Protein AF-A0A4S4B8R6-F1 (afdb_monomer_lite)

Sequence (489 aa):
MIVLTPPTDLIGSQVLDQLLTQGRQVRVLEPEPWFLDSASAERAEADSGPSDHGFVFAQAFAGAESVFWPLPLEPDPSAVQLTRLAGGAMTAQSVRRVVMLGYTRSTHVGLGDELFRNTDVGCRTLQLPFLWDSLLQQIETITHHGTFSLIHAATHPLLAVAAADVAQAAVKLLLDPDWRGQSLVELVNPNVLSPQQMAHTMSEVLGRPVYFQQIDGEACPSASVKPEAAEEPQRIARDQSTCPADPALSRLSVSTSFRQWCQNVLHPAVVASRAGEVRRGFAHLHAVDPVLAALIDKRPDYDADAWRSELPSMDLFGCLLAQIIGQQISLKAARAILERLSAQFGGRVPSAWDVTTLDPQALRDVGLTWRKANTVLDLAARFADGRLSEHGLRTLSDDQIMAELTQISGIGPWTVHGALLISLHRGDVVPVGDILLKNTIKTCYHLDHVPTEQEVTDIAAAWRPYGSLGVNLLFASAELDSAAGSGKS

Secondary structure (DSSP, 8-state):
-EEE----SHHHHHHHHHHHHTT--EEEES--TTSS-HHHHTTSEEE---S-HHHHHHHHHTT-SEEEEEPPSS--HHHHHHHHHHHHHHHHTT--EEEEEEETT-TTTTHHHHHHTTSS-EEEEEEE-EEGGGGGGGHHHHHHHSEEEESS-TTS-B-EE-HHHHHHHHHHHHH-SS--SEEEEEEE-S--B-HHHHHHHHHHHHTS--EEEEPPGGG-TT--S-GGGTHHHHHHHHHHHH----TTSEEEE----HHHHIIIIIHHHHHHHHHHHHHHHHHHHHHH-HHHHHHHHT-TT--TTHHHHTSPP--HHHHHHHHHHHTTS-HHHHHHHHHHHHHTTTTSPPPHHHHHTS-HHHHHHTT--HHHHHHHHHHHHHHHTTSS-HHHHHHS-HHHHHHHHTTSTT--HHHHHHHHHHTS--SS---TT-HHHHHHHHHHTT-SSPPPHHHHHHHHGGGTT-HHHHHHHHHHHHHHHHHHHHT--

Foldseek 3Di:
DEEEEQCPDPLSVLLLVVCVVVVHAYEYQDDPPVSDDPVSVVRYHYDDDPPDLLVSLLVRLAVHQEYEEEQDPEADPVSLVSVLSSLVSCQVNVHQEYEYEDEPDDPCPCVQVVSPVPGNHFYEYEYFFAEPCVQLVCLVVCLQLLEDEAQADQAFWFFYDYSNQVSVVSNVRRPDPPDTHYAYEYEGEPQTDGNNVLQVLLCVLQLAGHDYDNDQLCPPPVPPDDPVCSVVSVVSNCCRRDPDDDPRHHYDYDYQHSNNCSNPPSNVSSVVSVVVVLVVLLVLCLVQPVLSVVLCVVCVPDDLCVVLVPDRHDALLLLLLLLLLPPPHDPVNSVQLQQLVCVVVVRDRDALVRLLVDDLVVSVVSPDDSQSSQLSNVSSVCCVVVVDDSVVLSVDDLVVQQVVSPVRRSDHLQSSLSSCVRHSVQQAGDSLPDPQLQVLCCVSVVNPDRDHSVVSCVSLVSSPPRSSSSSSSSNVVSVVVVVVVVVPD

Structure (mmCIF, N/CA/C/O backbone):
data_AF-A0A4S4B8R6-F1
#
_entry.id   AF-A0A4S4B8R6-F1
#
loop_
_atom_site.group_PDB
_atom_site.id
_atom_site.type_symbol
_atom_site.label_atom_id
_atom_site.label_alt_id
_atom_site.label_comp_id
_atom_site.label_asym_id
_atom_site.label_entity_id
_atom_site.label_seq_id
_atom_site.pdbx_PDB_ins_code
_atom_site.Cartn_x
_atom_site.Cartn_y
_atom_site.Cartn_z
_atom_site.occupancy
_atom_site.B_iso_or_equiv
_atom_site.auth_seq_id
_atom_site.auth_comp_id
_atom_site.auth_asym_id
_atom_site.auth_atom_id
_atom_site.pdbx_PDB_model_num
ATOM 1 N N . MET A 1 1 ? -27.700 -10.845 27.504 1.00 91.38 1 MET A N 1
ATOM 2 C CA . MET A 1 1 ? -27.761 -10.162 26.195 1.00 91.38 1 MET A CA 1
ATOM 3 C C . MET A 1 1 ? -26.695 -9.076 26.156 1.00 91.38 1 MET A C 1
ATOM 5 O O . MET A 1 1 ? -26.521 -8.414 27.178 1.00 91.38 1 MET A O 1
ATOM 9 N N . ILE A 1 2 ? -25.981 -8.918 25.040 1.00 93.31 2 ILE A N 1
ATOM 10 C CA . ILE A 1 2 ? -25.012 -7.827 24.819 1.00 93.31 2 ILE A CA 1
ATOM 11 C C . ILE A 1 2 ? -25.576 -6.912 23.736 1.00 93.31 2 ILE A C 1
ATOM 13 O O . ILE A 1 2 ? -26.009 -7.415 22.705 1.00 93.31 2 ILE A O 1
ATOM 17 N N . VAL A 1 3 ? -25.572 -5.600 23.959 1.00 91.25 3 VAL A N 1
ATOM 18 C CA . VAL A 1 3 ? -26.038 -4.621 22.964 1.00 91.25 3 VAL A CA 1
ATOM 19 C C . VAL A 1 3 ? -24.845 -3.876 22.375 1.00 91.25 3 VAL A C 1
ATOM 21 O O . VAL A 1 3 ? -23.958 -3.459 23.116 1.00 91.25 3 VAL A O 1
ATOM 24 N N . LEU A 1 4 ? -24.806 -3.700 21.059 1.00 89.56 4 LEU A N 1
ATOM 25 C CA . LEU A 1 4 ? -23.818 -2.868 20.371 1.00 89.56 4 LEU A CA 1
ATOM 26 C C . LEU A 1 4 ? -24.539 -1.760 19.606 1.00 89.56 4 LEU A C 1
ATOM 28 O O . LEU A 1 4 ? -25.659 -1.949 19.132 1.00 89.56 4 LEU A O 1
ATOM 32 N N . THR A 1 5 ? -23.881 -0.618 19.441 1.00 81.69 5 THR A N 1
ATOM 33 C CA . THR A 1 5 ? -24.234 0.348 18.388 1.00 81.69 5 THR A CA 1
ATOM 34 C C . THR A 1 5 ? -24.033 -0.277 16.997 1.00 81.69 5 THR A C 1
ATOM 36 O O . THR A 1 5 ? -23.328 -1.290 16.898 1.00 81.69 5 THR A O 1
ATOM 39 N N . PRO A 1 6 ? -24.582 0.308 15.912 1.00 74.06 6 PRO A N 1
ATOM 40 C CA . PRO A 1 6 ? -24.289 -0.182 14.571 1.00 74.06 6 PRO A CA 1
ATOM 41 C C . PRO A 1 6 ? -22.765 -0.217 14.347 1.00 74.06 6 PRO A C 1
ATOM 43 O O . PRO A 1 6 ? -22.088 0.773 14.648 1.00 74.06 6 PRO A O 1
ATOM 46 N N . PRO A 1 7 ? -22.197 -1.336 13.863 1.00 71.69 7 PRO A N 1
ATOM 47 C CA . PRO A 1 7 ? -20.757 -1.490 13.676 1.00 71.69 7 PRO A CA 1
ATOM 48 C C . PRO A 1 7 ? -20.293 -0.767 12.403 1.00 71.69 7 PRO A C 1
ATOM 50 O O . PRO A 1 7 ? -19.867 -1.386 11.436 1.00 71.69 7 PRO A O 1
ATOM 53 N N . THR A 1 8 ? -20.392 0.562 12.373 1.00 71.88 8 THR A N 1
ATOM 54 C CA . THR A 1 8 ? -20.003 1.365 11.200 1.00 71.88 8 THR A CA 1
ATOM 55 C C . THR A 1 8 ? -18.493 1.516 11.046 1.00 71.88 8 THR A C 1
ATOM 57 O O . THR A 1 8 ? -18.025 1.973 10.006 1.00 71.88 8 THR A O 1
ATOM 60 N N . ASP A 1 9 ? -17.726 1.179 12.084 1.00 76.50 9 ASP A N 1
ATOM 61 C CA . ASP A 1 9 ? -16.271 1.241 12.092 1.00 76.50 9 ASP A CA 1
ATOM 62 C C . ASP A 1 9 ? -15.627 -0.154 12.198 1.00 76.50 9 ASP A C 1
ATOM 64 O O . ASP A 1 9 ? -16.272 -1.181 12.449 1.00 76.50 9 ASP A O 1
ATOM 68 N N . LEU A 1 10 ? -14.311 -0.186 11.967 1.00 84.25 10 LEU A N 1
ATOM 69 C CA . LEU A 1 10 ? -13.527 -1.419 11.952 1.00 84.25 10 LEU A CA 1
ATOM 70 C C . LEU A 1 10 ? -13.527 -2.124 13.317 1.00 84.25 10 LEU A C 1
ATOM 72 O O . LEU A 1 10 ? -13.556 -3.352 13.372 1.00 84.25 10 LEU A O 1
ATOM 76 N N . ILE A 1 11 ? -13.498 -1.364 14.416 1.00 89.88 11 ILE A N 1
ATOM 77 C CA . ILE A 1 11 ? -13.443 -1.926 15.771 1.00 89.88 11 ILE A CA 1
ATOM 78 C C . ILE A 1 11 ? -14.789 -2.561 16.123 1.00 89.88 11 ILE A C 1
ATOM 80 O O . ILE A 1 11 ? -14.821 -3.721 16.527 1.00 89.88 11 ILE A O 1
ATOM 84 N N . GLY A 1 12 ? -15.898 -1.844 15.934 1.00 88.88 12 GLY A N 1
ATOM 85 C CA . GLY A 1 12 ? -17.249 -2.334 16.193 1.00 88.88 12 GLY A CA 1
ATOM 86 C C . GLY A 1 12 ? -17.579 -3.581 15.380 1.00 88.88 12 GLY A C 1
ATOM 87 O O . GLY A 1 12 ? -18.108 -4.542 15.940 1.00 88.88 12 GLY A O 1
ATOM 88 N N . SER A 1 13 ? -17.178 -3.617 14.104 1.00 88.62 13 SER A N 1
ATOM 89 C CA . SER A 1 13 ? -17.333 -4.803 13.246 1.00 88.62 13 SER A CA 1
ATOM 90 C C . SER A 1 13 ? -16.612 -6.023 13.822 1.00 88.62 13 SER A C 1
ATOM 92 O O . SER A 1 13 ? -17.179 -7.112 13.895 1.00 88.62 13 SER A O 1
ATOM 94 N N . GLN A 1 14 ? -15.383 -5.842 14.311 1.00 91.62 14 GLN A N 1
ATOM 95 C CA . GLN A 1 14 ? -14.608 -6.928 14.914 1.00 91.62 14 GLN A CA 1
ATOM 96 C C . GLN A 1 14 ? -15.124 -7.340 16.299 1.00 91.62 14 GLN A C 1
ATOM 98 O O . GLN A 1 14 ? -15.057 -8.519 16.644 1.00 91.62 14 GLN A O 1
ATOM 103 N N . VAL A 1 15 ? -15.663 -6.410 17.097 1.00 93.38 15 VAL A N 1
ATOM 104 C CA . VAL A 1 15 ? -16.334 -6.742 18.367 1.00 93.38 15 VAL A CA 1
ATOM 105 C C . VAL A 1 15 ? -17.564 -7.608 18.096 1.00 93.38 15 VAL A C 1
ATOM 107 O O . VAL A 1 15 ? -17.742 -8.628 18.763 1.00 93.38 15 VAL A O 1
ATOM 110 N N . LEU A 1 16 ? -18.387 -7.238 17.109 1.00 92.06 16 LEU A N 1
ATOM 111 C CA . LEU A 1 16 ? -19.562 -8.016 16.720 1.00 92.06 16 LEU A CA 1
ATOM 112 C C . LEU A 1 16 ? -19.172 -9.434 16.282 1.00 92.06 16 LEU A C 1
ATOM 114 O O . LEU A 1 16 ? -19.681 -10.403 16.847 1.00 92.06 16 LEU A O 1
ATOM 118 N N . ASP A 1 17 ? -18.238 -9.557 15.337 1.00 90.88 17 ASP A N 1
ATOM 119 C CA . ASP A 1 17 ? -17.789 -10.850 14.807 1.00 90.88 17 ASP A CA 1
ATOM 120 C C . ASP A 1 17 ? -17.236 -11.775 15.907 1.00 90.88 17 ASP A C 1
ATOM 122 O O . ASP A 1 17 ? -17.624 -12.943 16.013 1.00 90.88 17 ASP A O 1
ATOM 126 N N . GLN A 1 18 ? -16.404 -11.242 16.808 1.00 93.50 18 GLN A N 1
ATOM 127 C CA . GLN A 1 18 ? -15.859 -12.012 17.930 1.00 93.50 18 GLN A CA 1
ATOM 128 C C . GLN A 1 18 ? -16.950 -12.496 18.897 1.00 93.50 18 GLN A C 1
ATOM 130 O O . GLN A 1 18 ? -16.894 -13.637 19.364 1.00 93.50 18 GLN A O 1
ATOM 135 N N . LEU A 1 19 ? -17.950 -11.662 19.205 1.00 93.88 19 LEU A N 1
ATOM 136 C CA . LEU A 1 19 ? -19.054 -12.046 20.090 1.00 93.88 19 LEU A CA 1
ATOM 137 C C . LEU A 1 19 ? -19.951 -13.116 19.456 1.00 93.88 19 LEU A C 1
ATOM 139 O O . LEU A 1 19 ? -20.300 -14.091 20.130 1.00 93.88 19 LEU A O 1
ATOM 143 N N . LEU A 1 20 ? -20.284 -12.969 18.170 1.00 92.00 20 LEU A N 1
ATOM 144 C CA . LEU A 1 20 ? -21.084 -13.948 17.427 1.00 92.00 20 LEU A CA 1
ATOM 145 C C . LEU A 1 20 ? -20.344 -15.283 17.283 1.00 92.00 20 LEU A C 1
ATOM 147 O O . LEU A 1 20 ? -20.940 -16.341 17.487 1.00 92.00 20 LEU A O 1
ATOM 151 N N . THR A 1 21 ? -19.039 -15.251 17.009 1.00 91.56 21 THR A N 1
ATOM 152 C CA . THR A 1 21 ? -18.192 -16.452 16.916 1.00 91.56 21 THR A CA 1
ATOM 153 C C . THR A 1 21 ? -18.104 -17.202 18.249 1.00 91.56 21 THR A C 1
ATOM 155 O O . THR A 1 21 ? -18.058 -18.431 18.269 1.00 91.56 21 THR A O 1
ATOM 158 N N . GLN A 1 22 ? -18.161 -16.494 19.381 1.00 93.38 22 GLN A N 1
ATOM 159 C CA . GLN A 1 22 ? -18.244 -17.097 20.718 1.00 93.38 22 GLN A CA 1
ATOM 160 C C . GLN A 1 22 ? -19.666 -17.550 21.110 1.00 93.38 22 GLN A C 1
ATOM 162 O O . GLN A 1 22 ? -19.890 -17.948 22.256 1.00 93.38 22 GLN A O 1
ATOM 167 N N . GLY A 1 23 ? -20.640 -17.483 20.193 1.00 91.25 23 GLY A N 1
ATOM 168 C CA . GLY A 1 23 ? -22.024 -17.907 20.427 1.00 91.25 23 GLY A CA 1
ATOM 169 C C . GLY A 1 23 ? -22.780 -17.027 21.424 1.00 91.25 23 GLY A C 1
ATOM 170 O O . GLY A 1 23 ? -23.711 -17.495 22.084 1.00 91.25 23 GLY A O 1
ATOM 171 N N . ARG A 1 24 ? -22.366 -15.767 21.600 1.00 92.50 24 ARG A N 1
ATOM 172 C CA . ARG A 1 24 ? -23.038 -14.828 22.506 1.00 92.50 24 ARG A CA 1
ATOM 173 C C . ARG A 1 24 ? -24.301 -14.288 21.845 1.00 92.50 24 ARG A C 1
ATOM 175 O O . ARG A 1 24 ? -24.315 -14.009 20.653 1.00 92.50 24 ARG A O 1
ATOM 182 N N . GLN A 1 25 ? -25.348 -14.090 22.643 1.00 91.06 25 GLN A N 1
ATOM 183 C CA . GLN A 1 25 ? -26.528 -13.359 22.189 1.00 91.06 25 GLN A CA 1
ATOM 184 C C . GLN A 1 25 ? -26.208 -11.871 22.103 1.00 91.06 25 GLN A C 1
ATOM 186 O O . GLN A 1 25 ? -25.862 -11.248 23.119 1.00 91.06 25 GLN A O 1
ATOM 191 N N . VAL A 1 26 ? -26.325 -11.343 20.889 1.00 91.12 26 VAL A N 1
ATOM 192 C CA . VAL A 1 26 ? -25.979 -9.975 20.539 1.00 91.12 26 VAL A CA 1
ATOM 193 C C . VAL A 1 26 ? -27.179 -9.281 19.907 1.00 91.12 26 VAL A C 1
ATOM 195 O O . VAL A 1 26 ? -27.821 -9.827 19.012 1.00 91.12 26 VAL A O 1
ATOM 198 N N . ARG A 1 27 ? -27.440 -8.057 20.355 1.00 89.56 27 ARG A N 1
ATOM 199 C CA . ARG A 1 27 ? -28.403 -7.133 19.768 1.00 89.56 27 ARG A CA 1
ATOM 200 C C . ARG A 1 27 ? -27.668 -5.921 19.213 1.00 89.56 27 ARG A C 1
ATOM 202 O O . ARG A 1 27 ? -26.832 -5.344 19.905 1.00 89.56 27 ARG A O 1
ATOM 209 N N . VAL A 1 28 ? -27.976 -5.531 17.986 1.00 84.94 28 VAL A N 1
ATOM 210 C CA . VAL A 1 28 ? -27.399 -4.348 17.341 1.00 84.94 28 VAL A CA 1
ATOM 211 C C . VAL A 1 28 ? -28.470 -3.266 17.274 1.00 84.94 28 VAL A C 1
ATOM 213 O O . VAL A 1 28 ? -29.592 -3.512 16.833 1.00 84.94 28 VAL A O 1
ATOM 216 N N . LEU A 1 29 ? -28.131 -2.075 17.758 1.00 79.88 29 LEU A N 1
ATOM 217 C CA . LEU A 1 29 ? -28.994 -0.901 17.723 1.00 79.88 29 LEU A CA 1
ATOM 218 C C . LEU A 1 29 ? -29.082 -0.386 16.281 1.00 79.88 29 LEU A C 1
ATOM 220 O O . LEU A 1 29 ? -28.036 -0.142 15.697 1.00 79.88 29 LEU A O 1
ATOM 224 N N . GLU A 1 30 ? -30.291 -0.263 15.722 1.00 67.12 30 GLU A N 1
ATOM 225 C CA . GLU A 1 30 ? -30.588 0.256 14.368 1.00 67.12 30 GLU A CA 1
ATOM 226 C C . GLU A 1 30 ? -29.541 -0.044 13.268 1.00 67.12 30 GLU A C 1
ATOM 228 O O . GLU A 1 30 ? -28.954 0.875 12.689 1.00 67.12 30 GLU A O 1
ATOM 233 N N . PRO A 1 31 ? -29.293 -1.315 12.907 1.00 53.81 31 PRO A N 1
ATOM 234 C CA . PRO A 1 31 ? -28.604 -1.603 11.665 1.00 53.81 31 PRO A CA 1
ATOM 235 C C . PRO A 1 31 ? -29.604 -1.430 10.517 1.00 53.81 31 PRO A C 1
ATOM 237 O O . PRO A 1 31 ? -30.553 -2.204 10.386 1.00 53.81 31 PRO A O 1
ATOM 240 N N . GLU A 1 32 ? -29.389 -0.454 9.635 1.00 50.47 32 GLU A N 1
ATOM 241 C CA . GLU A 1 32 ? -29.904 -0.615 8.274 1.00 50.47 32 GLU A CA 1
ATOM 242 C C . GLU A 1 32 ? -29.447 -1.992 7.741 1.00 50.47 32 GLU A C 1
ATOM 244 O O . GLU A 1 32 ? -28.289 -2.367 7.962 1.00 50.47 32 GLU A O 1
ATOM 249 N N . PRO A 1 33 ? -30.301 -2.758 7.033 1.00 46.81 33 PRO A N 1
ATOM 250 C CA . PRO A 1 33 ? -30.016 -4.149 6.661 1.00 46.81 33 PRO A CA 1
ATOM 251 C C . PRO A 1 33 ? -28.709 -4.369 5.884 1.00 46.81 33 PRO A C 1
ATOM 253 O O . PRO A 1 33 ? -28.217 -5.488 5.819 1.00 46.81 33 PRO A O 1
ATOM 256 N N . TRP A 1 34 ? -28.154 -3.318 5.279 1.00 53.41 34 TRP A N 1
ATOM 257 C CA . TRP A 1 34 ? -26.914 -3.358 4.506 1.00 53.41 34 TRP A CA 1
ATOM 258 C C . TRP A 1 34 ? -25.639 -3.138 5.339 1.00 53.41 34 TRP A C 1
ATOM 260 O O . TRP A 1 34 ? -24.548 -3.327 4.806 1.00 53.41 34 TRP A O 1
ATOM 270 N N . PHE A 1 35 ? -25.741 -2.758 6.620 1.00 48.59 35 PHE A N 1
ATOM 271 C CA . PHE A 1 35 ? -24.575 -2.632 7.511 1.00 48.59 35 PHE A CA 1
ATOM 272 C C . PHE A 1 35 ? -24.053 -3.977 8.026 1.00 48.59 35 PHE A C 1
ATOM 274 O O . PHE A 1 35 ? -22.915 -4.054 8.481 1.00 48.59 35 PHE A O 1
ATOM 281 N N . LEU A 1 36 ? -24.872 -5.028 7.980 1.00 59.03 36 LEU A N 1
ATOM 282 C CA . LEU A 1 36 ? -24.494 -6.372 8.404 1.00 59.03 36 LEU A CA 1
ATOM 283 C C . LEU A 1 36 ? -24.314 -7.264 7.177 1.00 59.03 36 LEU A C 1
ATOM 285 O O . LEU A 1 36 ? -25.116 -7.222 6.244 1.00 59.03 36 LEU A O 1
ATOM 289 N N . ASP A 1 37 ? -23.289 -8.114 7.189 1.00 63.94 37 ASP A N 1
ATOM 290 C CA . ASP A 1 37 ? -23.244 -9.224 6.243 1.00 63.94 37 ASP A CA 1
ATOM 291 C C . ASP A 1 37 ? -24.401 -10.208 6.516 1.00 63.94 37 ASP A C 1
ATOM 293 O O . ASP A 1 37 ? -24.973 -10.253 7.612 1.00 63.94 37 ASP A O 1
ATOM 297 N N . SER A 1 38 ? -24.748 -11.024 5.517 1.00 59.81 38 SER A N 1
ATOM 298 C CA . SER A 1 38 ? -25.892 -11.941 5.597 1.00 59.81 38 SER A CA 1
ATOM 299 C C . SER A 1 38 ? -25.796 -12.950 6.747 1.00 59.81 38 SER A C 1
ATOM 301 O O . SER A 1 38 ? -26.819 -13.337 7.300 1.00 59.81 38 SER A O 1
ATOM 303 N N . ALA A 1 39 ? -24.588 -13.373 7.133 1.00 63.56 39 ALA A N 1
ATOM 304 C CA . ALA A 1 39 ? -24.392 -14.338 8.213 1.00 63.56 39 ALA A CA 1
ATOM 305 C C . ALA A 1 39 ? -24.506 -13.687 9.601 1.00 63.56 39 ALA A C 1
ATOM 307 O O . ALA A 1 39 ? -24.987 -14.322 10.541 1.00 63.56 39 ALA A O 1
ATOM 308 N N . SER A 1 40 ? -24.079 -12.431 9.727 1.00 65.00 40 SER A N 1
ATOM 309 C CA . SER A 1 40 ? -24.198 -11.619 10.938 1.00 65.00 40 SER A CA 1
ATOM 310 C C . SER A 1 40 ? -25.647 -11.193 11.186 1.00 65.00 40 SER A C 1
ATOM 312 O O . SER A 1 40 ? -26.124 -11.277 12.319 1.00 65.00 40 SER A O 1
ATOM 314 N N . ALA A 1 41 ? -26.379 -10.827 10.129 1.00 64.25 41 ALA A N 1
ATOM 315 C CA . ALA A 1 41 ? -27.794 -10.458 10.201 1.00 64.25 41 ALA A CA 1
ATOM 316 C C . ALA A 1 41 ? -28.701 -11.609 10.681 1.00 64.25 41 ALA A C 1
ATOM 318 O O . ALA A 1 41 ? -29.679 -11.366 11.378 1.00 64.25 41 ALA A O 1
ATOM 319 N N . GLU A 1 42 ? -28.369 -12.866 10.365 1.00 62.34 42 GLU A N 1
ATOM 320 C CA . GLU A 1 42 ? -29.125 -14.040 10.836 1.00 62.34 42 GLU A CA 1
ATOM 321 C C . GLU A 1 42 ? -28.912 -14.353 12.328 1.00 62.34 42 GLU A C 1
ATOM 323 O O . GLU A 1 42 ? -29.730 -15.043 12.939 1.00 62.34 42 GLU A O 1
ATOM 328 N N . ARG A 1 43 ? -27.804 -13.887 12.918 1.00 66.19 43 ARG A N 1
ATOM 329 C CA . ARG A 1 43 ? -27.387 -14.243 14.288 1.00 66.19 43 ARG A CA 1
ATOM 330 C C . ARG A 1 43 ? -27.566 -13.113 15.300 1.00 66.19 43 ARG A C 1
ATOM 332 O O . ARG A 1 43 ? -27.561 -13.391 16.499 1.00 66.19 43 ARG A O 1
ATOM 339 N N . ALA A 1 44 ? -27.688 -11.870 14.839 1.00 65.81 44 ALA A N 1
ATOM 340 C CA . ALA A 1 44 ? -27.908 -10.702 15.680 1.00 65.81 44 ALA A CA 1
ATOM 341 C C . ALA A 1 44 ? -29.392 -10.305 15.710 1.00 65.81 44 ALA A C 1
ATOM 343 O O . ALA A 1 44 ? -30.072 -10.314 14.687 1.00 65.81 44 ALA A O 1
ATOM 344 N N . GLU A 1 45 ? -29.892 -9.909 16.882 1.00 71.38 45 GLU A N 1
ATOM 345 C CA . GLU A 1 45 ? -31.190 -9.233 16.978 1.00 71.38 45 GLU A CA 1
ATOM 346 C C . GLU A 1 45 ? -31.041 -7.787 16.480 1.00 71.38 45 GLU A C 1
ATOM 348 O O . GLU A 1 45 ? -30.151 -7.067 16.938 1.00 71.38 45 GLU A O 1
ATOM 353 N N . ALA A 1 46 ? -31.912 -7.353 15.569 1.00 59.62 46 ALA A N 1
ATOM 354 C CA . ALA A 1 46 ? -31.999 -5.964 15.125 1.00 59.62 46 ALA A CA 1
ATOM 355 C C . ALA A 1 46 ? -33.266 -5.321 15.700 1.00 59.62 46 ALA A C 1
ATOM 357 O O . ALA A 1 46 ? -34.366 -5.830 15.482 1.00 59.62 46 ALA A O 1
ATOM 358 N N . ASP A 1 47 ? -33.111 -4.202 16.408 1.00 59.09 47 ASP A N 1
ATOM 359 C CA . ASP A 1 47 ? -34.239 -3.386 16.861 1.00 59.09 47 ASP A CA 1
ATOM 360 C C . ASP A 1 47 ? -34.390 -2.161 15.951 1.00 59.09 47 ASP A C 1
ATOM 362 O O . ASP A 1 47 ? -33.485 -1.332 15.844 1.00 59.09 47 ASP A O 1
ATOM 366 N N . SER A 1 48 ? -35.557 -2.053 15.314 1.00 55.00 48 SER A N 1
ATOM 367 C CA . SER A 1 48 ? -36.018 -0.872 14.579 1.00 55.00 48 SER A CA 1
ATOM 368 C C . SER A 1 48 ? -37.276 -0.332 15.264 1.00 55.00 48 SER A C 1
ATOM 370 O O . SER A 1 48 ? -38.262 -1.066 15.390 1.00 55.00 48 SER A O 1
ATOM 372 N N . GLY A 1 49 ? -37.259 0.924 15.711 1.00 49.78 49 GLY A N 1
ATOM 373 C CA . GLY A 1 49 ? -38.365 1.546 16.446 1.00 49.78 49 GLY A CA 1
ATOM 374 C C . GLY A 1 49 ? -38.783 2.908 15.872 1.00 49.78 49 GLY A C 1
ATOM 375 O O . GLY A 1 49 ? -38.152 3.412 14.948 1.00 49.78 49 GLY A O 1
ATOM 376 N N . PRO A 1 50 ? -39.880 3.510 16.370 1.00 44.84 50 PRO A N 1
ATOM 377 C CA . PRO A 1 50 ? -40.296 4.859 15.980 1.00 44.84 50 PRO A CA 1
ATOM 378 C C . PRO A 1 50 ? -39.192 5.895 16.249 1.00 44.84 50 PRO A C 1
ATOM 380 O O . PRO A 1 50 ? -38.372 5.708 17.138 1.00 44.84 50 PRO A O 1
ATOM 383 N N . SER A 1 51 ? -39.228 7.021 15.529 1.00 54.97 51 SER A N 1
ATOM 384 C CA . SER A 1 51 ? -38.200 8.081 15.461 1.00 54.97 51 SER A CA 1
ATOM 385 C C . SER A 1 51 ? -37.903 8.856 16.765 1.00 54.97 51 SER A C 1
ATOM 387 O O . SER A 1 51 ? -37.333 9.944 16.717 1.00 54.97 51 SER A O 1
ATOM 389 N N . ASP A 1 52 ? -38.314 8.340 17.925 1.00 65.12 52 ASP A N 1
ATOM 390 C CA . ASP A 1 52 ? -37.964 8.860 19.247 1.00 65.12 52 ASP A CA 1
ATOM 391 C C . ASP A 1 52 ? -36.827 8.024 19.851 1.00 65.12 52 ASP A C 1
ATOM 393 O O . ASP A 1 52 ? -37.025 6.883 20.284 1.00 65.12 52 ASP A O 1
ATOM 397 N N . HIS A 1 53 ? -35.636 8.624 19.928 1.00 69.88 53 HIS A N 1
ATOM 398 C CA . HIS A 1 53 ? -34.437 8.006 20.496 1.00 69.88 53 HIS A CA 1
ATOM 399 C C . HIS A 1 53 ? -34.658 7.428 21.905 1.00 69.88 53 HIS A C 1
ATOM 401 O O . HIS A 1 53 ? -34.064 6.405 22.242 1.00 69.88 53 HIS A O 1
ATOM 407 N N . GLY A 1 54 ? -35.521 8.032 22.732 1.00 71.00 54 GLY A N 1
ATOM 408 C CA . GLY A 1 54 ? -35.789 7.538 24.086 1.00 71.00 54 GLY A CA 1
ATOM 409 C C . GLY A 1 54 ? -36.485 6.175 24.097 1.00 71.00 54 GLY A C 1
ATOM 410 O O . GLY A 1 54 ? -36.124 5.299 24.886 1.00 71.00 54 GLY A O 1
ATOM 411 N N . PHE A 1 55 ? -37.449 5.973 23.195 1.00 72.31 55 PHE A N 1
ATOM 412 C CA . PHE A 1 55 ? -38.154 4.700 23.050 1.00 72.31 55 PHE A CA 1
ATOM 413 C C . PHE A 1 55 ? -37.236 3.618 22.470 1.00 72.31 55 PHE A C 1
ATOM 415 O O . PHE A 1 55 ? -37.176 2.515 23.016 1.00 72.31 55 PHE A O 1
ATOM 422 N N . VAL A 1 56 ? -36.473 3.955 21.423 1.00 77.62 56 VAL A N 1
ATOM 423 C CA . VAL A 1 56 ? -35.519 3.035 20.779 1.00 77.62 56 VAL A CA 1
ATOM 424 C C . VAL A 1 56 ? -34.473 2.543 21.780 1.00 77.62 56 VAL A C 1
ATOM 426 O O . VAL A 1 56 ? -34.255 1.340 21.897 1.00 77.62 56 VAL A O 1
ATOM 429 N N . PHE A 1 57 ? -33.878 3.438 22.577 1.00 85.25 57 PHE A N 1
ATOM 430 C CA . PHE A 1 57 ? -32.900 3.039 23.593 1.00 85.25 57 PHE A CA 1
ATOM 431 C C . PHE A 1 57 ? -33.510 2.190 24.709 1.00 85.25 57 PHE A C 1
ATOM 433 O O . PHE A 1 57 ? -32.895 1.215 25.141 1.00 85.25 57 PHE A O 1
ATOM 440 N N . ALA A 1 58 ? -34.715 2.520 25.178 1.00 83.75 58 ALA A N 1
ATOM 441 C CA . ALA A 1 58 ? -35.381 1.728 26.209 1.00 83.75 58 ALA A CA 1
ATOM 442 C C . ALA A 1 58 ? -35.663 0.294 25.736 1.00 83.75 58 ALA A C 1
ATOM 444 O O . ALA A 1 58 ? -35.436 -0.649 26.494 1.00 83.75 58 ALA A O 1
ATOM 445 N N . GLN A 1 59 ? -36.116 0.132 24.490 1.00 83.19 59 GLN A N 1
ATOM 446 C CA . GLN A 1 59 ? -36.340 -1.176 23.877 1.00 83.19 59 GLN A CA 1
ATOM 447 C C . GLN A 1 59 ? -35.020 -1.932 23.688 1.00 83.19 59 GLN A C 1
ATOM 449 O O . GLN A 1 59 ? -34.883 -3.057 24.171 1.00 83.19 59 GLN A O 1
ATOM 454 N N . ALA A 1 60 ? -34.024 -1.283 23.085 1.00 84.94 60 ALA A N 1
ATOM 455 C CA . ALA A 1 60 ? -32.745 -1.908 22.784 1.00 84.94 60 ALA A CA 1
ATOM 456 C C . ALA A 1 60 ? -32.010 -2.380 24.045 1.00 84.94 60 ALA A C 1
ATOM 458 O O . ALA A 1 60 ? -31.451 -3.477 24.059 1.00 84.94 60 ALA A O 1
ATOM 459 N N . PHE A 1 61 ? -32.044 -1.607 25.134 1.00 91.56 61 PHE A N 1
ATOM 460 C CA . PHE A 1 61 ? -31.368 -1.963 26.386 1.00 91.56 61 PHE A CA 1
ATOM 461 C C . PHE A 1 61 ? -32.190 -2.873 27.309 1.00 91.56 61 PHE A C 1
ATOM 463 O O . PHE A 1 61 ? -31.666 -3.336 28.325 1.00 91.56 61 PHE A O 1
ATOM 470 N N . ALA A 1 62 ? -33.443 -3.191 26.973 1.00 89.94 62 ALA A N 1
ATOM 471 C CA . ALA A 1 62 ? -34.260 -4.092 27.779 1.00 89.94 62 ALA A CA 1
ATOM 472 C C . ALA A 1 62 ? -33.618 -5.491 27.869 1.00 89.94 62 ALA A C 1
ATOM 474 O O . ALA A 1 62 ? -33.422 -6.177 26.862 1.00 89.94 62 ALA A O 1
ATOM 475 N N . GLY A 1 63 ? -33.286 -5.916 29.095 1.00 90.88 63 GLY A N 1
ATOM 476 C CA . GLY A 1 63 ? -32.621 -7.198 29.369 1.00 90.88 63 GLY A CA 1
ATOM 477 C C . GLY A 1 63 ? -31.130 -7.243 29.002 1.00 90.88 63 GLY A C 1
ATOM 478 O O . GLY A 1 63 ? -30.517 -8.316 29.055 1.00 90.88 63 GLY A O 1
ATOM 479 N N . ALA A 1 64 ? -30.536 -6.105 28.630 1.00 92.69 64 ALA A N 1
ATOM 480 C CA . ALA A 1 64 ? -29.119 -6.001 28.317 1.00 92.69 64 ALA A CA 1
ATOM 481 C C . ALA A 1 64 ? -28.263 -6.110 29.585 1.00 92.69 64 ALA A C 1
ATOM 483 O O . ALA A 1 64 ? -28.469 -5.405 30.570 1.00 92.69 64 ALA A O 1
ATOM 484 N N . GLU A 1 65 ? -27.267 -6.994 29.554 1.00 94.19 65 GLU A N 1
ATOM 485 C CA . GLU A 1 65 ? -26.302 -7.115 30.646 1.00 94.19 65 GLU A CA 1
ATOM 486 C C . GLU A 1 65 ? -25.121 -6.169 30.434 1.00 94.19 65 GLU A C 1
ATOM 488 O O . GLU A 1 65 ? -24.672 -5.508 31.375 1.00 94.19 65 GLU A O 1
ATOM 493 N N . SER A 1 66 ? -24.634 -6.101 29.196 1.00 95.69 66 SER A N 1
ATOM 494 C CA . SER A 1 66 ? -23.544 -5.223 28.805 1.00 95.69 66 SER A CA 1
ATOM 495 C C . SER A 1 66 ? -23.817 -4.511 27.486 1.00 95.69 66 SER A C 1
ATOM 497 O O . SER A 1 66 ? -24.545 -5.018 26.630 1.00 95.69 66 SER A O 1
ATOM 499 N N . VAL A 1 67 ? -23.240 -3.319 27.343 1.00 94.50 67 VAL A N 1
ATOM 500 C CA . VAL A 1 67 ? -23.376 -2.467 26.160 1.00 94.50 67 VAL A CA 1
ATOM 501 C C . VAL A 1 67 ? -21.998 -2.035 25.665 1.00 94.50 67 VAL A C 1
ATOM 503 O O . VAL A 1 67 ? -21.162 -1.599 26.457 1.00 94.50 67 VAL A O 1
ATOM 506 N N . PHE A 1 68 ? -21.769 -2.132 24.358 1.00 93.69 68 PHE A N 1
ATOM 507 C CA . PHE A 1 68 ? -20.641 -1.506 23.674 1.00 93.69 68 PHE A CA 1
ATOM 508 C C . PHE A 1 68 ? -21.099 -0.192 23.037 1.00 93.69 68 PHE A C 1
ATOM 510 O O . PHE A 1 68 ? -21.997 -0.198 22.195 1.00 93.69 68 PHE A O 1
ATOM 517 N N . TRP A 1 69 ? -20.499 0.924 23.455 1.00 90.62 69 TRP A N 1
ATOM 518 C CA . TRP A 1 69 ? -20.873 2.270 23.015 1.00 90.62 69 TRP A CA 1
ATOM 519 C C . TRP A 1 69 ? -19.634 3.071 22.574 1.00 90.62 69 TRP A C 1
ATOM 521 O O . TRP A 1 69 ? -19.036 3.788 23.385 1.00 90.62 69 TRP A O 1
ATOM 531 N N . PRO A 1 70 ? -19.187 2.925 21.314 1.00 84.06 70 PRO A N 1
ATOM 532 C CA . PRO A 1 70 ? -18.097 3.716 20.765 1.00 84.06 70 PRO A CA 1
ATOM 533 C C . PRO A 1 70 ? -18.538 5.174 20.591 1.00 84.06 70 PRO A C 1
ATOM 535 O O . PRO A 1 70 ? -19.642 5.459 20.130 1.00 84.06 70 PRO A O 1
ATOM 538 N N . LEU A 1 71 ? -17.664 6.106 20.965 1.00 74.50 71 LEU A N 1
ATOM 539 C CA . LEU A 1 71 ? -17.824 7.519 20.635 1.00 74.50 71 LEU A CA 1
ATOM 540 C C . LEU A 1 71 ? -17.064 7.835 19.344 1.00 74.50 71 LEU A C 1
ATOM 542 O O . LEU A 1 71 ? -16.023 7.215 19.096 1.00 74.50 71 LEU A O 1
ATOM 546 N N . PRO A 1 72 ? -17.541 8.801 18.539 1.00 66.19 72 PRO A N 1
ATOM 547 C CA . PRO A 1 72 ? -16.796 9.248 17.373 1.00 66.19 72 PRO A CA 1
ATOM 548 C C . PRO A 1 72 ? -15.414 9.783 17.772 1.00 66.19 72 PRO A C 1
ATOM 550 O O . PRO A 1 72 ? -15.209 10.306 18.869 1.00 66.19 72 PRO A O 1
ATOM 553 N N . LEU A 1 73 ? -14.466 9.624 16.846 1.00 59.84 73 LEU A N 1
ATOM 554 C CA . LEU A 1 73 ? -13.093 10.125 16.953 1.00 59.84 73 LEU A CA 1
ATOM 555 C C . LEU A 1 73 ? -13.048 11.641 17.151 1.00 59.84 73 LEU A C 1
ATOM 557 O O . LEU A 1 73 ? -12.288 12.138 17.981 1.00 59.84 73 LEU A O 1
ATOM 561 N N . GLU A 1 74 ? -13.867 12.358 16.385 1.00 60.84 74 GLU A N 1
ATOM 562 C CA . GLU A 1 74 ? -13.958 13.811 16.434 1.00 60.84 74 GLU A CA 1
ATOM 563 C C . GLU A 1 74 ? -15.057 14.261 17.405 1.00 60.84 74 GLU A C 1
ATOM 565 O O . GLU A 1 74 ? -16.094 13.599 17.520 1.00 60.84 74 GLU A O 1
ATOM 570 N N . PRO A 1 75 ? -14.855 15.387 18.113 1.00 62.97 75 PRO A N 1
ATOM 571 C CA . PRO A 1 75 ? -15.846 15.910 19.037 1.00 62.97 75 PRO A CA 1
ATOM 572 C C . PRO A 1 75 ? -17.097 16.384 18.286 1.00 62.97 75 PRO A C 1
ATOM 574 O O . PRO A 1 75 ? -17.121 17.472 17.714 1.00 62.97 75 PRO A O 1
ATOM 577 N N . ASP A 1 76 ? -18.163 15.586 18.344 1.00 69.00 76 ASP A N 1
ATOM 578 C CA . ASP A 1 76 ? -19.488 15.933 17.827 1.00 69.00 76 ASP A CA 1
ATOM 579 C C . ASP A 1 76 ? -20.460 16.199 18.994 1.00 69.00 76 ASP A C 1
ATOM 581 O O . ASP A 1 76 ? -20.833 15.270 19.721 1.00 69.00 76 ASP A O 1
ATOM 585 N N . PRO A 1 77 ? -20.914 17.454 19.191 1.00 75.25 77 PRO A N 1
ATOM 586 C CA . PRO A 1 77 ? -21.904 17.790 20.213 1.00 75.25 77 PRO A CA 1
ATOM 587 C C . PRO A 1 77 ? -23.184 16.947 20.127 1.00 75.25 77 PRO A C 1
ATOM 589 O O . PRO A 1 77 ? -23.791 16.643 21.158 1.00 75.25 77 PRO A O 1
ATOM 592 N N . SER A 1 78 ? -23.578 16.536 18.919 1.00 74.31 78 SER A N 1
ATOM 593 C CA . SER A 1 78 ? -24.772 15.719 18.683 1.00 74.31 78 SER A CA 1
ATOM 594 C C . SER A 1 78 ? -24.566 14.301 19.214 1.00 74.31 78 SER A C 1
ATOM 596 O O . SER A 1 78 ? -25.403 13.794 19.963 1.00 74.31 78 SER A O 1
ATOM 598 N N . ALA A 1 79 ? -23.415 13.688 18.922 1.00 75.75 79 ALA A N 1
ATOM 599 C CA . ALA A 1 79 ? -23.021 12.397 19.479 1.00 75.75 79 ALA A CA 1
ATOM 600 C C . ALA A 1 79 ? -22.920 12.415 21.013 1.00 75.75 79 ALA A C 1
ATOM 602 O O . ALA A 1 79 ? -23.331 11.453 21.669 1.00 75.75 79 ALA A O 1
ATOM 603 N N . VAL A 1 80 ? -22.450 13.514 21.617 1.00 78.75 80 VAL A N 1
ATOM 604 C CA . VAL A 1 80 ? -22.477 13.680 23.084 1.00 78.75 80 VAL A CA 1
ATOM 605 C C . VAL A 1 80 ? -23.900 13.669 23.602 1.00 78.75 80 VAL A C 1
ATOM 607 O O . VAL A 1 80 ? -24.199 12.948 24.551 1.00 78.75 80 VAL A O 1
ATOM 610 N N . GLN A 1 81 ? -24.781 14.468 23.002 1.00 81.31 81 GLN A N 1
ATOM 611 C CA . GLN A 1 81 ? -26.171 14.555 23.431 1.00 81.31 81 GLN A CA 1
ATOM 612 C C . GLN A 1 81 ? -26.877 13.198 23.312 1.00 81.31 81 GLN A C 1
ATOM 614 O O . GLN A 1 81 ? -27.535 12.776 24.265 1.00 81.31 81 GLN A O 1
ATOM 619 N N . LEU A 1 82 ? -26.678 12.479 22.204 1.00 81.69 82 LEU A N 1
ATOM 620 C CA . LEU A 1 82 ? -27.179 11.114 22.022 1.00 81.69 82 LEU A CA 1
ATOM 621 C C . LEU A 1 82 ? -26.620 10.155 23.075 1.00 81.69 82 LEU A C 1
ATOM 623 O O . LEU A 1 82 ? -27.377 9.390 23.666 1.00 81.69 82 LEU A O 1
ATOM 627 N N . THR A 1 83 ? -25.326 10.242 23.382 1.00 85.81 83 THR A N 1
ATOM 628 C CA . THR A 1 83 ? -24.696 9.419 24.425 1.00 85.81 83 THR A CA 1
ATOM 629 C C . THR A 1 83 ? -25.279 9.709 25.808 1.00 85.81 83 THR A C 1
ATOM 631 O O . THR A 1 83 ? -25.479 8.784 26.593 1.00 85.81 83 THR A O 1
ATOM 634 N N . ARG A 1 84 ? -25.622 10.968 26.119 1.00 87.69 84 ARG A N 1
ATOM 635 C CA . ARG A 1 84 ? -26.298 11.321 27.381 1.00 87.69 84 ARG A CA 1
ATOM 636 C C . ARG A 1 84 ? -27.705 10.726 27.463 1.00 87.69 84 ARG A C 1
ATOM 638 O O . ARG A 1 84 ? -28.072 10.199 28.513 1.00 87.69 84 ARG A O 1
ATOM 645 N N . LEU A 1 85 ? -28.470 10.765 26.369 1.00 87.19 85 LEU A N 1
ATOM 646 C CA . LEU A 1 85 ? -29.792 10.128 26.290 1.00 87.19 85 LEU A CA 1
ATOM 647 C C . LEU A 1 85 ? -29.693 8.606 26.455 1.00 87.19 85 LEU A C 1
ATOM 649 O O . LEU A 1 85 ? -30.420 8.024 27.262 1.00 87.19 85 LEU A O 1
ATOM 653 N N . ALA A 1 86 ? -28.753 7.976 25.748 1.00 88.38 86 ALA A N 1
ATOM 654 C CA . ALA A 1 86 ? -28.500 6.546 25.844 1.00 88.38 86 ALA A CA 1
ATOM 655 C C . ALA A 1 86 ? -28.066 6.146 27.261 1.00 88.38 86 ALA A C 1
ATOM 657 O O . ALA A 1 86 ? -28.604 5.191 27.812 1.00 88.38 86 ALA A O 1
ATOM 658 N N . GLY A 1 87 ? -27.174 6.914 27.897 1.00 90.12 87 GLY A N 1
ATOM 659 C CA . GLY A 1 87 ? -26.745 6.688 29.280 1.00 90.12 87 GLY A CA 1
ATOM 660 C C . GLY A 1 87 ? -27.911 6.696 30.273 1.00 90.12 87 GLY A C 1
ATOM 661 O O . GLY A 1 87 ? -28.018 5.791 31.099 1.00 90.12 87 GLY A O 1
ATOM 662 N N . GLY A 1 88 ? -28.844 7.647 30.138 1.00 90.50 88 GLY A N 1
ATOM 663 C CA . GLY A 1 88 ? -30.068 7.674 30.946 1.00 90.50 88 GLY A CA 1
ATOM 664 C C . GLY A 1 88 ? -30.938 6.425 30.760 1.00 90.50 88 GLY A C 1
ATOM 665 O O . GLY A 1 88 ? -31.420 5.853 31.740 1.00 90.50 88 GLY A O 1
ATOM 666 N N . ALA A 1 89 ? -31.092 5.954 29.519 1.00 90.94 89 ALA A N 1
ATOM 667 C CA . ALA A 1 89 ? -31.822 4.723 29.220 1.00 90.94 89 ALA A CA 1
ATOM 668 C C . ALA A 1 89 ? -31.112 3.468 29.763 1.00 90.94 89 ALA A C 1
ATOM 670 O O . ALA A 1 89 ? -31.773 2.590 30.315 1.00 90.94 89 ALA A O 1
ATOM 671 N N . MET A 1 90 ? -29.778 3.399 29.684 1.00 94.12 90 MET A N 1
ATOM 672 C CA . MET A 1 90 ? -28.980 2.310 30.265 1.00 94.12 90 MET A CA 1
ATOM 673 C C . MET A 1 90 ? -29.172 2.226 31.784 1.00 94.12 90 MET A C 1
ATOM 675 O O . MET A 1 90 ? -29.368 1.135 32.321 1.00 94.12 90 MET A O 1
ATOM 679 N N . THR A 1 91 ? -29.177 3.371 32.477 1.00 93.31 91 THR A N 1
ATOM 680 C CA . THR A 1 91 ? -29.471 3.431 33.916 1.00 93.31 91 THR A CA 1
ATOM 681 C C . THR A 1 91 ? -30.901 2.980 34.214 1.00 93.31 91 THR A C 1
ATOM 683 O O . THR A 1 91 ? -31.103 2.151 35.099 1.00 93.31 91 THR A O 1
ATOM 686 N N . ALA A 1 92 ? -31.893 3.459 33.457 1.00 92.88 92 ALA A N 1
ATOM 687 C CA . ALA A 1 92 ? -33.296 3.086 33.650 1.00 92.88 92 ALA A CA 1
ATOM 688 C C . ALA A 1 92 ? -33.557 1.584 33.421 1.00 92.88 92 ALA A C 1
ATOM 690 O O . ALA A 1 92 ? -34.349 0.982 34.143 1.00 92.88 92 ALA A O 1
ATOM 691 N N . GLN A 1 93 ? -32.863 0.968 32.458 1.00 94.06 93 GLN A N 1
ATOM 692 C CA . GLN A 1 93 ? -32.963 -0.464 32.149 1.00 94.06 93 GLN A CA 1
ATOM 693 C C . GLN A 1 93 ? -32.032 -1.345 32.998 1.00 94.06 93 GLN A C 1
ATOM 695 O O . GLN A 1 93 ? -31.971 -2.555 32.789 1.00 94.06 93 GLN A O 1
ATOM 700 N N . SER A 1 94 ? -31.331 -0.770 33.985 1.00 93.00 94 SER A N 1
ATOM 701 C CA . SER A 1 94 ? -30.421 -1.497 34.885 1.00 93.00 94 SER A CA 1
ATOM 702 C C . SER A 1 94 ? -29.316 -2.277 34.154 1.00 93.00 94 SER A C 1
ATOM 704 O O . SER A 1 94 ? -28.942 -3.382 34.562 1.00 93.00 94 SER A O 1
ATOM 706 N N . VAL A 1 95 ? -28.773 -1.698 33.076 1.00 94.44 95 VAL A N 1
ATOM 707 C CA . VAL A 1 95 ? -27.587 -2.229 32.389 1.00 94.44 95 VAL A CA 1
ATOM 708 C C . VAL A 1 95 ? -26.438 -2.326 33.388 1.00 94.44 95 VAL A C 1
ATOM 710 O O . VAL A 1 95 ? -26.147 -1.374 34.108 1.00 94.44 95 VAL A O 1
ATOM 713 N N . ARG A 1 96 ? -25.747 -3.469 33.443 1.00 93.19 96 ARG A N 1
ATOM 714 C CA . ARG A 1 96 ? -24.690 -3.672 34.448 1.00 93.19 96 ARG A CA 1
ATOM 715 C C . ARG A 1 96 ? -23.357 -3.070 34.037 1.00 93.19 96 ARG A C 1
ATOM 717 O O . ARG A 1 96 ? -22.604 -2.621 34.900 1.00 93.19 96 ARG A O 1
ATOM 724 N N . ARG A 1 97 ? -23.022 -3.145 32.747 1.00 93.75 97 ARG A N 1
ATOM 725 C CA . ARG A 1 97 ? -21.678 -2.846 32.238 1.00 93.75 97 ARG A CA 1
ATOM 726 C C . ARG A 1 97 ? -21.730 -2.114 30.906 1.00 93.75 97 ARG A C 1
ATOM 728 O O . ARG A 1 97 ? -22.389 -2.562 29.977 1.00 93.75 97 ARG A O 1
ATOM 735 N N . VAL A 1 98 ? -20.966 -1.043 30.786 1.00 94.56 98 VAL A N 1
ATOM 736 C CA . VAL A 1 98 ? -20.788 -0.300 29.540 1.00 94.56 98 VAL A CA 1
ATOM 737 C C . VAL A 1 98 ? -19.302 -0.237 29.223 1.00 94.56 98 VAL A C 1
ATOM 739 O O . VAL A 1 98 ? -18.489 0.129 30.076 1.00 94.56 98 VAL A O 1
ATOM 742 N N . VAL A 1 99 ? -18.943 -0.620 28.002 1.00 93.88 99 VAL A N 1
ATOM 743 C CA . VAL A 1 99 ? -17.597 -0.437 27.459 1.00 93.88 99 VAL A CA 1
ATOM 744 C C . VAL A 1 99 ? -17.668 0.640 26.394 1.00 93.88 99 VAL A C 1
ATOM 746 O O . VAL A 1 99 ? -18.392 0.502 25.409 1.00 93.88 99 VAL A O 1
ATOM 749 N N . MET A 1 100 ? -16.917 1.713 26.609 1.00 90.44 100 MET A N 1
ATOM 750 C CA . MET A 1 100 ? -16.827 2.845 25.697 1.00 90.44 100 MET A CA 1
ATOM 751 C C . MET A 1 100 ? -15.438 2.907 25.075 1.00 90.44 100 MET A C 1
ATOM 753 O O . MET A 1 100 ? -14.451 2.509 25.698 1.00 90.44 100 MET A O 1
ATOM 757 N N . LEU A 1 101 ? -15.352 3.449 23.864 1.00 86.12 101 LEU A N 1
ATOM 758 C CA . LEU A 1 101 ? -14.080 3.857 23.275 1.00 86.12 101 LEU A CA 1
ATOM 759 C C . LEU A 1 101 ? -13.889 5.350 23.518 1.00 86.12 101 LEU A C 1
ATOM 761 O O . LEU A 1 101 ? -14.773 6.149 23.214 1.00 86.12 101 LEU A O 1
ATOM 765 N N . GLY A 1 102 ? -12.744 5.717 24.081 1.00 73.50 102 GLY A N 1
ATOM 766 C CA . GLY A 1 102 ? -12.342 7.100 24.272 1.00 73.50 102 GLY A CA 1
ATOM 767 C C . GLY A 1 102 ? -11.004 7.330 23.599 1.00 73.50 102 GLY A C 1
ATOM 768 O O . GLY A 1 102 ? -9.997 6.738 23.970 1.00 73.50 102 GLY A O 1
ATOM 769 N N . TYR A 1 103 ? -10.955 8.219 22.622 1.00 65.38 103 TYR A N 1
ATOM 770 C CA . TYR A 1 103 ? -9.673 8.634 22.069 1.00 65.38 103 TYR A CA 1
ATOM 771 C C . TYR A 1 103 ? -8.977 9.538 23.070 1.00 65.38 103 TYR A C 1
ATOM 773 O O . TYR A 1 103 ? -9.625 10.387 23.695 1.00 65.38 103 TYR A O 1
ATOM 781 N N . THR A 1 104 ? -7.673 9.327 23.248 1.00 52.34 104 THR A N 1
ATOM 782 C CA . THR A 1 104 ? -6.833 10.203 24.061 1.00 52.34 104 THR A CA 1
ATOM 783 C C . THR A 1 104 ? -7.022 11.635 23.555 1.00 52.34 104 THR A C 1
ATOM 785 O O . THR A 1 104 ? -6.500 12.014 22.517 1.00 52.34 104 THR A O 1
ATOM 788 N N . ARG A 1 105 ? -7.805 12.418 24.312 1.00 50.59 105 ARG A N 1
ATOM 789 C CA . ARG A 1 105 ? -8.134 13.844 24.113 1.00 50.59 105 ARG A CA 1
ATOM 790 C C . ARG A 1 105 ? -9.345 14.221 23.257 1.00 50.59 105 ARG A C 1
ATOM 792 O O . ARG A 1 105 ? -9.471 15.392 22.917 1.00 50.59 105 ARG A O 1
ATOM 799 N N . SER A 1 106 ? -10.319 13.331 23.048 1.00 53.81 106 SER A N 1
ATOM 800 C CA . SER A 1 106 ? -11.680 13.846 22.797 1.00 53.81 106 SER A CA 1
ATOM 801 C C . SER A 1 106 ? -12.152 14.655 24.018 1.00 53.81 106 SER A C 1
ATOM 803 O O . SER A 1 106 ? -11.807 14.328 25.159 1.00 53.81 106 SER A O 1
ATOM 805 N N . THR A 1 107 ? -13.006 15.665 23.827 1.00 47.91 107 THR A N 1
ATOM 806 C CA . THR A 1 107 ? -13.715 16.336 24.942 1.00 47.91 107 THR A CA 1
ATOM 807 C C . THR A 1 107 ? -14.604 15.370 25.742 1.00 47.91 107 THR A C 1
ATOM 809 O O . THR A 1 107 ? -15.232 15.762 26.723 1.00 47.91 107 THR A O 1
ATOM 812 N N . HIS A 1 108 ? -14.660 14.100 25.333 1.00 56.38 108 HIS A N 1
ATOM 813 C CA . HIS A 1 108 ? -15.423 13.023 25.942 1.00 56.38 108 HIS A CA 1
ATOM 814 C C . HIS A 1 108 ? -14.555 12.063 26.764 1.00 56.38 108 HIS A C 1
ATOM 816 O O . HIS A 1 108 ? -15.085 11.082 27.290 1.00 56.38 108 HIS A O 1
ATOM 822 N N . VAL A 1 109 ? -13.244 12.308 26.917 1.00 62.94 109 VAL A N 1
ATOM 823 C CA . VAL A 1 109 ? -12.427 11.553 27.880 1.00 62.94 109 VAL A CA 1
ATOM 824 C C . VAL A 1 109 ? -13.009 11.776 29.276 1.00 62.94 109 VAL A C 1
ATOM 826 O O . VAL A 1 109 ? -12.934 12.870 29.825 1.00 62.94 109 VAL A O 1
ATOM 829 N N . GLY A 1 110 ? -13.625 10.732 29.831 1.00 72.50 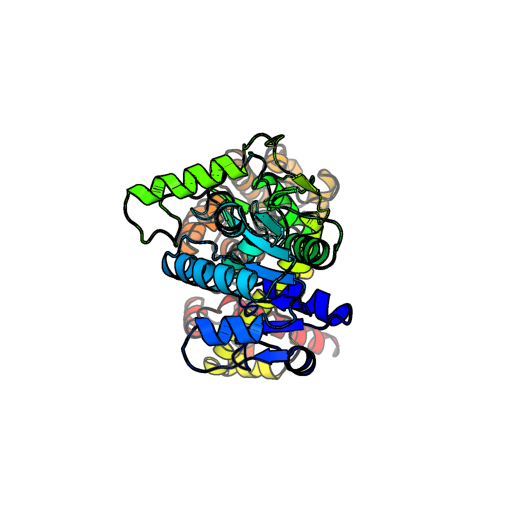110 GLY A N 1
ATOM 830 C CA . GLY A 1 110 ? -14.335 10.797 31.109 1.00 72.50 110 GLY A CA 1
ATOM 831 C C . GLY A 1 110 ? -15.841 11.064 31.005 1.00 72.50 110 GLY A C 1
ATOM 832 O O . GLY A 1 110 ? -16.489 11.149 32.042 1.00 72.50 110 GLY A O 1
ATOM 833 N N . LEU A 1 111 ? -16.433 11.129 29.802 1.00 80.19 111 LEU A N 1
ATOM 834 C CA . LEU A 1 111 ? -17.892 11.230 29.636 1.00 80.19 111 LEU A CA 1
ATOM 835 C C . LEU A 1 111 ? -18.607 10.034 30.279 1.00 80.19 111 LEU A C 1
ATOM 837 O O . LEU A 1 111 ? -19.612 10.221 30.954 1.00 80.19 111 LEU A O 1
ATOM 841 N N . GLY A 1 112 ? -18.070 8.819 30.136 1.00 81.75 112 GLY A N 1
ATOM 842 C CA . GLY A 1 112 ? -18.600 7.638 30.826 1.00 81.75 112 GLY A CA 1
ATOM 843 C C . GLY A 1 112 ? -18.536 7.769 32.353 1.00 81.75 112 GLY A C 1
ATOM 844 O O . GLY A 1 112 ? -19.514 7.497 33.049 1.00 81.75 112 GLY A O 1
ATOM 845 N N . ASP A 1 113 ? -17.413 8.267 32.874 1.00 83.19 113 ASP A N 1
ATOM 846 C CA . ASP A 1 113 ? -17.223 8.506 34.309 1.00 83.19 113 ASP A CA 1
ATOM 847 C C . ASP A 1 113 ? -18.138 9.628 34.832 1.00 83.19 113 ASP A C 1
ATOM 849 O O . ASP A 1 113 ? -18.545 9.607 35.991 1.00 83.19 113 ASP A O 1
ATOM 853 N N . GLU A 1 114 ? -18.467 10.622 34.003 1.00 85.50 114 GLU A N 1
ATOM 854 C CA . GLU A 1 114 ? -19.446 11.671 34.301 1.00 85.50 114 GLU A CA 1
ATOM 855 C C . GLU A 1 114 ? -20.873 11.110 34.322 1.00 85.50 114 GLU A C 1
ATOM 857 O O . GLU A 1 114 ? -21.605 11.333 35.287 1.00 85.50 114 GLU A O 1
ATOM 862 N N . LEU A 1 115 ? -21.249 10.356 33.286 1.00 86.19 115 LEU A N 1
ATOM 863 C CA . LEU A 1 115 ? -22.591 9.808 33.092 1.00 86.19 115 LEU A CA 1
ATOM 864 C C . LEU A 1 115 ? -22.997 8.832 34.188 1.00 86.19 115 LEU A C 1
ATOM 866 O O . LEU A 1 115 ? -24.128 8.877 34.668 1.00 86.19 115 LEU A O 1
ATOM 870 N N . PHE A 1 116 ? -22.074 7.963 34.594 1.00 88.88 116 PHE A N 1
ATOM 871 C CA . PHE A 1 116 ? -22.400 6.830 35.455 1.00 88.88 116 PHE A CA 1
ATOM 872 C C . PHE A 1 116 ? -21.934 6.987 36.906 1.00 88.88 116 PHE A C 1
ATOM 874 O O . PHE A 1 116 ? -22.174 6.086 37.708 1.00 88.88 116 PHE A O 1
ATOM 881 N N . ARG A 1 117 ? -21.341 8.134 37.279 1.00 86.81 117 ARG A N 1
ATOM 882 C CA . ARG A 1 117 ? -20.746 8.397 38.610 1.00 86.81 117 ARG A CA 1
ATOM 883 C C . ARG A 1 117 ? -21.639 8.038 39.798 1.00 86.81 117 ARG A C 1
ATOM 885 O O . ARG A 1 117 ? -21.148 7.567 40.815 1.00 86.81 117 ARG A O 1
ATOM 892 N N . ASN A 1 118 ? -22.937 8.308 39.674 1.00 87.00 118 ASN A N 1
ATOM 893 C CA . ASN A 1 118 ? -23.930 8.129 40.737 1.00 87.00 118 ASN A CA 1
ATOM 894 C C . ASN A 1 118 ? -24.955 7.044 40.377 1.00 87.00 118 ASN A C 1
ATOM 896 O O . ASN A 1 118 ? -26.124 7.140 40.747 1.00 87.00 118 ASN A O 1
ATOM 900 N N . THR A 1 119 ? -24.533 6.049 39.601 1.00 90.44 119 THR A N 1
ATOM 901 C CA . THR A 1 119 ? -25.380 4.950 39.131 1.00 90.44 119 THR A CA 1
ATOM 902 C C . THR A 1 119 ? -24.718 3.609 39.435 1.00 90.44 119 THR A C 1
ATOM 904 O O . THR A 1 119 ? -23.500 3.538 39.594 1.00 90.44 119 THR A O 1
ATOM 907 N N . ASP A 1 120 ? -25.504 2.533 39.435 1.00 89.19 120 ASP A N 1
ATOM 908 C CA . ASP A 1 120 ? -24.984 1.164 39.565 1.00 89.19 120 ASP A CA 1
ATOM 909 C C . ASP A 1 120 ? -24.387 0.614 38.253 1.00 89.19 120 ASP A C 1
ATOM 911 O O . ASP A 1 120 ? -23.902 -0.520 38.207 1.00 89.19 120 ASP A O 1
ATOM 915 N N . VAL A 1 121 ? -24.402 1.410 37.177 1.00 93.56 121 VAL A N 1
ATOM 916 C CA . VAL A 1 121 ? -23.848 1.036 35.874 1.00 93.56 121 VAL A CA 1
ATOM 917 C C . VAL A 1 121 ? -22.323 1.130 35.931 1.00 93.56 121 VAL A C 1
ATOM 919 O O . VAL A 1 121 ? -21.742 2.209 36.086 1.00 93.56 121 VAL A O 1
ATOM 922 N N . GLY A 1 122 ? -21.640 -0.003 35.784 1.00 93.69 122 GLY A N 1
ATOM 923 C CA . GLY A 1 122 ? -20.190 -0.016 35.624 1.00 93.69 122 GLY A CA 1
ATOM 924 C C . GLY A 1 122 ? -19.792 0.532 34.255 1.00 93.69 122 GLY A C 1
ATOM 925 O O . GLY A 1 122 ? -20.363 0.122 33.248 1.00 93.69 122 GLY A O 1
ATOM 926 N N . CYS A 1 123 ? -18.766 1.385 34.197 1.00 93.12 123 CYS A N 1
ATOM 927 C CA . CYS A 1 123 ? -18.224 1.896 32.937 1.00 93.12 123 CYS A CA 1
ATOM 928 C C . CYS A 1 123 ? -16.716 1.643 32.818 1.00 93.12 123 CYS A C 1
ATOM 930 O O . CYS A 1 123 ? -15.947 1.861 33.761 1.00 93.12 123 CYS A O 1
ATOM 932 N N . ARG A 1 124 ? -16.272 1.193 31.646 1.00 92.06 124 ARG A N 1
ATOM 933 C CA . ARG A 1 124 ? -14.857 1.164 31.268 1.00 92.06 124 ARG A CA 1
ATOM 934 C C . ARG A 1 124 ? -14.687 1.901 29.957 1.00 92.06 124 ARG A C 1
ATOM 936 O O . ARG A 1 124 ? -15.263 1.502 28.950 1.00 92.06 124 ARG A O 1
ATOM 943 N N . THR A 1 125 ? -13.890 2.960 29.976 1.00 89.06 125 THR A N 1
ATOM 944 C CA . THR A 1 125 ? -13.554 3.698 28.756 1.00 89.06 125 THR A CA 1
ATOM 945 C C . THR A 1 125 ? -12.157 3.289 28.323 1.00 89.06 125 THR A C 1
ATOM 947 O O . THR A 1 125 ? -11.188 3.594 29.017 1.00 89.06 125 THR A O 1
ATOM 950 N N . LEU A 1 126 ? -12.052 2.583 27.200 1.00 88.56 126 LEU A N 1
ATOM 951 C CA . LEU A 1 126 ? -10.773 2.222 26.599 1.00 88.56 126 LEU A CA 1
ATOM 952 C C . LEU A 1 126 ? -10.140 3.471 25.991 1.00 88.56 126 LEU A C 1
ATOM 954 O O . LEU A 1 126 ? -10.670 4.021 25.028 1.00 88.56 126 LEU A O 1
ATOM 958 N N . GLN A 1 127 ? -9.021 3.909 26.561 1.00 83.69 127 GLN A N 1
ATOM 959 C CA . GLN A 1 127 ? -8.207 4.983 26.019 1.00 83.69 127 GLN A CA 1
ATOM 960 C C . GLN A 1 127 ? -7.349 4.461 24.874 1.00 83.69 127 GLN A C 1
ATOM 962 O O . GLN A 1 127 ? -6.477 3.611 25.068 1.00 83.69 127 GLN A O 1
ATOM 967 N N . LEU A 1 128 ? -7.626 4.973 23.678 1.00 81.12 128 LEU A N 1
ATOM 968 C CA . LEU A 1 128 ? -6.973 4.529 22.456 1.00 81.12 128 LEU A CA 1
ATOM 969 C C . LEU A 1 128 ? -5.721 5.377 22.177 1.00 81.12 128 LEU A C 1
ATOM 971 O O . LEU A 1 128 ? -5.823 6.614 22.160 1.00 81.12 128 LEU A O 1
ATOM 975 N N . PRO A 1 129 ? -4.551 4.742 21.966 1.00 83.38 129 PRO A N 1
ATOM 976 C CA . PRO A 1 129 ? -3.383 5.401 21.397 1.00 83.38 129 PRO A CA 1
ATOM 977 C C . PRO A 1 129 ? -3.548 5.503 19.865 1.00 83.38 129 PRO A C 1
ATOM 979 O O . PRO A 1 129 ? -4.662 5.394 19.347 1.00 83.38 129 PRO A O 1
ATOM 982 N N . PHE A 1 130 ? -2.465 5.720 19.114 1.00 86.19 130 PHE A N 1
ATOM 983 C CA . PHE A 1 130 ? -2.538 5.717 17.651 1.00 86.19 130 PHE A CA 1
ATOM 984 C C . PHE A 1 130 ? -3.015 4.350 17.124 1.00 86.19 130 PHE A C 1
ATOM 986 O O . PHE A 1 130 ? -2.546 3.303 17.566 1.00 86.19 130 PHE A O 1
ATOM 993 N N . LEU A 1 131 ? -3.939 4.343 16.163 1.00 89.19 131 LEU A N 1
ATOM 994 C CA . LEU A 1 131 ? -4.396 3.111 15.518 1.00 89.19 131 LEU A CA 1
ATOM 995 C C . LEU A 1 131 ? -3.605 2.890 14.233 1.00 89.19 131 LEU A C 1
ATOM 997 O O . LEU A 1 131 ? -3.694 3.710 13.318 1.00 89.19 131 LEU A O 1
ATOM 1001 N N . TRP A 1 132 ? -2.878 1.775 14.123 1.00 93.75 132 TRP A N 1
ATOM 1002 C CA . TRP A 1 132 ? -2.168 1.440 12.880 1.00 93.75 132 TRP A CA 1
ATOM 1003 C C . TRP A 1 132 ? -3.112 1.352 11.679 1.00 93.75 132 TRP A C 1
ATOM 1005 O O . TRP A 1 132 ? -2.749 1.773 10.586 1.00 93.75 132 TRP A O 1
ATOM 1015 N N . ASP A 1 133 ? -4.351 0.911 11.892 1.00 93.38 133 ASP A N 1
ATOM 1016 C CA . ASP A 1 133 ? -5.399 0.820 10.872 1.00 93.38 133 ASP A CA 1
ATOM 1017 C C . ASP A 1 133 ? -5.749 2.168 10.222 1.00 93.38 133 ASP A C 1
ATOM 1019 O O . ASP A 1 133 ? -6.228 2.188 9.090 1.00 93.38 133 ASP A O 1
ATOM 1023 N N . SER A 1 134 ? -5.427 3.302 10.857 1.00 89.69 134 SER A N 1
ATOM 1024 C CA . SER A 1 134 ? -5.546 4.622 10.216 1.00 89.69 134 SER A CA 1
ATOM 1025 C C . SER A 1 134 ? -4.643 4.772 8.982 1.00 89.69 134 SER A C 1
ATOM 1027 O O . SER A 1 134 ? -4.984 5.508 8.057 1.00 89.69 134 SER A O 1
ATOM 1029 N N . LEU A 1 135 ? -3.538 4.019 8.899 1.00 93.88 135 LEU A N 1
ATOM 1030 C CA . LEU A 1 135 ? -2.653 3.995 7.728 1.00 93.88 135 LEU A CA 1
ATOM 1031 C C . LEU A 1 135 ? -3.343 3.433 6.479 1.00 93.88 135 LEU A C 1
ATOM 1033 O O . LEU A 1 135 ? -2.909 3.721 5.366 1.00 93.88 135 LEU A O 1
ATOM 1037 N N . LEU A 1 136 ? -4.435 2.675 6.632 1.00 93.38 136 LEU A N 1
ATOM 1038 C CA . LEU A 1 136 ? -5.214 2.166 5.499 1.00 93.38 136 LEU A CA 1
ATOM 1039 C C . LEU A 1 136 ? -5.906 3.286 4.714 1.00 93.38 136 LEU A C 1
ATOM 1041 O O . LEU A 1 136 ? -6.185 3.114 3.532 1.00 93.38 136 LEU A O 1
ATOM 1045 N N . GLN A 1 137 ? -6.113 4.462 5.311 1.00 90.06 137 GLN A N 1
ATOM 1046 C CA . GLN A 1 137 ? -6.594 5.639 4.577 1.00 90.06 137 GLN A CA 1
ATOM 1047 C C . GLN A 1 137 ? -5.570 6.138 3.546 1.00 90.06 137 GLN A C 1
ATOM 1049 O O . GLN A 1 137 ? -5.927 6.818 2.592 1.00 90.06 137 GLN A O 1
ATOM 1054 N N . GLN A 1 138 ? -4.298 5.773 3.718 1.00 94.44 138 GLN A N 1
ATOM 1055 C CA . GLN A 1 138 ? -3.199 6.109 2.815 1.00 94.44 138 GLN A CA 1
ATOM 1056 C C . GLN A 1 138 ? -2.822 4.921 1.921 1.00 94.44 138 GLN A C 1
ATOM 1058 O O . GLN A 1 138 ? -1.720 4.890 1.373 1.00 94.44 138 GLN A O 1
ATOM 1063 N N . ILE A 1 139 ? -3.705 3.921 1.779 1.00 94.94 139 ILE A N 1
ATOM 1064 C CA . ILE A 1 139 ? -3.369 2.674 1.086 1.00 94.94 139 ILE A CA 1
ATOM 1065 C C . ILE A 1 139 ? -2.958 2.906 -0.366 1.00 94.94 139 ILE A C 1
ATOM 1067 O O . ILE A 1 139 ? -2.020 2.262 -0.826 1.00 94.94 139 ILE A O 1
ATOM 1071 N N . GLU A 1 140 ? -3.589 3.843 -1.074 1.00 89.81 140 GLU A N 1
ATOM 1072 C CA . GLU A 1 140 ? -3.213 4.202 -2.446 1.00 89.81 140 GLU A CA 1
ATOM 1073 C C . GLU A 1 140 ? -1.810 4.819 -2.479 1.00 89.81 140 GLU A C 1
ATOM 1075 O O . GLU A 1 140 ? -0.944 4.339 -3.205 1.00 89.81 140 GLU A O 1
ATOM 1080 N N . THR A 1 141 ? -1.520 5.792 -1.612 1.00 89.00 141 THR A N 1
ATOM 1081 C CA . THR A 1 141 ? -0.188 6.410 -1.507 1.00 89.00 141 THR A CA 1
ATOM 1082 C C . THR A 1 141 ? 0.897 5.384 -1.178 1.00 89.00 141 THR A C 1
ATOM 1084 O O . THR A 1 141 ? 1.938 5.334 -1.839 1.00 89.00 141 THR A O 1
ATOM 1087 N N . ILE A 1 142 ? 0.634 4.492 -0.222 1.00 91.88 142 ILE A N 1
ATOM 1088 C CA . ILE A 1 142 ? 1.540 3.391 0.122 1.00 91.88 142 ILE A CA 1
ATOM 1089 C C . ILE A 1 142 ? 1.711 2.466 -1.086 1.00 91.88 142 ILE A C 1
ATOM 1091 O O . ILE A 1 142 ? 2.828 2.047 -1.393 1.00 91.88 142 ILE A O 1
ATOM 1095 N N . THR A 1 143 ? 0.629 2.161 -1.804 1.00 88.50 143 THR A N 1
ATOM 1096 C CA . THR A 1 143 ? 0.632 1.273 -2.974 1.00 88.50 143 THR A CA 1
ATOM 1097 C C . THR A 1 143 ? 1.449 1.860 -4.125 1.00 88.50 143 THR A C 1
ATOM 1099 O O . THR A 1 143 ? 2.365 1.187 -4.596 1.00 88.50 143 THR A O 1
ATOM 1102 N N . HIS A 1 144 ? 1.205 3.102 -4.536 1.00 80.75 144 HIS A N 1
ATOM 1103 C CA . HIS A 1 144 ? 1.810 3.675 -5.745 1.00 80.75 144 HIS A CA 1
ATOM 1104 C C . HIS A 1 144 ? 3.144 4.376 -5.478 1.00 80.75 144 HIS A C 1
ATOM 1106 O O . HIS A 1 144 ? 4.078 4.248 -6.265 1.00 80.75 144 HIS A O 1
ATOM 1112 N N . HIS A 1 145 ? 3.274 5.082 -4.354 1.00 81.31 145 HIS A N 1
ATOM 1113 C CA . HIS A 1 145 ? 4.449 5.913 -4.075 1.00 81.31 145 HIS A CA 1
ATOM 1114 C C . HIS A 1 145 ? 5.430 5.269 -3.098 1.00 81.31 145 HIS A C 1
ATOM 1116 O O . HIS A 1 145 ? 6.593 5.677 -3.049 1.00 81.31 145 HIS A O 1
ATOM 1122 N N . GLY A 1 146 ? 4.997 4.239 -2.360 1.00 86.69 146 GLY A N 1
ATOM 1123 C CA . GLY A 1 146 ? 5.806 3.648 -1.297 1.00 86.69 146 GLY A CA 1
ATOM 1124 C C . GLY A 1 146 ? 6.051 4.656 -0.178 1.00 86.69 146 GLY A C 1
ATOM 1125 O O . GLY A 1 146 ? 7.134 4.688 0.393 1.00 86.69 146 GLY A O 1
ATOM 1126 N N . THR A 1 147 ? 5.085 5.527 0.104 1.00 89.44 147 THR A N 1
ATOM 1127 C CA . THR A 1 147 ? 5.187 6.536 1.159 1.00 89.44 147 THR A CA 1
ATOM 1128 C C . THR A 1 147 ? 3.965 6.486 2.062 1.00 89.44 147 THR A C 1
ATOM 1130 O O . THR A 1 147 ? 2.861 6.169 1.622 1.00 89.44 147 THR A O 1
ATOM 1133 N N . PHE A 1 148 ? 4.164 6.800 3.337 1.00 93.69 148 PHE A N 1
ATOM 1134 C CA . PHE A 1 148 ? 3.082 7.166 4.245 1.00 93.69 148 PHE A CA 1
ATOM 1135 C C . PHE A 1 148 ? 3.500 8.390 5.049 1.00 93.69 148 PHE A C 1
ATOM 1137 O O . PHE A 1 148 ? 4.687 8.598 5.328 1.00 93.69 148 PHE A O 1
ATOM 1144 N N . SER A 1 149 ? 2.509 9.181 5.432 1.00 90.88 149 SER A N 1
ATOM 1145 C CA . SER A 1 149 ? 2.712 10.473 6.061 1.00 90.88 149 SER A CA 1
ATOM 1146 C C . SER A 1 149 ? 2.052 10.536 7.426 1.00 90.88 149 SER A C 1
ATOM 1148 O O . SER A 1 149 ? 0.909 10.111 7.592 1.00 90.88 149 SER A O 1
ATOM 1150 N N . LEU A 1 150 ? 2.767 11.091 8.402 1.00 90.12 150 LEU A N 1
ATOM 1151 C CA . LEU A 1 150 ? 2.248 11.414 9.733 1.00 90.12 150 LEU A CA 1
ATOM 1152 C C . LEU A 1 150 ? 2.832 12.751 10.191 1.00 90.12 150 LEU A C 1
ATOM 1154 O O . LEU A 1 150 ? 3.896 13.171 9.744 1.00 90.12 150 LEU A O 1
ATOM 1158 N N . ILE A 1 151 ? 2.150 13.400 11.126 1.00 86.06 151 ILE A N 1
ATOM 1159 C CA . ILE A 1 151 ? 2.621 14.633 11.776 1.00 86.06 151 ILE A CA 1
ATOM 1160 C C . ILE A 1 151 ? 3.705 14.372 12.840 1.00 86.06 151 ILE A C 1
ATOM 1162 O O . ILE A 1 151 ? 4.363 15.297 13.319 1.00 86.06 151 ILE A O 1
ATOM 1166 N N . HIS A 1 152 ? 3.887 13.110 13.236 1.00 86.81 152 HIS A N 1
ATOM 1167 C CA . HIS A 1 152 ? 4.817 12.689 14.282 1.00 86.81 152 HIS A CA 1
ATOM 1168 C C . HIS A 1 152 ? 6.275 12.792 13.839 1.00 86.81 152 HIS A C 1
ATOM 1170 O O . HIS A 1 152 ? 6.611 12.601 12.673 1.00 86.81 152 HIS A O 1
ATOM 1176 N N . ALA A 1 153 ? 7.165 13.049 14.794 1.00 85.88 153 ALA A N 1
ATOM 1177 C CA . ALA A 1 153 ? 8.592 13.119 14.513 1.00 85.88 153 ALA A CA 1
ATOM 1178 C C . ALA A 1 153 ? 9.148 11.741 14.119 1.00 85.88 153 ALA A C 1
ATOM 1180 O O . ALA A 1 153 ? 8.925 10.753 14.818 1.00 85.88 153 ALA A O 1
ATOM 1181 N N . ALA A 1 154 ? 9.942 11.691 13.044 1.00 86.62 154 ALA A N 1
ATOM 1182 C CA . ALA A 1 154 ? 10.425 10.445 12.432 1.00 86.62 154 ALA A CA 1
ATOM 1183 C C . ALA A 1 154 ? 11.102 9.464 13.408 1.00 86.62 154 ALA A C 1
ATOM 1185 O O . ALA A 1 154 ? 10.970 8.248 13.272 1.00 86.62 154 ALA A O 1
ATOM 1186 N N . THR A 1 155 ? 11.837 9.990 14.388 1.00 88.50 155 THR A N 1
ATOM 1187 C CA . THR A 1 155 ? 12.655 9.212 15.329 1.00 88.50 155 THR A CA 1
ATOM 1188 C C . THR A 1 155 ? 12.011 9.015 16.699 1.00 88.50 155 THR A C 1
ATOM 1190 O O . THR A 1 155 ? 12.555 8.267 17.509 1.00 88.50 155 THR A O 1
ATOM 1193 N N . HIS A 1 156 ? 10.872 9.654 16.977 1.00 87.56 156 HIS A N 1
ATOM 1194 C CA . HIS A 1 156 ? 10.225 9.547 18.284 1.00 87.56 156 HIS A CA 1
ATOM 1195 C C . HIS A 1 156 ? 9.314 8.313 18.326 1.00 87.56 156 HIS A C 1
ATOM 1197 O O . HIS A 1 156 ? 8.552 8.107 17.381 1.00 87.56 156 HIS A O 1
ATOM 1203 N N . PRO A 1 157 ? 9.388 7.477 19.380 1.00 88.31 157 PRO A N 1
ATOM 1204 C CA . PRO A 1 157 ? 8.504 6.325 19.528 1.00 88.31 157 PRO A CA 1
ATOM 1205 C C . PRO A 1 157 ? 7.033 6.747 19.579 1.00 88.31 157 PRO A C 1
ATOM 1207 O O . PRO A 1 157 ? 6.689 7.697 20.279 1.00 88.31 15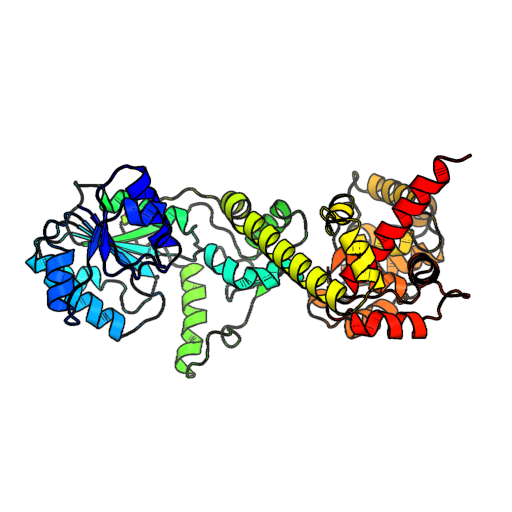7 PRO A O 1
ATOM 1210 N N . LEU A 1 158 ? 6.176 6.022 18.863 1.00 86.38 158 LEU A N 1
ATOM 1211 C CA . LEU A 1 158 ? 4.739 6.257 18.795 1.00 86.38 158 LEU A CA 1
ATOM 1212 C C . LEU A 1 158 ? 3.992 5.172 19.575 1.00 86.38 158 LEU A C 1
ATOM 1214 O O . LEU A 1 158 ? 4.107 3.986 19.255 1.00 86.38 158 LEU A O 1
ATOM 1218 N N . LEU A 1 159 ? 3.202 5.566 20.576 1.00 86.88 159 LEU A N 1
ATOM 1219 C CA . LEU A 1 159 ? 2.265 4.651 21.227 1.00 86.88 159 LEU A CA 1
ATOM 1220 C C . LEU A 1 159 ? 1.170 4.283 20.229 1.00 86.88 159 LEU A C 1
ATOM 1222 O O . LEU A 1 159 ? 0.442 5.162 19.761 1.00 86.88 159 LEU A O 1
ATOM 1226 N N . ALA A 1 160 ? 1.055 2.994 19.909 1.00 89.38 160 ALA A N 1
ATOM 1227 C CA . ALA A 1 160 ? 0.124 2.525 18.896 1.00 89.38 160 ALA A CA 1
ATOM 1228 C C . ALA A 1 160 ? -0.371 1.091 19.130 1.00 89.38 160 ALA A C 1
ATOM 1230 O O . ALA A 1 160 ? 0.306 0.280 19.762 1.00 89.38 160 ALA A O 1
ATOM 1231 N N . VAL A 1 161 ? -1.557 0.785 18.604 1.00 92.50 161 VAL A N 1
ATOM 1232 C CA . VAL A 1 161 ? -2.202 -0.537 18.667 1.00 92.50 161 VAL A CA 1
ATOM 1233 C C . VAL A 1 161 ? -2.894 -0.874 17.344 1.00 92.50 161 VAL A C 1
ATOM 1235 O O . VAL A 1 161 ? -3.211 0.011 16.547 1.00 92.50 161 VAL A O 1
ATOM 1238 N N . ALA A 1 162 ? -3.172 -2.161 17.133 1.00 94.06 162 ALA A N 1
ATOM 1239 C CA . ALA A 1 162 ? -4.086 -2.613 16.089 1.00 94.06 162 ALA A CA 1
ATOM 1240 C C . ALA A 1 162 ? -5.548 -2.465 16.547 1.00 94.06 162 ALA A C 1
ATOM 1242 O O . ALA A 1 162 ? -5.866 -2.719 17.710 1.00 94.06 162 ALA A O 1
ATOM 1243 N N . ALA A 1 163 ? -6.465 -2.156 15.632 1.00 92.50 163 ALA A N 1
ATOM 1244 C CA . ALA A 1 163 ? -7.907 -2.141 15.891 1.00 92.50 163 ALA A CA 1
ATOM 1245 C C . ALA A 1 163 ? -8.415 -3.490 16.436 1.00 92.50 163 ALA A C 1
ATOM 1247 O O . ALA A 1 163 ? -9.297 -3.517 17.294 1.00 92.50 163 ALA A O 1
ATOM 1248 N N . ALA A 1 164 ? -7.804 -4.601 16.011 1.00 93.19 164 ALA A N 1
ATOM 1249 C CA . ALA A 1 164 ? -8.117 -5.941 16.508 1.00 93.19 164 ALA A CA 1
ATOM 1250 C C . ALA A 1 164 ? -7.818 -6.135 17.995 1.00 93.19 164 ALA A C 1
ATOM 1252 O O . ALA A 1 164 ? -8.607 -6.758 18.708 1.00 93.19 164 ALA A O 1
ATOM 1253 N N . ASP A 1 165 ? -6.727 -5.546 18.482 1.00 94.56 165 ASP A N 1
ATOM 1254 C CA . ASP A 1 165 ? -6.380 -5.574 19.901 1.00 94.56 165 ASP A CA 1
ATOM 1255 C C . ASP A 1 165 ? -7.392 -4.761 20.726 1.00 94.56 165 ASP A C 1
ATOM 1257 O O . ASP A 1 165 ? -7.780 -5.167 21.823 1.00 94.56 165 ASP A O 1
ATOM 1261 N N . VAL A 1 166 ? -7.871 -3.636 20.178 1.00 93.12 166 VAL A N 1
ATOM 1262 C CA . VAL A 1 166 ? -8.933 -2.828 20.799 1.00 93.12 166 VAL A CA 1
ATOM 1263 C C . VAL A 1 166 ? -10.234 -3.621 20.883 1.00 93.12 166 VAL A C 1
ATOM 1265 O O . VAL A 1 166 ? -10.851 -3.675 21.949 1.00 93.12 166 VAL A O 1
ATOM 1268 N N . ALA A 1 167 ? -10.635 -4.272 19.789 1.00 93.81 167 ALA A N 1
ATOM 1269 C CA . ALA A 1 167 ? -11.832 -5.105 19.753 1.00 93.81 167 ALA A CA 1
ATOM 1270 C C . ALA A 1 167 ? -11.738 -6.259 20.762 1.00 93.81 167 ALA A C 1
ATOM 1272 O O . ALA A 1 167 ? -12.661 -6.474 21.547 1.00 93.81 167 ALA A O 1
ATOM 1273 N N . GLN A 1 168 ? -10.592 -6.944 20.823 1.00 94.38 168 GLN A N 1
ATOM 1274 C CA . GLN A 1 168 ? -10.356 -8.021 21.785 1.00 94.38 168 GLN A CA 1
ATOM 1275 C C . GLN A 1 168 ? -10.434 -7.524 23.237 1.00 94.38 168 GLN A C 1
ATOM 1277 O O . GLN A 1 168 ? -11.039 -8.178 24.093 1.00 94.38 168 GLN A O 1
ATOM 1282 N N . ALA A 1 169 ? -9.849 -6.361 23.530 1.00 94.56 169 ALA A N 1
ATOM 1283 C CA . ALA A 1 169 ? -9.929 -5.743 24.848 1.00 94.56 169 ALA A CA 1
ATOM 1284 C C . ALA A 1 169 ? -11.373 -5.376 25.219 1.00 94.56 169 ALA A C 1
ATOM 1286 O O . ALA A 1 169 ? -11.806 -5.645 26.343 1.00 94.56 169 ALA A O 1
ATOM 1287 N N . ALA A 1 170 ? -12.133 -4.819 24.274 1.00 94.62 170 ALA A N 1
ATOM 1288 C CA . ALA A 1 170 ? -13.538 -4.490 24.470 1.00 94.62 170 ALA A CA 1
ATOM 1289 C C . ALA A 1 170 ? -14.372 -5.744 24.754 1.00 94.62 170 ALA A C 1
ATOM 1291 O O . ALA A 1 170 ? -15.100 -5.775 25.743 1.00 94.62 170 ALA A O 1
ATOM 1292 N N . VAL A 1 171 ? -14.207 -6.810 23.964 1.00 95.50 171 VAL A N 1
ATOM 1293 C CA . VAL A 1 171 ? -14.880 -8.103 24.178 1.00 95.50 171 VAL A CA 1
ATOM 1294 C C . VAL A 1 171 ? -14.542 -8.674 25.553 1.00 95.50 171 VAL A C 1
ATOM 1296 O O . VAL A 1 171 ? -15.446 -9.067 26.290 1.00 95.50 171 VAL A O 1
ATOM 1299 N N . LYS A 1 172 ? -13.265 -8.662 25.953 1.00 94.62 172 LYS A N 1
ATOM 1300 C CA . LYS A 1 172 ? -12.847 -9.124 27.284 1.00 94.62 172 LYS A CA 1
ATOM 1301 C C . LYS A 1 172 ? -13.575 -8.366 28.397 1.00 94.62 172 LYS A C 1
ATOM 1303 O O . LYS A 1 172 ? -14.084 -8.996 29.319 1.00 94.62 172 LYS A O 1
ATOM 1308 N N . LEU A 1 173 ? -13.669 -7.041 28.297 1.00 94.69 173 LEU A N 1
ATOM 1309 C CA . LEU A 1 173 ? -14.374 -6.213 29.281 1.00 94.69 173 LEU A CA 1
ATOM 1310 C C . LEU A 1 173 ? -15.897 -6.418 29.246 1.00 94.69 173 LEU A C 1
ATOM 1312 O O . LEU A 1 173 ? -16.529 -6.456 30.298 1.00 94.69 173 LEU A O 1
ATOM 1316 N N . LEU A 1 174 ? -16.504 -6.590 28.072 1.00 95.19 174 LEU A N 1
ATOM 1317 C CA . LEU A 1 174 ? -17.946 -6.844 27.944 1.00 95.19 174 LEU A CA 1
ATOM 1318 C C . LEU A 1 174 ? -18.362 -8.171 28.592 1.00 95.19 174 LEU A C 1
ATOM 1320 O O . LEU A 1 174 ? -19.482 -8.281 29.107 1.00 95.19 174 LEU A O 1
ATOM 1324 N N . LEU A 1 175 ? -17.473 -9.166 28.549 1.00 94.38 175 LEU A N 1
ATOM 1325 C CA . LEU A 1 175 ? -17.715 -10.524 29.032 1.00 94.38 175 LEU A CA 1
ATOM 1326 C C . LEU A 1 175 ? -17.310 -10.752 30.491 1.00 94.38 175 LEU A C 1
ATOM 1328 O O . LEU A 1 175 ? -17.847 -11.670 31.105 1.00 94.38 175 LEU A O 1
ATOM 1332 N N . ASP A 1 176 ? -16.410 -9.940 31.044 1.00 93.31 176 ASP A N 1
ATOM 1333 C CA . ASP A 1 176 ? -15.954 -10.049 32.432 1.00 93.31 176 ASP A CA 1
ATOM 1334 C C . ASP A 1 176 ? -17.047 -9.562 33.413 1.00 93.31 176 ASP A C 1
ATOM 1336 O O . ASP A 1 176 ? -17.407 -8.378 33.414 1.00 93.31 176 ASP A O 1
ATOM 1340 N N . PRO A 1 177 ? -17.624 -10.455 34.243 1.00 90.12 177 PRO A N 1
ATOM 1341 C CA . PRO A 1 177 ? -18.698 -10.101 35.158 1.00 90.12 177 PRO A CA 1
ATOM 1342 C C . PRO A 1 177 ? -18.216 -9.452 36.461 1.00 90.12 177 PRO A C 1
ATOM 1344 O O . PRO A 1 177 ? -19.065 -8.949 37.211 1.00 90.12 177 PRO A O 1
ATOM 1347 N N . ASP A 1 178 ? -16.911 -9.448 36.735 1.00 90.12 178 ASP A N 1
ATOM 1348 C CA . ASP A 1 178 ? -16.349 -9.183 38.063 1.00 90.12 178 ASP A CA 1
ATOM 1349 C C . ASP A 1 178 ? -15.992 -7.712 38.278 1.00 90.12 178 ASP A C 1
ATOM 1351 O O . ASP A 1 178 ? -16.020 -7.220 39.410 1.00 90.12 178 ASP A O 1
ATOM 1355 N N . TRP A 1 179 ? -15.719 -6.959 37.211 1.00 92.00 179 TRP A N 1
ATOM 1356 C CA . TRP A 1 179 ? -15.405 -5.541 37.355 1.00 92.00 179 TRP A CA 1
ATOM 1357 C C . TRP A 1 179 ? -16.655 -4.687 37.638 1.00 92.00 179 TRP A C 1
ATOM 1359 O O . TRP A 1 179 ? -17.777 -4.960 37.195 1.00 92.00 179 TRP A O 1
ATOM 1369 N N . ARG A 1 180 ? -16.454 -3.620 38.421 1.00 89.12 180 ARG A N 1
ATOM 1370 C CA . ARG A 1 180 ? -17.478 -2.648 38.846 1.00 89.12 180 ARG A CA 1
ATOM 1371 C C . ARG A 1 180 ? -16.912 -1.225 38.847 1.00 89.12 180 ARG A C 1
ATOM 1373 O O . ARG A 1 180 ? -15.705 -1.030 38.678 1.00 89.12 180 ARG A O 1
ATOM 1380 N N . GLY A 1 181 ? -17.790 -0.243 39.047 1.00 89.62 181 GLY A N 1
ATOM 1381 C CA . GLY A 1 181 ? -17.441 1.179 39.092 1.00 89.62 181 GLY A CA 1
ATOM 1382 C C . GLY A 1 181 ? -17.016 1.734 37.735 1.00 89.62 181 GLY A C 1
ATOM 1383 O O . GLY A 1 181 ? -17.137 1.056 36.712 1.00 89.62 181 GLY A O 1
ATOM 1384 N N . GLN A 1 182 ? -16.496 2.957 37.733 1.00 89.06 182 GLN A N 1
ATOM 1385 C CA . GLN A 1 182 ? -16.051 3.666 36.536 1.00 89.06 182 GLN A CA 1
ATOM 1386 C C . GLN A 1 182 ? -14.521 3.779 36.518 1.00 89.06 182 GLN A C 1
ATOM 1388 O O . GLN A 1 182 ? -13.900 3.980 37.562 1.00 89.06 182 GLN A O 1
ATOM 1393 N N . SER A 1 183 ? -13.903 3.561 35.358 1.00 86.75 183 SER A N 1
ATOM 1394 C CA . SER A 1 183 ? -12.453 3.684 35.197 1.00 86.75 183 SER A CA 1
ATOM 1395 C C . SER A 1 183 ? -12.073 3.862 33.730 1.00 86.75 183 SER A C 1
ATOM 1397 O O . SER A 1 183 ? -12.629 3.215 32.835 1.00 86.75 183 SER A O 1
ATOM 1399 N N . LEU A 1 184 ? -11.071 4.704 33.503 1.00 85.38 184 LEU A N 1
ATOM 1400 C CA . LEU A 1 184 ? -10.347 4.800 32.246 1.00 85.38 184 LEU A CA 1
ATOM 1401 C C . LEU A 1 184 ? -9.310 3.665 32.168 1.00 85.38 184 LEU A C 1
ATOM 1403 O O . LEU A 1 184 ? -8.541 3.440 33.108 1.00 85.38 184 LEU A O 1
ATOM 1407 N N . VAL A 1 185 ? -9.308 2.942 31.048 1.00 87.62 185 VAL A N 1
ATOM 1408 C CA . VAL A 1 185 ? -8.415 1.805 30.797 1.00 87.62 185 VAL A CA 1
ATOM 1409 C C . VAL A 1 185 ? -7.480 2.146 29.652 1.00 87.62 185 VAL A C 1
ATOM 1411 O O . VAL A 1 185 ? -7.912 2.263 28.510 1.00 87.62 185 VAL A O 1
ATOM 1414 N N . GLU A 1 186 ? -6.197 2.271 29.948 1.00 85.50 186 GLU A N 1
ATOM 1415 C CA . GLU A 1 186 ? -5.165 2.523 28.950 1.00 85.50 186 GLU A CA 1
ATOM 1416 C C . GLU A 1 186 ? -4.794 1.215 28.236 1.00 85.50 186 GLU A C 1
ATOM 1418 O O . GLU A 1 186 ? -4.440 0.217 28.880 1.00 85.50 186 GLU A O 1
ATOM 1423 N N . LEU A 1 187 ? -4.869 1.213 26.902 1.00 86.88 187 LEU A N 1
ATOM 1424 C CA . LEU A 1 187 ? -4.349 0.114 26.091 1.00 86.88 187 LEU A CA 1
ATOM 1425 C C . LEU A 1 187 ? -2.864 0.312 25.828 1.00 86.88 187 LEU A C 1
ATOM 1427 O O . LEU A 1 187 ? -2.452 1.309 25.238 1.00 86.88 187 LEU A O 1
ATOM 1431 N N . VAL A 1 188 ? -2.065 -0.670 26.241 1.00 85.38 188 VAL A N 1
ATOM 1432 C CA . VAL A 1 188 ? -0.606 -0.596 26.152 1.00 85.38 188 VAL A CA 1
ATOM 1433 C C . VAL A 1 188 ? -0.071 -1.719 25.279 1.00 85.38 188 VAL A C 1
ATOM 1435 O O . VAL A 1 188 ? -0.229 -2.901 25.592 1.00 85.38 188 VAL A O 1
ATOM 1438 N N . ASN A 1 189 ? 0.629 -1.340 24.214 1.00 87.62 189 ASN A N 1
ATOM 1439 C CA . ASN A 1 189 ? 1.408 -2.258 23.398 1.00 87.62 189 ASN A CA 1
ATOM 1440 C C . ASN A 1 189 ? 2.902 -2.070 23.703 1.00 87.62 189 ASN A C 1
ATOM 1442 O O . ASN A 1 189 ? 3.410 -0.959 23.547 1.00 87.62 189 ASN A O 1
ATOM 1446 N N . PRO A 1 190 ? 3.632 -3.117 24.127 1.00 84.38 190 PRO A N 1
ATOM 1447 C CA . PRO A 1 190 ? 5.074 -3.019 24.340 1.00 84.38 190 PRO A CA 1
ATOM 1448 C C . PRO A 1 190 ? 5.863 -2.851 23.028 1.00 84.38 190 PRO A C 1
ATOM 1450 O O . PRO A 1 190 ? 7.034 -2.475 23.065 1.00 84.38 190 PRO A O 1
ATOM 1453 N N . ASN A 1 191 ? 5.255 -3.122 21.867 1.00 84.62 191 ASN A N 1
ATOM 1454 C CA . ASN A 1 191 ? 5.845 -2.926 20.544 1.00 84.62 191 ASN A CA 1
ATOM 1455 C C . ASN A 1 191 ? 5.754 -1.450 20.110 1.00 84.62 191 ASN A C 1
ATOM 1457 O O . ASN A 1 191 ? 4.993 -1.097 19.214 1.00 84.62 191 ASN A O 1
ATOM 1461 N N . VAL A 1 192 ? 6.525 -0.582 20.767 1.00 87.00 192 VAL A N 1
ATOM 1462 C CA . VAL A 1 192 ? 6.572 0.853 20.447 1.00 87.00 192 VAL A CA 1
ATOM 1463 C C . VAL A 1 192 ? 7.644 1.104 19.386 1.00 87.00 192 VAL A C 1
ATOM 1465 O O . VAL A 1 192 ? 8.818 0.801 19.604 1.00 87.00 192 VAL A O 1
ATOM 1468 N N . LEU A 1 193 ? 7.245 1.661 18.243 1.00 91.44 193 LEU A N 1
ATOM 1469 C CA . LEU A 1 193 ? 8.130 1.970 17.118 1.00 91.44 193 LEU A CA 1
ATOM 1470 C C . LEU A 1 193 ? 8.064 3.456 16.781 1.00 91.44 193 LEU A C 1
ATOM 1472 O O . LEU A 1 193 ? 7.014 4.081 16.916 1.00 91.44 193 LEU A O 1
ATOM 1476 N N . SER A 1 194 ? 9.169 4.022 16.304 1.00 93.31 194 SER A N 1
ATOM 1477 C CA . SER A 1 194 ? 9.133 5.327 15.644 1.00 93.31 194 SER A CA 1
ATOM 1478 C C . SER A 1 194 ? 8.567 5.214 14.220 1.00 93.31 194 SER A C 1
ATOM 1480 O O . SER A 1 194 ? 8.671 4.144 13.609 1.00 93.31 194 SER A O 1
ATOM 1482 N N . PRO A 1 195 ? 8.038 6.301 13.626 1.00 94.50 195 PRO A N 1
ATOM 1483 C CA . PRO A 1 195 ? 7.607 6.297 12.226 1.00 94.50 195 PRO A CA 1
ATOM 1484 C C . PRO A 1 195 ? 8.691 5.807 11.249 1.00 94.50 195 PRO A C 1
ATOM 1486 O O . PRO A 1 195 ? 8.401 5.077 10.303 1.00 94.50 195 PRO A O 1
ATOM 1489 N N . GLN A 1 196 ? 9.966 6.116 11.503 1.00 92.06 196 GLN A N 1
ATOM 1490 C CA . GLN A 1 196 ? 11.077 5.603 10.696 1.00 92.06 196 GLN A CA 1
ATOM 1491 C C . GLN A 1 196 ? 11.254 4.079 10.829 1.00 92.06 196 GLN A C 1
ATOM 1493 O O . GLN A 1 196 ? 11.505 3.394 9.837 1.00 92.06 196 GLN A O 1
ATOM 1498 N N . GLN A 1 197 ? 11.096 3.521 12.032 1.00 95.19 197 GLN A N 1
ATOM 1499 C CA . GLN A 1 197 ? 11.136 2.068 12.247 1.00 95.19 197 GLN A CA 1
ATOM 1500 C C . GLN A 1 197 ? 9.907 1.362 11.653 1.00 95.19 197 GLN A C 1
ATOM 1502 O O . GLN A 1 197 ? 10.017 0.235 11.160 1.00 95.19 197 GLN A O 1
ATOM 1507 N N . MET A 1 198 ? 8.748 2.029 11.649 1.00 96.69 198 MET A N 1
ATOM 1508 C CA . MET A 1 198 ? 7.553 1.553 10.953 1.00 96.69 198 MET A CA 1
ATOM 1509 C C . MET A 1 198 ? 7.812 1.452 9.447 1.00 96.69 198 MET A C 1
ATOM 1511 O O . MET A 1 198 ? 7.592 0.391 8.869 1.00 96.69 198 MET A O 1
ATOM 1515 N N . ALA A 1 199 ? 8.377 2.493 8.827 1.00 95.19 199 ALA A N 1
ATOM 1516 C CA . ALA A 1 199 ? 8.745 2.484 7.408 1.00 95.19 199 ALA A CA 1
ATOM 1517 C C . ALA A 1 199 ? 9.676 1.312 7.053 1.00 95.19 199 ALA A C 1
ATOM 1519 O O . ALA A 1 199 ? 9.446 0.600 6.074 1.00 95.19 199 ALA A O 1
ATOM 1520 N N . HIS A 1 200 ? 10.675 1.046 7.899 1.00 94.06 200 HIS A N 1
ATOM 1521 C CA . HIS A 1 200 ? 11.565 -0.103 7.734 1.00 94.06 200 HIS A CA 1
ATOM 1522 C C . HIS A 1 200 ? 10.809 -1.440 7.805 1.00 94.06 200 HIS A C 1
ATOM 1524 O O . HIS A 1 200 ? 10.942 -2.274 6.913 1.00 94.06 200 HIS A O 1
ATOM 1530 N N . THR A 1 201 ? 9.943 -1.619 8.808 1.00 96.62 201 THR A N 1
ATOM 1531 C CA . THR A 1 201 ? 9.140 -2.846 8.963 1.00 96.62 201 THR A CA 1
ATOM 1532 C C . THR A 1 201 ? 8.176 -3.053 7.791 1.00 96.62 201 THR A C 1
ATOM 1534 O O . THR A 1 201 ? 8.041 -4.169 7.291 1.00 96.62 201 THR A O 1
ATOM 1537 N N . MET A 1 202 ? 7.518 -1.986 7.324 1.00 96.56 202 MET A N 1
ATOM 1538 C CA . MET A 1 202 ? 6.660 -2.021 6.134 1.00 96.56 202 MET A CA 1
ATOM 1539 C C . MET A 1 202 ? 7.467 -2.411 4.897 1.00 96.56 202 MET A C 1
ATOM 1541 O O . MET A 1 202 ? 6.996 -3.225 4.108 1.00 96.56 202 MET A O 1
ATOM 1545 N N . SER A 1 203 ? 8.686 -1.882 4.757 1.00 91.56 203 SER A N 1
ATOM 1546 C CA . SER A 1 203 ? 9.551 -2.181 3.614 1.00 91.56 203 SER A CA 1
ATOM 1547 C C . SER A 1 203 ? 9.888 -3.667 3.522 1.00 91.56 203 SER A C 1
ATOM 1549 O O . SER A 1 203 ? 9.792 -4.271 2.456 1.00 91.56 203 SER A O 1
ATOM 1551 N N . GLU A 1 204 ? 10.243 -4.276 4.653 1.00 91.44 204 GLU A N 1
ATOM 1552 C CA . GLU A 1 204 ? 10.551 -5.704 4.715 1.00 91.44 204 GLU A CA 1
ATOM 1553 C C . GLU A 1 204 ? 9.326 -6.574 4.432 1.00 91.44 204 GLU A C 1
ATOM 1555 O O . GLU A 1 204 ? 9.417 -7.533 3.671 1.00 91.44 204 GLU A O 1
ATOM 1560 N N . VAL A 1 205 ? 8.175 -6.251 5.033 1.00 94.38 205 VAL A N 1
ATOM 1561 C CA . VAL A 1 205 ? 6.948 -7.048 4.865 1.00 94.38 205 VAL A CA 1
ATOM 1562 C C . VAL A 1 205 ? 6.402 -6.946 3.442 1.00 94.38 205 VAL A C 1
ATOM 1564 O O . VAL A 1 205 ? 5.909 -7.936 2.911 1.00 94.38 205 VAL A O 1
ATOM 1567 N N . LEU A 1 206 ? 6.494 -5.771 2.816 1.00 90.19 206 LEU A N 1
ATOM 1568 C CA . LEU A 1 206 ? 6.036 -5.550 1.442 1.00 90.19 206 LEU A CA 1
ATOM 1569 C C . LEU A 1 206 ? 7.091 -5.920 0.386 1.00 90.19 206 LEU A C 1
ATOM 1571 O O . LEU A 1 206 ? 6.794 -5.856 -0.804 1.00 90.19 206 LEU A O 1
ATOM 1575 N N . GLY A 1 207 ? 8.317 -6.267 0.796 1.00 83.12 207 GLY A N 1
ATOM 1576 C CA . GLY A 1 207 ? 9.417 -6.632 -0.103 1.00 83.12 207 GLY A CA 1
ATOM 1577 C C . GLY A 1 207 ? 9.944 -5.488 -0.980 1.00 83.12 207 GLY A C 1
ATOM 1578 O O . GLY A 1 207 ? 10.647 -5.741 -1.960 1.00 83.12 207 GLY A O 1
ATOM 1579 N N . ARG A 1 208 ? 9.611 -4.233 -0.657 1.00 81.56 208 ARG A N 1
ATOM 1580 C CA . ARG A 1 208 ? 9.982 -3.035 -1.428 1.00 81.56 208 ARG A CA 1
ATOM 1581 C C . ARG A 1 208 ? 10.154 -1.822 -0.517 1.00 81.56 208 ARG A C 1
ATOM 1583 O O . ARG A 1 208 ? 9.504 -1.782 0.523 1.00 81.56 208 ARG A O 1
ATOM 1590 N N . PRO A 1 209 ? 10.952 -0.812 -0.896 1.00 83.12 209 PRO A N 1
ATOM 1591 C CA . PRO A 1 209 ? 11.139 0.370 -0.064 1.00 83.12 209 PRO A CA 1
ATOM 1592 C C . PRO A 1 209 ? 9.826 1.109 0.241 1.00 83.12 209 PRO A C 1
ATOM 1594 O O . PRO A 1 209 ? 9.035 1.399 -0.659 1.00 83.12 209 PRO A O 1
ATOM 1597 N N . VAL A 1 210 ? 9.623 1.427 1.519 1.00 89.75 210 VAL A N 1
ATOM 1598 C CA . VAL A 1 210 ? 8.579 2.314 2.034 1.00 89.75 210 VAL A CA 1
ATOM 1599 C C . VAL A 1 210 ? 9.232 3.415 2.857 1.00 89.75 210 VAL A C 1
ATOM 1601 O O . VAL A 1 210 ? 10.061 3.144 3.726 1.00 89.75 210 VAL A O 1
ATOM 1604 N N . TYR A 1 211 ? 8.831 4.657 2.612 1.00 88.31 211 TYR A N 1
ATOM 1605 C CA . TYR A 1 211 ? 9.391 5.842 3.245 1.00 88.31 211 TYR A CA 1
ATOM 1606 C C . TYR A 1 211 ? 8.362 6.550 4.114 1.00 88.31 211 TYR A C 1
ATOM 1608 O O . TYR A 1 211 ? 7.187 6.669 3.766 1.00 88.31 211 TYR A O 1
ATOM 1616 N N . PHE A 1 212 ? 8.841 7.061 5.241 1.00 92.12 212 PHE A N 1
ATOM 1617 C CA . PHE A 1 212 ? 8.077 7.964 6.081 1.00 92.12 212 PHE A CA 1
ATOM 1618 C C . PHE A 1 212 ? 8.257 9.407 5.602 1.00 92.12 212 PHE A C 1
ATOM 1620 O O . PHE A 1 212 ? 9.388 9.839 5.371 1.00 92.12 212 PHE A O 1
ATOM 1627 N N . GLN A 1 213 ? 7.159 10.153 5.505 1.00 89.06 213 GLN A N 1
ATOM 1628 C CA . GLN A 1 213 ? 7.172 11.592 5.274 1.00 89.06 213 GLN A CA 1
ATOM 1629 C C . GLN A 1 213 ? 6.524 12.312 6.457 1.00 89.06 213 GLN A C 1
ATOM 1631 O O . GLN A 1 213 ? 5.341 12.138 6.743 1.00 89.06 213 GLN A O 1
ATOM 1636 N N . GLN A 1 214 ? 7.297 13.154 7.140 1.00 88.38 214 GLN A N 1
ATOM 1637 C CA . GLN A 1 214 ? 6.713 14.022 8.152 1.00 88.38 214 GLN A CA 1
ATOM 1638 C C . GLN A 1 214 ? 5.952 15.154 7.460 1.00 88.38 214 GLN A C 1
ATOM 1640 O O . GLN A 1 214 ? 6.504 15.827 6.590 1.00 88.38 214 GLN A O 1
ATOM 1645 N N . ILE A 1 215 ? 4.691 15.344 7.837 1.00 85.00 215 ILE A N 1
ATOM 1646 C CA . ILE A 1 215 ? 3.871 16.467 7.376 1.00 85.00 215 ILE A CA 1
ATOM 1647 C C . ILE A 1 215 ? 3.752 17.519 8.474 1.00 85.00 215 ILE A C 1
ATOM 1649 O O . ILE A 1 215 ? 3.636 17.192 9.657 1.00 85.00 215 ILE A O 1
ATOM 1653 N N . ASP A 1 216 ? 3.761 18.788 8.077 1.00 72.75 216 ASP A N 1
ATOM 1654 C CA . ASP A 1 216 ? 3.465 19.885 8.991 1.00 72.75 216 ASP A CA 1
ATOM 1655 C C . ASP A 1 216 ? 1.983 19.843 9.384 1.00 72.75 216 ASP A C 1
ATOM 1657 O O . ASP A 1 216 ? 1.116 19.551 8.559 1.00 72.75 216 ASP A O 1
ATOM 1661 N N . GLY A 1 217 ? 1.677 20.141 10.651 1.00 56.97 217 GLY A N 1
ATOM 1662 C CA . GLY A 1 217 ? 0.312 20.042 11.192 1.00 56.97 217 GLY A CA 1
ATOM 1663 C C . GLY A 1 217 ? -0.742 20.881 10.452 1.00 56.97 217 GLY A C 1
ATOM 1664 O O . GLY A 1 217 ? -1.922 20.560 10.529 1.00 56.97 217 GLY A O 1
ATOM 1665 N N . GLU A 1 218 ? -0.326 21.908 9.702 1.00 46.25 218 GLU A N 1
ATOM 1666 C CA . GLU A 1 218 ? -1.201 22.749 8.869 1.00 46.25 218 GLU A CA 1
ATOM 1667 C C . GLU A 1 218 ? -1.575 22.105 7.519 1.00 46.25 218 GLU A C 1
ATOM 1669 O O . GLU A 1 218 ? -2.580 22.478 6.922 1.00 46.25 218 GLU A O 1
ATOM 1674 N N . ALA A 1 219 ? -0.804 21.123 7.036 1.00 44.09 219 ALA A N 1
ATOM 1675 C CA . ALA A 1 219 ? -0.993 20.473 5.734 1.00 44.09 219 ALA A CA 1
ATOM 1676 C C . ALA A 1 219 ? -1.852 19.193 5.801 1.00 44.09 219 ALA A C 1
ATOM 1678 O O . ALA A 1 219 ? -1.955 18.460 4.815 1.00 44.09 219 ALA A O 1
ATOM 1679 N N . CYS A 1 220 ? -2.457 18.893 6.956 1.00 41.72 220 CYS A N 1
ATOM 1680 C CA . CYS A 1 220 ? -3.328 17.732 7.111 1.00 41.72 220 CYS A CA 1
ATOM 1681 C C . CYS A 1 220 ? -4.644 17.955 6.331 1.00 41.72 220 CYS A C 1
ATOM 1683 O O . CYS A 1 220 ? -5.360 18.910 6.630 1.00 41.72 220 CYS A O 1
ATOM 1685 N N . PRO A 1 221 ? -5.015 17.097 5.361 1.00 40.84 221 PRO A N 1
ATOM 1686 C CA . PRO A 1 221 ? -6.178 17.320 4.493 1.00 40.84 221 PRO A CA 1
ATOM 1687 C C . PRO A 1 221 ? -7.542 17.272 5.211 1.00 40.84 221 PRO A C 1
ATOM 1689 O O . PRO A 1 221 ? -8.552 17.615 4.602 1.00 40.84 221 PRO A O 1
ATOM 1692 N N . SER A 1 222 ? -7.591 16.910 6.500 1.00 37.75 222 SER A N 1
ATOM 1693 C CA . SER A 1 222 ? -8.787 17.059 7.344 1.00 37.75 222 SER A CA 1
ATOM 1694 C C . SER A 1 222 ? -8.957 18.464 7.945 1.00 37.75 222 SER A C 1
ATOM 1696 O O . SER A 1 222 ? -10.020 18.782 8.475 1.00 37.75 222 SER A O 1
ATOM 1698 N N . ALA A 1 223 ? -7.963 19.352 7.833 1.00 35.47 223 ALA A N 1
ATOM 1699 C CA . ALA A 1 223 ? -7.992 20.688 8.424 1.00 35.47 223 ALA A CA 1
ATOM 1700 C C . ALA A 1 223 ? -8.708 21.716 7.527 1.00 35.47 223 ALA A C 1
ATOM 1702 O O . ALA A 1 223 ? -8.153 22.739 7.137 1.00 35.47 223 ALA A O 1
ATOM 1703 N N . SER A 1 224 ? -9.991 21.487 7.243 1.00 36.06 224 SER A N 1
ATOM 1704 C CA . SER A 1 224 ? -10.907 22.580 6.881 1.00 36.06 224 SER A CA 1
ATOM 1705 C C . SER A 1 224 ? -11.446 23.247 8.152 1.00 36.06 224 SER A C 1
ATOM 1707 O O . SER A 1 224 ? -12.656 23.319 8.349 1.00 36.06 224 SER A O 1
ATOM 1709 N N . VAL A 1 225 ? -10.574 23.687 9.068 1.00 37.69 225 VAL A N 1
ATOM 1710 C CA . VAL A 1 225 ? -10.994 24.296 10.343 1.00 37.69 225 VAL A CA 1
ATOM 1711 C C . VAL A 1 225 ? -10.077 25.463 10.729 1.00 37.69 225 VAL A C 1
ATOM 1713 O O . VAL A 1 225 ? -8.903 25.511 10.386 1.00 37.69 225 VAL A O 1
ATOM 1716 N N . LYS A 1 226 ? -10.687 26.442 11.406 1.00 37.91 226 LYS A N 1
ATOM 1717 C CA . LYS A 1 226 ? -10.162 27.732 11.881 1.00 37.91 226 LYS A CA 1
ATOM 1718 C C . LYS A 1 226 ? -8.769 27.651 12.560 1.00 37.91 226 LYS A C 1
ATOM 1720 O O . LYS A 1 226 ? -8.436 26.612 13.117 1.00 37.91 226 LYS A O 1
ATOM 1725 N N . PRO A 1 227 ? -8.012 28.769 12.642 1.00 37.91 227 PRO A N 1
ATOM 1726 C CA . PRO A 1 227 ? -6.627 28.814 13.147 1.00 37.91 227 PRO A CA 1
ATOM 1727 C C . PRO A 1 227 ? -6.386 28.243 14.557 1.00 37.91 227 PRO A C 1
ATOM 1729 O O . PRO A 1 227 ? -5.283 27.796 14.846 1.00 37.91 227 PRO A O 1
ATOM 1732 N N . GLU A 1 228 ? -7.397 28.216 15.432 1.00 38.25 228 GLU A N 1
ATOM 1733 C CA . GLU A 1 228 ? -7.294 27.611 16.773 1.00 38.25 228 GLU A CA 1
ATOM 1734 C C . GLU A 1 228 ? -7.175 26.069 16.739 1.00 38.25 228 GLU A C 1
ATOM 1736 O O . GLU A 1 228 ? -6.668 25.483 17.691 1.00 38.25 228 GLU A O 1
ATOM 1741 N N . ALA A 1 229 ? -7.561 25.413 15.635 1.00 40.41 229 ALA A N 1
ATOM 1742 C CA . ALA A 1 229 ? -7.476 23.959 15.452 1.00 40.41 229 ALA A CA 1
ATOM 1743 C C . ALA A 1 229 ? -6.102 23.472 14.946 1.00 40.41 229 ALA A C 1
ATOM 1745 O O . ALA A 1 229 ? -5.819 22.283 15.010 1.00 40.41 229 ALA A O 1
ATOM 1746 N N . ALA A 1 230 ? -5.209 24.353 14.474 1.00 40.38 230 ALA A N 1
ATOM 1747 C CA . ALA A 1 230 ? -3.875 23.953 13.997 1.00 40.38 230 ALA A CA 1
ATOM 1748 C C . ALA A 1 230 ? -2.907 23.570 15.141 1.00 40.38 230 ALA A C 1
ATOM 1750 O O . ALA A 1 230 ? -1.974 22.787 14.942 1.00 40.38 230 ALA A O 1
ATOM 1751 N N . GLU A 1 231 ? -3.146 24.065 16.365 1.00 48.00 231 GLU A N 1
ATOM 1752 C CA . GLU A 1 231 ? -2.411 23.629 17.563 1.00 48.00 231 GLU A CA 1
ATOM 1753 C C . GLU A 1 231 ? -2.764 22.192 17.985 1.00 48.00 231 GLU A C 1
ATOM 1755 O O . GLU A 1 231 ? -1.990 21.537 18.689 1.00 48.00 231 GLU A O 1
ATOM 1760 N N . GLU A 1 232 ? -3.926 21.691 17.573 1.00 55.91 232 GLU A N 1
ATOM 1761 C CA . GLU A 1 232 ? -4.508 20.442 18.056 1.00 55.91 232 GLU A CA 1
ATOM 1762 C C . GLU A 1 232 ? -3.791 19.195 17.494 1.00 55.91 232 GLU A C 1
ATOM 1764 O O . GLU A 1 232 ? -3.348 18.377 18.306 1.00 55.91 232 GLU A O 1
ATOM 1769 N N . PRO A 1 233 ? -3.500 19.077 16.177 1.00 59.09 233 PRO A N 1
ATOM 1770 C CA . PRO A 1 233 ? -2.668 18.002 15.631 1.00 59.09 233 PRO A CA 1
ATOM 1771 C C . PRO A 1 233 ? -1.281 17.933 16.277 1.00 59.09 233 PRO A C 1
ATOM 1773 O O . PRO A 1 233 ? -0.810 16.860 16.649 1.00 59.09 233 PRO A O 1
ATOM 1776 N N . GLN A 1 234 ? -0.619 19.080 16.464 1.00 60.91 234 GLN A N 1
ATOM 1777 C CA . GLN A 1 234 ? 0.724 19.118 17.051 1.00 60.91 234 GLN A CA 1
ATOM 1778 C C . GLN A 1 234 ? 0.724 18.701 18.524 1.00 60.91 234 GLN A C 1
ATOM 1780 O O . GLN A 1 234 ? 1.665 18.045 18.979 1.00 60.91 234 GLN A O 1
ATOM 1785 N N . ARG A 1 235 ? -0.322 19.059 19.278 1.00 60.72 235 ARG A N 1
ATOM 1786 C CA . ARG A 1 235 ? -0.522 18.566 20.646 1.00 60.72 235 ARG A CA 1
ATOM 1787 C C . ARG A 1 235 ? -0.746 17.052 20.636 1.00 60.72 235 ARG A C 1
ATOM 1789 O O . ARG A 1 235 ? 0.038 16.362 21.279 1.00 60.72 235 ARG A O 1
ATOM 1796 N N . ILE A 1 236 ? -1.679 16.539 19.825 1.00 63.25 236 ILE A N 1
ATOM 1797 C CA . ILE A 1 236 ? -1.963 15.095 19.683 1.00 63.25 236 ILE A CA 1
ATOM 1798 C C . ILE A 1 236 ? -0.688 14.303 19.368 1.00 63.25 236 ILE A C 1
ATOM 1800 O O . ILE A 1 236 ? -0.405 13.288 20.007 1.00 63.25 236 ILE A O 1
ATOM 1804 N N . ALA A 1 237 ? 0.119 14.789 18.420 1.00 62.53 237 ALA A N 1
ATOM 1805 C CA . ALA A 1 237 ? 1.375 14.152 18.040 1.00 62.53 237 ALA A CA 1
ATOM 1806 C C . ALA A 1 237 ? 2.348 14.052 19.222 1.00 62.53 237 ALA A C 1
ATOM 1808 O O . ALA A 1 237 ? 2.973 13.009 19.425 1.00 62.53 237 ALA A O 1
ATOM 1809 N N . ARG A 1 238 ? 2.463 15.117 20.029 1.00 62.53 238 ARG A N 1
ATOM 1810 C CA . ARG A 1 238 ? 3.300 15.119 21.238 1.00 62.53 238 ARG A CA 1
ATOM 1811 C C . ARG A 1 238 ? 2.790 14.110 22.258 1.00 62.53 238 ARG A C 1
ATOM 1813 O O . ARG A 1 238 ? 3.594 13.365 22.806 1.00 62.53 238 ARG A O 1
ATOM 1820 N N . ASP A 1 239 ? 1.486 14.023 22.471 1.00 62.62 239 ASP A N 1
ATOM 1821 C CA . ASP A 1 239 ? 0.910 13.161 23.511 1.00 62.62 239 ASP A CA 1
ATOM 1822 C C . ASP A 1 239 ? 1.078 11.680 23.199 1.00 62.62 239 ASP A C 1
ATOM 1824 O O . ASP A 1 239 ? 1.490 10.905 24.061 1.00 62.62 239 ASP A O 1
ATOM 1828 N N . GLN A 1 240 ? 0.854 11.308 21.939 1.00 67.25 240 GLN A N 1
ATOM 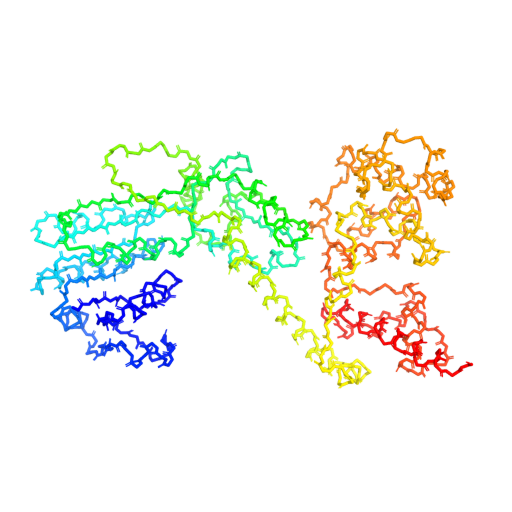1829 C CA . GLN A 1 240 ? 1.092 9.952 21.445 1.00 67.25 240 GLN A CA 1
ATOM 1830 C C . GLN A 1 240 ? 2.585 9.585 21.426 1.00 67.25 240 GLN A C 1
ATOM 1832 O O . GLN A 1 240 ? 2.920 8.401 21.445 1.00 67.25 240 GLN A O 1
ATOM 1837 N N . SER A 1 241 ? 3.475 10.585 21.407 1.00 58.88 241 SER A N 1
ATOM 1838 C CA . SER A 1 241 ? 4.930 10.385 21.412 1.00 58.88 241 SER A CA 1
ATOM 1839 C C . SER A 1 241 ? 5.569 10.448 22.806 1.00 58.88 241 SER A C 1
ATOM 1841 O O . SER A 1 241 ? 6.717 10.034 22.955 1.00 58.88 241 SER A O 1
ATOM 1843 N N . THR A 1 242 ? 4.901 11.019 23.823 1.00 54.62 242 THR A N 1
ATOM 1844 C CA . THR A 1 242 ? 5.579 11.380 25.090 1.00 54.62 242 THR A CA 1
ATOM 1845 C C . THR A 1 242 ? 4.744 11.370 26.373 1.00 54.62 242 THR A C 1
ATOM 1847 O O . THR A 1 242 ? 5.288 11.750 27.411 1.00 54.62 242 THR A O 1
ATOM 1850 N N . CYS A 1 243 ? 3.480 10.934 26.402 1.00 50.03 243 CYS A N 1
ATOM 1851 C CA . CYS A 1 243 ? 2.771 10.914 27.687 1.00 50.03 243 CYS A CA 1
ATOM 1852 C C . CYS A 1 243 ? 3.415 9.905 28.667 1.00 50.03 243 CYS A C 1
ATOM 1854 O O . CYS A 1 243 ? 3.462 8.708 28.370 1.00 50.03 243 CYS A O 1
ATOM 1856 N N . PRO A 1 244 ? 3.918 10.353 29.840 1.00 50.31 244 PRO A N 1
ATOM 1857 C CA . PRO A 1 244 ? 4.305 9.435 30.892 1.00 50.31 244 PRO A CA 1
ATOM 1858 C C . PRO A 1 244 ? 3.069 8.656 31.326 1.00 50.31 244 PRO A C 1
ATOM 1860 O O . PRO A 1 244 ? 1.988 9.220 31.476 1.00 50.31 244 PRO A O 1
ATOM 1863 N N . ALA A 1 245 ? 3.276 7.367 31.551 1.00 52.56 245 ALA A N 1
ATOM 1864 C CA . ALA A 1 245 ? 2.308 6.441 32.105 1.00 52.56 245 ALA A CA 1
ATOM 1865 C C . ALA A 1 245 ? 1.578 7.066 33.315 1.00 52.56 245 ALA A C 1
ATOM 1867 O O . ALA A 1 245 ? 2.203 7.247 34.362 1.00 52.56 245 ALA A O 1
ATOM 1868 N N . ASP A 1 246 ? 0.280 7.369 33.199 1.00 59.09 246 ASP A N 1
ATOM 1869 C CA . ASP A 1 246 ? -0.511 7.850 34.338 1.00 59.09 246 ASP A CA 1
ATOM 1870 C C . ASP A 1 246 ? -0.693 6.679 35.323 1.00 59.09 246 ASP A C 1
ATOM 1872 O O . ASP A 1 246 ? -1.302 5.663 34.968 1.00 59.09 246 ASP A O 1
ATOM 1876 N N . PRO A 1 247 ? -0.122 6.748 36.540 1.00 57.00 247 PRO A N 1
ATOM 1877 C CA . PRO A 1 247 ? -0.221 5.665 37.513 1.00 57.00 247 PRO A CA 1
ATOM 1878 C C . PRO A 1 247 ? -1.648 5.467 38.047 1.00 57.00 247 PRO A C 1
ATOM 1880 O O . PRO A 1 247 ? -1.905 4.446 38.682 1.00 57.00 247 PRO A O 1
ATOM 1883 N N . ALA A 1 248 ? -2.568 6.408 37.808 1.00 60.56 248 ALA A N 1
ATOM 1884 C CA . ALA A 1 248 ? -3.971 6.291 38.196 1.00 60.56 248 ALA A CA 1
ATOM 1885 C C . ALA A 1 248 ? -4.808 5.436 37.224 1.00 60.56 248 ALA A C 1
ATOM 1887 O O . ALA A 1 248 ? -5.931 5.060 37.564 1.00 60.56 248 ALA A O 1
ATOM 1888 N N . LEU A 1 249 ? -4.285 5.111 36.034 1.00 68.94 249 LEU A N 1
ATOM 1889 C CA . LEU A 1 249 ? -5.011 4.361 35.008 1.00 68.94 249 LEU A CA 1
ATOM 1890 C C . LEU A 1 249 ? -4.799 2.850 35.127 1.00 68.94 249 LEU A C 1
ATOM 1892 O O . LEU A 1 249 ? -3.680 2.356 35.284 1.00 68.94 249 LEU A O 1
ATOM 1896 N N . SER A 1 250 ? -5.891 2.095 34.980 1.00 78.88 250 SER A N 1
ATOM 1897 C CA . SER A 1 250 ? -5.805 0.643 34.804 1.00 78.88 250 SER A CA 1
ATOM 1898 C C . SER A 1 250 ? -5.262 0.337 33.410 1.00 78.88 250 SER A C 1
ATOM 1900 O O . SER A 1 250 ? -5.701 0.944 32.439 1.00 78.88 250 SER A O 1
ATOM 1902 N N . ARG A 1 251 ? -4.335 -0.619 33.287 1.00 82.69 251 ARG A N 1
ATOM 1903 C CA . ARG A 1 251 ? -3.719 -0.971 31.998 1.00 82.69 251 ARG A CA 1
ATOM 1904 C C . ARG A 1 251 ? -4.156 -2.332 31.506 1.00 82.69 251 ARG A C 1
ATOM 1906 O O . ARG A 1 251 ? -4.142 -3.308 32.258 1.00 82.69 251 ARG A O 1
ATOM 1913 N N . LEU A 1 252 ? -4.454 -2.404 30.216 1.00 85.62 252 LEU A N 1
ATOM 1914 C CA . LEU A 1 252 ? -4.656 -3.657 29.508 1.00 85.62 252 LEU A CA 1
ATOM 1915 C C . LEU A 1 252 ? -3.569 -3.781 28.441 1.00 85.62 252 LEU A C 1
ATOM 1917 O O . LEU A 1 252 ? -3.488 -2.979 27.513 1.00 85.62 252 LEU A O 1
ATOM 1921 N N . SER A 1 253 ? -2.695 -4.772 28.620 1.00 86.50 253 SER A N 1
ATOM 1922 C CA . SER A 1 253 ? -1.610 -5.026 27.678 1.00 86.50 253 SER A CA 1
ATOM 1923 C C . SER A 1 253 ? -2.102 -5.863 26.505 1.00 86.50 253 SER A C 1
ATOM 1925 O O . SER A 1 253 ? -2.796 -6.863 26.699 1.00 86.50 253 SER A O 1
ATOM 1927 N N . VAL A 1 254 ? -1.711 -5.447 25.306 1.00 88.56 254 VAL A N 1
ATOM 1928 C CA . VAL A 1 254 ? -1.981 -6.130 24.039 1.00 88.56 254 VAL A CA 1
ATOM 1929 C C . VAL A 1 254 ? -0.661 -6.519 23.378 1.00 88.56 254 VAL A C 1
ATOM 1931 O O . VAL A 1 254 ? 0.393 -6.002 23.755 1.00 88.56 254 VAL A O 1
ATOM 1934 N N . SER A 1 255 ? -0.689 -7.476 22.452 1.00 88.25 255 SER A N 1
ATOM 1935 C CA . SER A 1 255 ? 0.530 -8.154 21.990 1.00 88.25 255 SER A CA 1
ATOM 1936 C C . SER A 1 255 ? 0.733 -8.179 20.480 1.00 88.25 255 SER A C 1
ATOM 1938 O O . SER A 1 255 ? 1.792 -8.646 20.049 1.00 88.25 255 SER A O 1
ATOM 1940 N N . THR A 1 256 ? -0.208 -7.689 19.665 1.00 95.12 256 THR A N 1
ATOM 1941 C CA . THR A 1 256 ? -0.006 -7.671 18.212 1.00 95.12 256 THR A CA 1
ATOM 1942 C C . THR A 1 256 ? 1.173 -6.761 17.886 1.00 95.12 256 THR A C 1
ATOM 1944 O O . THR A 1 256 ? 1.160 -5.565 18.169 1.00 95.12 256 THR A O 1
ATOM 1947 N N . SER A 1 257 ? 2.229 -7.329 17.305 1.00 95.94 257 SER A N 1
ATOM 1948 C CA . SER A 1 257 ? 3.378 -6.541 16.851 1.00 95.94 257 SER A CA 1
ATOM 1949 C C . SER A 1 257 ? 3.047 -5.785 15.566 1.00 95.94 257 SER A C 1
ATOM 1951 O O . SER A 1 257 ? 2.243 -6.258 14.757 1.00 95.94 257 SER A O 1
ATOM 1953 N N . PHE A 1 258 ? 3.732 -4.668 15.309 1.00 96.50 258 PHE A N 1
ATOM 1954 C CA . PHE A 1 258 ? 3.533 -3.928 14.062 1.00 96.50 258 PHE A CA 1
ATOM 1955 C C . PHE A 1 258 ? 3.838 -4.783 12.825 1.00 96.50 258 PHE A C 1
ATOM 1957 O O . PHE A 1 258 ? 3.120 -4.715 11.834 1.00 96.50 258 PHE A O 1
ATOM 1964 N N . ARG A 1 259 ? 4.848 -5.666 12.890 1.00 97.31 259 ARG A N 1
ATOM 1965 C CA . ARG A 1 259 ? 5.136 -6.619 11.805 1.00 97.31 259 ARG A CA 1
ATOM 1966 C C . ARG A 1 259 ? 3.950 -7.543 11.533 1.00 97.31 259 ARG A C 1
ATOM 1968 O O . ARG A 1 259 ? 3.595 -7.733 10.375 1.00 97.31 259 ARG A O 1
ATOM 1975 N N . GLN A 1 260 ? 3.352 -8.108 12.581 1.00 97.31 260 GLN A N 1
ATOM 1976 C CA . GLN A 1 260 ? 2.201 -9.000 12.448 1.00 97.31 260 GLN A CA 1
ATOM 1977 C C . GLN A 1 260 ? 0.991 -8.259 11.869 1.00 97.31 260 GLN A C 1
ATOM 1979 O O . GLN A 1 260 ? 0.319 -8.786 10.985 1.00 97.31 260 GLN A O 1
ATOM 1984 N N . TRP A 1 261 ? 0.749 -7.018 12.303 1.00 97.31 261 TRP A N 1
ATOM 1985 C CA . TRP A 1 261 ? -0.274 -6.166 11.694 1.00 97.31 261 TRP A CA 1
ATOM 1986 C C . TRP A 1 261 ? 0.028 -5.899 10.211 1.00 97.31 261 TRP A C 1
ATOM 1988 O O . TRP A 1 261 ? -0.845 -6.085 9.365 1.00 97.31 261 TRP A O 1
ATOM 1998 N N . CYS A 1 262 ? 1.276 -5.576 9.857 1.00 97.88 262 CYS A N 1
ATOM 1999 C CA . CYS A 1 262 ? 1.673 -5.385 8.463 1.00 97.88 262 CYS A CA 1
ATOM 2000 C C . CYS A 1 262 ? 1.423 -6.637 7.608 1.00 97.88 262 CYS A C 1
ATOM 2002 O O . CYS A 1 262 ? 0.969 -6.524 6.474 1.00 97.88 262 CYS A O 1
ATOM 2004 N N . GLN A 1 263 ? 1.704 -7.829 8.135 1.00 97.31 263 GLN A N 1
ATOM 2005 C CA . GLN A 1 263 ? 1.508 -9.096 7.422 1.00 97.31 263 GLN A CA 1
ATOM 2006 C C . GLN A 1 263 ? 0.026 -9.434 7.229 1.00 97.31 263 GLN A C 1
ATOM 2008 O O . GLN A 1 263 ? -0.361 -9.893 6.157 1.00 97.31 263 GLN A O 1
ATOM 2013 N N . ASN A 1 264 ? -0.795 -9.196 8.252 1.00 96.38 264 ASN A N 1
ATOM 2014 C CA . ASN A 1 264 ? -2.187 -9.644 8.273 1.00 96.38 264 ASN A CA 1
ATOM 2015 C C . ASN A 1 264 ? -3.174 -8.609 7.723 1.00 96.38 264 ASN A C 1
ATOM 2017 O O . ASN A 1 264 ? -4.262 -8.983 7.297 1.00 96.38 264 ASN A O 1
ATOM 2021 N N . VAL A 1 265 ? -2.814 -7.324 7.749 1.00 96.31 265 VAL A N 1
ATOM 2022 C CA . VAL A 1 265 ? -3.715 -6.214 7.405 1.00 96.31 265 VAL A CA 1
ATOM 2023 C C . VAL A 1 265 ? -3.148 -5.395 6.250 1.00 96.31 265 VAL A C 1
ATOM 2025 O O . VAL A 1 265 ? -3.757 -5.336 5.182 1.00 96.31 265 VAL A O 1
ATOM 2028 N N . LEU A 1 266 ? -1.959 -4.805 6.419 1.00 97.06 266 LEU A N 1
ATOM 2029 C CA . LEU A 1 266 ? -1.393 -3.896 5.416 1.00 97.06 266 LEU A CA 1
ATOM 2030 C C . LEU A 1 266 ? -1.078 -4.600 4.092 1.00 97.06 266 LEU A C 1
ATOM 2032 O O . LEU A 1 266 ? -1.459 -4.111 3.033 1.00 97.06 266 LEU A O 1
ATOM 2036 N N . HIS A 1 267 ? -0.371 -5.730 4.130 1.00 95.50 267 HIS A N 1
ATOM 2037 C CA . HIS A 1 267 ? 0.056 -6.438 2.926 1.00 95.50 267 HIS A CA 1
ATOM 2038 C C . HIS A 1 267 ? -1.145 -6.895 2.078 1.00 95.50 267 HIS A C 1
ATOM 2040 O O . HIS A 1 267 ? -1.184 -6.544 0.896 1.00 95.50 267 HIS A O 1
ATOM 2046 N N . PRO A 1 268 ? -2.167 -7.583 2.632 1.00 95.94 268 PRO A N 1
ATOM 2047 C CA . PRO A 1 268 ? -3.388 -7.890 1.888 1.00 95.94 268 PRO A CA 1
ATOM 2048 C C . PRO A 1 268 ? -4.080 -6.649 1.314 1.00 95.94 268 PRO A C 1
ATOM 2050 O O . PRO A 1 268 ? -4.526 -6.684 0.169 1.00 95.94 268 PRO A O 1
ATOM 2053 N N . ALA A 1 269 ? -4.126 -5.539 2.060 1.00 95.50 269 ALA A N 1
ATOM 2054 C CA . ALA A 1 269 ? -4.721 -4.293 1.580 1.00 95.50 269 ALA A CA 1
ATOM 2055 C C . ALA A 1 269 ? -3.946 -3.685 0.394 1.00 95.50 269 ALA A C 1
ATOM 2057 O O . ALA A 1 269 ? -4.564 -3.237 -0.571 1.00 95.50 269 ALA A O 1
ATOM 2058 N N . VAL A 1 270 ? -2.608 -3.720 0.415 1.00 93.00 270 VAL A N 1
ATOM 2059 C CA . VAL A 1 270 ? -1.761 -3.247 -0.699 1.00 93.00 270 VAL A CA 1
ATOM 2060 C C . VAL A 1 270 ? -1.972 -4.119 -1.937 1.00 93.00 270 VAL A C 1
ATOM 2062 O O . VAL A 1 270 ? -2.137 -3.595 -3.040 1.00 93.00 270 VAL A O 1
ATOM 2065 N N . VAL A 1 271 ? -2.023 -5.444 -1.764 1.00 90.75 271 VAL A N 1
ATOM 2066 C CA . VAL A 1 271 ? -2.305 -6.389 -2.858 1.00 90.75 271 VAL A CA 1
ATOM 2067 C C . VAL A 1 271 ? -3.690 -6.128 -3.455 1.00 90.75 271 VAL A C 1
ATOM 2069 O O . VAL A 1 271 ? -3.827 -6.036 -4.674 1.00 90.75 271 VAL A O 1
ATOM 2072 N N . ALA A 1 272 ? -4.714 -5.951 -2.617 1.00 91.75 272 ALA A N 1
ATOM 2073 C CA . ALA A 1 272 ? -6.077 -5.678 -3.065 1.00 91.75 272 ALA A CA 1
ATOM 2074 C C . ALA A 1 272 ? -6.202 -4.329 -3.793 1.00 91.75 272 ALA A C 1
ATOM 2076 O O . ALA A 1 272 ? -6.849 -4.263 -4.842 1.00 91.75 272 ALA A O 1
ATOM 2077 N N . SER A 1 273 ? -5.560 -3.279 -3.268 1.00 92.00 273 SER A N 1
ATOM 2078 C CA . SER A 1 273 ? -5.506 -1.943 -3.875 1.00 92.00 273 SER A CA 1
ATOM 2079 C C . SER A 1 273 ? -4.914 -2.003 -5.285 1.00 92.00 273 SER A C 1
ATOM 2081 O O . SER A 1 273 ? -5.549 -1.590 -6.259 1.00 92.00 273 SER A O 1
ATOM 2083 N N . ARG A 1 274 ? -3.746 -2.642 -5.416 1.00 88.44 274 ARG A N 1
ATOM 2084 C CA . ARG A 1 274 ? -3.050 -2.820 -6.694 1.00 88.44 274 ARG A CA 1
ATOM 2085 C C . ARG A 1 274 ? -3.838 -3.669 -7.684 1.00 88.44 274 ARG A C 1
ATOM 2087 O O . ARG A 1 274 ? -3.988 -3.281 -8.837 1.00 88.44 274 ARG A O 1
ATOM 2094 N N . ALA A 1 275 ? -4.414 -4.785 -7.239 1.00 89.44 275 ALA A N 1
ATOM 2095 C CA . ALA A 1 275 ? -5.277 -5.602 -8.089 1.00 89.44 275 ALA A CA 1
ATOM 2096 C C . ALA A 1 275 ? -6.498 -4.805 -8.586 1.00 89.44 275 ALA A C 1
ATOM 2098 O O . ALA A 1 275 ? -6.935 -4.973 -9.724 1.00 89.44 275 ALA A O 1
ATOM 2099 N N . GLY A 1 276 ? -7.049 -3.918 -7.749 1.00 91.56 276 GLY A N 1
ATOM 2100 C CA . GLY A 1 276 ? -8.094 -2.972 -8.139 1.00 91.56 276 GLY A CA 1
ATOM 2101 C C . GLY A 1 276 ? -7.643 -1.993 -9.222 1.00 91.56 276 GLY A C 1
ATOM 2102 O O . GLY A 1 276 ? -8.374 -1.786 -10.190 1.00 91.56 276 GLY A O 1
ATOM 2103 N N . GLU A 1 277 ? -6.441 -1.433 -9.095 1.00 89.88 277 GLU A N 1
ATOM 2104 C CA . GLU A 1 277 ? -5.844 -0.558 -10.108 1.00 89.88 277 GLU A CA 1
ATOM 2105 C C . GLU A 1 277 ? -5.614 -1.287 -11.435 1.00 89.88 277 GLU A C 1
ATOM 2107 O O . GLU A 1 277 ? -6.053 -0.792 -12.470 1.00 89.88 277 GLU A O 1
ATOM 2112 N N . VAL A 1 278 ? -5.008 -2.478 -11.414 1.00 91.44 278 VAL A N 1
ATOM 2113 C CA . VAL A 1 278 ? -4.766 -3.286 -12.622 1.00 91.44 278 VAL A CA 1
ATOM 2114 C C . VAL A 1 278 ? -6.080 -3.615 -13.328 1.00 91.44 278 VAL A C 1
ATOM 2116 O O . VAL A 1 278 ? -6.168 -3.464 -14.544 1.00 91.44 278 VAL A O 1
ATOM 2119 N N . ARG A 1 279 ? -7.138 -3.982 -12.587 1.00 93.56 279 ARG A N 1
ATOM 2120 C CA . ARG A 1 279 ? -8.472 -4.208 -13.172 1.00 93.56 279 ARG A CA 1
ATOM 2121 C C . ARG A 1 279 ? -9.028 -2.958 -13.853 1.00 93.56 279 ARG A C 1
ATOM 2123 O O . ARG A 1 279 ? -9.545 -3.063 -14.963 1.00 93.56 279 ARG A O 1
ATOM 2130 N N . ARG A 1 280 ? -8.923 -1.784 -13.216 1.00 94.94 280 ARG A N 1
ATOM 2131 C CA . ARG A 1 280 ? -9.331 -0.508 -13.835 1.00 94.94 280 ARG A CA 1
ATOM 2132 C C . ARG A 1 280 ? -8.498 -0.203 -15.079 1.00 94.94 280 ARG A C 1
ATOM 2134 O O . ARG A 1 280 ? -9.061 0.196 -16.093 1.00 94.94 280 ARG A O 1
ATOM 2141 N N . GLY A 1 281 ? -7.193 -0.455 -15.016 1.00 95.25 281 GLY A N 1
ATOM 2142 C CA . GLY A 1 281 ? -6.271 -0.276 -16.129 1.00 95.25 281 GLY A CA 1
ATOM 2143 C C . GLY A 1 281 ? -6.604 -1.168 -17.320 1.00 95.25 281 GLY A C 1
ATOM 2144 O O . GLY A 1 281 ? -6.733 -0.666 -18.429 1.00 95.25 281 GLY A O 1
ATOM 2145 N N . PHE A 1 282 ? -6.832 -2.466 -17.113 1.00 96.00 282 PHE A N 1
ATOM 2146 C CA . PHE A 1 282 ? -7.258 -3.358 -18.195 1.00 96.00 282 PHE A CA 1
ATOM 2147 C C . PHE A 1 282 ? -8.622 -2.984 -18.760 1.00 96.00 282 PHE A C 1
ATOM 2149 O O . PHE A 1 282 ? -8.765 -2.974 -19.977 1.00 96.00 282 PHE A O 1
ATOM 2156 N N . ALA A 1 283 ? -9.597 -2.615 -17.924 1.00 96.94 283 ALA A N 1
ATOM 2157 C CA . ALA A 1 283 ? -10.891 -2.144 -18.414 1.00 96.94 283 ALA A CA 1
ATOM 2158 C C . ALA A 1 283 ? -10.750 -0.888 -19.293 1.00 96.94 283 ALA A C 1
ATOM 2160 O O . ALA A 1 283 ? -11.380 -0.801 -20.346 1.00 96.94 283 ALA A O 1
ATOM 2161 N N . HIS A 1 284 ? -9.889 0.056 -18.895 1.00 97.88 284 HIS A N 1
ATOM 2162 C CA . HIS A 1 284 ? -9.574 1.248 -19.683 1.00 97.88 284 HIS A CA 1
ATOM 2163 C C . HIS A 1 284 ? -8.895 0.893 -21.008 1.00 97.88 284 HIS A C 1
ATOM 2165 O O . HIS A 1 284 ? -9.404 1.251 -22.067 1.00 97.88 284 HIS A O 1
ATOM 2171 N N . LEU A 1 285 ? -7.788 0.144 -20.969 1.00 97.69 285 LEU A N 1
ATOM 2172 C CA . LEU A 1 285 ? -7.026 -0.242 -22.164 1.00 97.69 285 LEU A CA 1
ATOM 2173 C C . LEU A 1 285 ? -7.873 -1.057 -23.147 1.00 97.69 285 LEU A C 1
ATOM 2175 O O . LEU A 1 285 ? -7.817 -0.814 -24.348 1.00 97.69 285 LEU A O 1
ATOM 2179 N N . HIS A 1 286 ? -8.703 -1.969 -22.640 1.00 97.56 286 HIS A N 1
ATOM 2180 C CA . HIS A 1 286 ? -9.641 -2.737 -23.454 1.00 97.56 286 HIS A CA 1
ATOM 2181 C C . HIS A 1 286 ? -10.676 -1.833 -24.148 1.00 97.56 286 HIS A C 1
ATOM 2183 O O . HIS A 1 286 ? -11.085 -2.106 -25.274 1.00 97.56 286 HIS A O 1
ATOM 2189 N N . ALA A 1 287 ? -11.133 -0.760 -23.497 1.00 98.00 287 ALA A N 1
ATOM 2190 C CA . ALA A 1 287 ? -12.111 0.157 -24.082 1.00 98.00 287 ALA A CA 1
ATOM 2191 C C . ALA A 1 287 ? -11.504 1.098 -25.136 1.00 98.00 287 ALA A C 1
ATOM 2193 O O . ALA A 1 287 ? -12.204 1.489 -26.071 1.00 98.00 287 ALA A O 1
ATOM 2194 N N . VAL A 1 288 ? -10.234 1.484 -24.977 1.00 97.88 288 VAL A N 1
ATOM 2195 C CA . VAL A 1 288 ? -9.603 2.535 -25.793 1.00 97.88 288 VAL A CA 1
ATOM 2196 C C . VAL A 1 288 ? -8.739 2.018 -26.944 1.00 97.88 288 VAL A C 1
ATOM 2198 O O . VAL A 1 288 ? -8.500 2.771 -27.886 1.00 97.88 288 VAL A O 1
ATOM 2201 N N . ASP A 1 289 ? -8.278 0.765 -26.894 1.00 97.81 289 ASP A N 1
ATOM 2202 C CA . ASP A 1 289 ? -7.343 0.215 -27.876 1.00 97.81 289 ASP A CA 1
ATOM 2203 C C . ASP A 1 289 ? -7.700 -1.240 -28.254 1.00 97.81 289 ASP A C 1
ATOM 2205 O O . ASP A 1 289 ? -7.556 -2.149 -27.431 1.00 97.81 289 ASP A O 1
ATOM 2209 N N . PRO A 1 290 ? -8.139 -1.506 -29.501 1.00 97.38 290 PRO A N 1
ATOM 2210 C CA . PRO A 1 290 ? -8.556 -2.843 -29.920 1.00 97.38 290 PRO A CA 1
ATOM 2211 C C . PRO A 1 290 ? -7.403 -3.856 -29.979 1.00 97.38 290 PRO A C 1
ATOM 2213 O O . PRO A 1 290 ? -7.643 -5.058 -29.847 1.00 97.38 290 PRO A O 1
ATOM 2216 N N . VAL A 1 291 ? -6.157 -3.406 -30.172 1.00 96.81 291 VAL A N 1
ATOM 2217 C CA . VAL A 1 291 ? -4.985 -4.293 -30.164 1.00 96.81 291 VAL A CA 1
ATOM 2218 C C . VAL A 1 291 ? -4.715 -4.750 -28.737 1.00 96.81 291 VAL A C 1
ATOM 2220 O O . VAL A 1 291 ? -4.551 -5.948 -28.500 1.00 96.81 291 VAL A O 1
ATOM 2223 N N . LEU A 1 292 ? -4.729 -3.825 -27.772 1.00 96.81 292 LEU A N 1
ATOM 2224 C CA . LEU A 1 292 ? -4.570 -4.182 -26.361 1.00 96.81 292 LEU A CA 1
ATOM 2225 C C . LEU A 1 292 ? -5.755 -5.000 -25.836 1.00 96.81 292 LEU A C 1
ATOM 2227 O O . LEU A 1 292 ? -5.524 -5.961 -25.106 1.00 96.81 292 LEU A O 1
ATOM 2231 N N . ALA A 1 293 ? -6.990 -4.699 -26.254 1.00 97.31 293 ALA A N 1
ATOM 2232 C CA . ALA A 1 293 ? -8.169 -5.508 -25.934 1.00 97.31 293 ALA A CA 1
ATOM 2233 C C . ALA A 1 293 ? -7.965 -6.976 -26.340 1.00 97.31 293 ALA A C 1
ATOM 2235 O O . ALA A 1 293 ? -8.087 -7.876 -25.514 1.00 97.31 293 ALA A O 1
ATOM 2236 N N . ALA A 1 294 ? -7.516 -7.217 -27.577 1.00 95.94 294 ALA A N 1
ATOM 2237 C CA . ALA A 1 294 ? -7.234 -8.567 -28.058 1.00 95.94 294 ALA A CA 1
ATOM 2238 C C . ALA A 1 294 ? -6.091 -9.263 -27.292 1.00 95.94 294 ALA A C 1
ATOM 2240 O O . ALA A 1 294 ? -6.090 -10.491 -27.175 1.00 95.94 294 ALA A O 1
ATOM 2241 N N . LEU A 1 295 ? -5.098 -8.518 -26.791 1.00 94.56 295 LEU A N 1
ATOM 2242 C CA . LEU A 1 295 ? -4.036 -9.074 -25.941 1.00 94.56 295 LEU A CA 1
ATOM 2243 C C . LEU A 1 295 ? -4.554 -9.458 -24.549 1.00 94.56 295 LEU A C 1
ATOM 2245 O O . LEU A 1 295 ? -4.150 -10.501 -24.032 1.00 94.56 295 LEU A O 1
ATOM 2249 N N . ILE A 1 296 ? -5.444 -8.648 -23.972 1.00 95.12 296 ILE A N 1
ATOM 2250 C CA . ILE A 1 296 ? -6.099 -8.909 -22.683 1.00 95.12 296 ILE A CA 1
ATOM 2251 C C . ILE A 1 296 ? -7.007 -10.140 -22.796 1.00 95.12 296 ILE A C 1
ATOM 2253 O O . ILE A 1 296 ? -6.882 -11.065 -21.997 1.00 95.12 296 ILE A O 1
ATOM 2257 N N . ASP A 1 297 ? -7.842 -10.216 -23.835 1.00 94.62 297 ASP A N 1
ATOM 2258 C CA . ASP A 1 297 ? -8.774 -11.333 -24.056 1.00 94.62 297 ASP A CA 1
ATOM 2259 C C . ASP A 1 297 ? -8.061 -12.677 -24.237 1.00 94.62 297 ASP A C 1
ATOM 2261 O O . ASP A 1 297 ? -8.542 -13.725 -23.804 1.00 94.62 297 ASP A O 1
ATOM 2265 N N . LYS A 1 298 ? -6.875 -12.663 -24.855 1.00 93.00 298 LYS A N 1
ATOM 2266 C CA . LYS A 1 298 ? -6.031 -13.858 -24.992 1.00 93.00 298 LYS A CA 1
ATOM 2267 C C . LYS A 1 298 ? -5.433 -14.324 -23.661 1.00 93.00 298 LYS A C 1
ATOM 2269 O O . LYS A 1 298 ? -4.845 -15.406 -23.631 1.00 93.00 298 LYS A O 1
ATOM 2274 N N . ARG A 1 299 ? -5.514 -13.521 -22.593 1.00 88.25 299 ARG A N 1
ATOM 2275 C CA . ARG A 1 299 ? -4.841 -13.762 -21.310 1.00 88.25 299 ARG A CA 1
ATOM 2276 C C . ARG A 1 299 ? -5.694 -13.339 -20.102 1.00 88.25 299 ARG A C 1
ATOM 2278 O O . ARG A 1 299 ? -5.301 -12.439 -19.359 1.00 88.25 299 ARG A O 1
ATOM 2285 N N . PRO A 1 300 ? -6.822 -14.021 -19.852 1.00 84.25 300 PRO A N 1
ATOM 2286 C CA . PRO A 1 300 ? -7.698 -13.699 -18.724 1.00 84.25 300 PRO A CA 1
ATOM 2287 C C . PRO A 1 300 ? -7.002 -13.825 -17.357 1.00 84.25 300 PRO A C 1
ATOM 2289 O O . PRO A 1 300 ? -7.341 -13.090 -16.434 1.00 84.25 300 PRO A O 1
ATOM 2292 N N . ASP A 1 301 ? -5.994 -14.697 -17.250 1.00 86.81 301 ASP A N 1
ATOM 2293 C CA . ASP A 1 301 ? -5.232 -14.948 -16.019 1.00 86.81 301 ASP A CA 1
ATOM 2294 C C . ASP A 1 301 ? -3.876 -14.212 -15.989 1.00 86.81 301 ASP A C 1
ATOM 2296 O O . ASP A 1 301 ? -2.955 -14.619 -15.279 1.00 86.81 301 ASP A O 1
ATOM 2300 N N . TYR A 1 302 ? -3.698 -13.163 -16.805 1.00 87.94 302 TYR A N 1
ATOM 2301 C CA . TYR A 1 302 ? -2.433 -12.430 -16.857 1.00 87.94 302 TYR A CA 1
ATOM 2302 C C . TYR A 1 302 ? -2.151 -11.684 -15.551 1.00 87.94 302 TYR A C 1
ATOM 2304 O O . TYR A 1 302 ? -2.852 -10.739 -15.185 1.00 87.94 302 TYR A O 1
ATOM 2312 N N . ASP A 1 303 ? -1.061 -12.068 -14.891 1.00 87.44 303 ASP A N 1
ATOM 2313 C CA . ASP A 1 303 ? -0.527 -11.350 -13.743 1.00 87.44 303 ASP A CA 1
ATOM 2314 C C . ASP A 1 303 ? 0.415 -10.225 -14.209 1.00 87.44 303 ASP A C 1
ATOM 2316 O O . ASP A 1 303 ? 1.572 -10.455 -14.571 1.00 87.44 303 ASP A O 1
ATOM 2320 N N . ALA A 1 304 ? -0.086 -8.985 -14.171 1.00 85.88 304 ALA A N 1
ATOM 2321 C CA . ALA A 1 304 ? 0.667 -7.776 -14.517 1.00 85.88 304 ALA A CA 1
ATOM 2322 C C . ALA A 1 304 ? 1.866 -7.502 -13.590 1.00 85.88 304 ALA A C 1
ATOM 2324 O O . ALA A 1 304 ? 2.699 -6.633 -13.879 1.00 85.88 304 ALA A O 1
ATOM 2325 N N . ASP A 1 305 ? 1.956 -8.210 -12.465 1.00 80.50 305 ASP A N 1
ATOM 2326 C CA . ASP A 1 305 ? 2.952 -7.998 -11.428 1.00 80.50 305 ASP A CA 1
ATOM 2327 C C . ASP A 1 305 ? 3.994 -9.115 -11.345 1.00 80.50 305 ASP A C 1
ATOM 2329 O O . ASP A 1 305 ? 5.072 -8.860 -10.804 1.00 80.50 305 ASP A O 1
ATOM 2333 N N . ALA A 1 306 ? 3.743 -10.277 -11.957 1.00 83.12 306 ALA A N 1
ATOM 2334 C CA . ALA A 1 306 ? 4.627 -11.446 -11.921 1.00 83.12 306 ALA A CA 1
ATOM 2335 C C . ALA A 1 306 ? 6.081 -11.121 -12.300 1.00 83.12 306 ALA A C 1
ATOM 2337 O O . ALA A 1 306 ? 7.015 -11.498 -11.595 1.00 83.12 306 ALA A O 1
ATOM 2338 N N . TRP A 1 307 ? 6.281 -10.338 -13.364 1.00 79.06 307 TRP A N 1
ATOM 2339 C CA . TRP A 1 307 ? 7.619 -9.940 -13.819 1.00 79.06 307 TRP A CA 1
ATOM 2340 C C . TRP A 1 307 ? 8.401 -9.135 -12.767 1.00 79.06 307 TRP A C 1
ATOM 2342 O O . TRP A 1 307 ? 9.631 -9.166 -12.757 1.00 79.06 307 TRP A O 1
ATOM 2352 N N . ARG A 1 308 ? 7.716 -8.412 -11.867 1.00 73.94 308 ARG A N 1
ATOM 2353 C CA . ARG A 1 308 ? 8.376 -7.657 -10.789 1.00 73.94 308 ARG A CA 1
ATOM 2354 C C . ARG A 1 308 ? 8.864 -8.577 -9.682 1.00 73.94 308 ARG A C 1
ATOM 2356 O O . ARG A 1 308 ? 9.904 -8.298 -9.099 1.00 73.94 308 ARG A O 1
ATOM 2363 N N . SER A 1 309 ? 8.157 -9.674 -9.419 1.00 70.75 309 SER A N 1
ATOM 2364 C CA . SER A 1 309 ? 8.578 -10.683 -8.440 1.00 70.75 309 SER A CA 1
ATOM 2365 C C . SER A 1 309 ? 9.865 -11.407 -8.848 1.00 70.75 309 SER A C 1
ATOM 2367 O O . SER A 1 309 ? 10.548 -11.961 -7.992 1.00 70.75 309 SER A O 1
ATOM 2369 N N . GLU A 1 310 ? 10.224 -11.380 -10.133 1.00 73.00 310 GLU A N 1
ATOM 2370 C CA . GLU A 1 310 ? 11.486 -11.931 -10.639 1.00 73.00 310 GLU A CA 1
ATOM 2371 C C . GLU A 1 310 ? 12.677 -10.971 -10.509 1.00 73.00 310 GLU A C 1
ATOM 2373 O O . GLU A 1 310 ? 13.830 -11.374 -10.704 1.00 73.00 310 GLU A O 1
ATOM 2378 N N . LEU A 1 311 ? 12.429 -9.691 -10.218 1.00 70.75 311 LEU A N 1
ATOM 2379 C CA . LEU A 1 311 ? 13.496 -8.714 -10.061 1.00 70.75 311 LEU A CA 1
ATOM 2380 C C . LEU A 1 311 ? 14.133 -8.823 -8.669 1.00 70.75 311 LEU A C 1
ATOM 2382 O O . LEU A 1 311 ? 13.433 -9.036 -7.678 1.00 70.75 311 LEU A O 1
ATOM 2386 N N . PRO A 1 312 ? 15.463 -8.637 -8.558 1.00 69.81 312 PRO A N 1
ATOM 2387 C CA . PRO A 1 312 ? 16.095 -8.529 -7.254 1.00 69.81 312 PRO A CA 1
ATOM 2388 C C . PRO A 1 312 ? 15.502 -7.345 -6.486 1.00 69.81 312 PRO A C 1
ATOM 2390 O O . PRO A 1 312 ? 15.287 -6.279 -7.067 1.00 69.81 312 PRO A O 1
ATOM 2393 N N . SER A 1 313 ? 15.305 -7.504 -5.176 1.00 70.12 313 SER A N 1
ATOM 2394 C CA . SER A 1 313 ? 14.958 -6.370 -4.318 1.00 70.12 313 SER A CA 1
ATOM 2395 C C . SER A 1 313 ? 16.092 -5.344 -4.374 1.00 70.12 313 SER A C 1
ATOM 2397 O O . SER A 1 313 ? 17.241 -5.652 -4.043 1.00 70.12 313 SER A O 1
ATOM 2399 N N . MET A 1 314 ? 15.783 -4.145 -4.863 1.00 77.62 314 MET A N 1
ATOM 2400 C CA . MET A 1 314 ? 16.729 -3.044 -5.003 1.00 77.62 314 MET A CA 1
ATOM 2401 C C . MET A 1 314 ? 16.019 -1.707 -4.802 1.00 77.62 314 MET A C 1
ATOM 2403 O O . MET A 1 314 ? 14.831 -1.567 -5.095 1.00 77.62 314 MET A O 1
ATOM 2407 N N . ASP A 1 315 ? 16.767 -0.735 -4.295 1.00 82.44 315 ASP A N 1
ATOM 2408 C CA . ASP A 1 315 ? 16.348 0.659 -4.201 1.00 82.44 315 ASP A CA 1
ATOM 2409 C C . ASP A 1 315 ? 16.474 1.362 -5.572 1.00 82.44 315 ASP A C 1
ATOM 2411 O O . ASP A 1 315 ? 16.910 0.770 -6.569 1.00 82.44 315 ASP A O 1
ATOM 2415 N N . LEU A 1 316 ? 16.074 2.634 -5.659 1.00 88.75 316 LEU A N 1
ATOM 2416 C CA . LEU A 1 316 ? 16.157 3.418 -6.899 1.00 88.75 316 LEU A CA 1
ATOM 2417 C C . LEU A 1 316 ? 17.593 3.488 -7.436 1.00 88.75 316 LEU A C 1
ATOM 2419 O O . LEU A 1 316 ? 17.802 3.406 -8.649 1.00 88.75 316 LEU A O 1
ATOM 2423 N N . PHE A 1 317 ? 18.585 3.611 -6.550 1.00 93.25 317 PHE A N 1
ATOM 2424 C CA . PHE A 1 317 ? 19.993 3.614 -6.941 1.00 93.25 317 PHE A CA 1
ATOM 2425 C C . PHE A 1 317 ? 20.394 2.281 -7.582 1.00 93.25 317 PHE A C 1
ATOM 2427 O O . PHE A 1 317 ? 20.937 2.274 -8.688 1.00 93.25 317 PHE A O 1
ATOM 2434 N N . GLY A 1 318 ? 20.083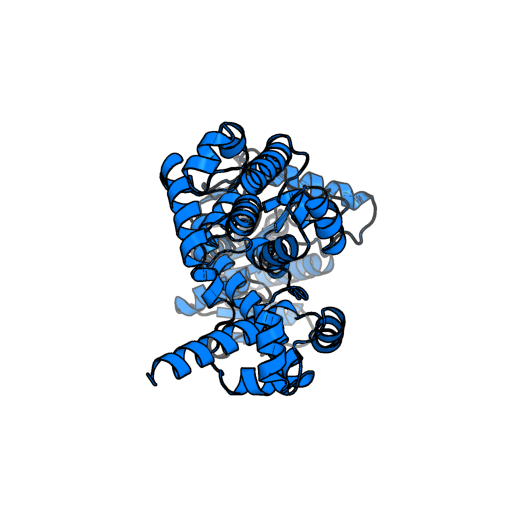 1.157 -6.936 1.00 92.25 318 GLY A N 1
ATOM 2435 C CA . GLY A 1 318 ? 20.337 -0.183 -7.454 1.00 92.25 318 GLY A CA 1
ATOM 2436 C C . GLY A 1 318 ? 19.641 -0.432 -8.792 1.00 92.25 318 GLY A C 1
ATOM 2437 O O . GLY A 1 318 ? 20.241 -1.014 -9.698 1.00 92.25 318 GLY A O 1
ATOM 2438 N N . CYS A 1 319 ? 18.423 0.089 -8.967 1.00 91.50 319 CYS A N 1
ATOM 2439 C CA . CYS A 1 319 ? 17.711 0.050 -10.243 1.00 91.50 319 CYS A CA 1
ATOM 2440 C C . CYS A 1 319 ? 18.450 0.837 -11.330 1.00 91.50 319 CYS A C 1
ATOM 2442 O O . CYS A 1 319 ? 18.721 0.297 -12.403 1.00 91.50 319 CYS A O 1
ATOM 2444 N N . LEU A 1 320 ? 18.828 2.090 -11.067 1.00 94.94 320 LEU A N 1
ATOM 2445 C CA . LEU A 1 320 ? 19.590 2.907 -12.017 1.00 94.94 320 LEU A CA 1
ATOM 2446 C C . LEU A 1 320 ? 20.949 2.275 -12.351 1.00 94.94 320 LEU A C 1
ATOM 2448 O O . LEU A 1 320 ? 21.342 2.246 -13.518 1.00 94.94 320 LEU A O 1
ATOM 2452 N N . LEU A 1 321 ? 21.633 1.701 -11.360 1.00 94.94 321 LEU A N 1
ATOM 2453 C CA . LEU A 1 321 ? 22.866 0.937 -11.538 1.00 94.94 321 LEU A CA 1
ATOM 2454 C C . LEU A 1 321 ? 22.653 -0.244 -12.494 1.00 94.94 321 LEU A C 1
ATOM 2456 O O . LEU A 1 321 ? 23.391 -0.383 -13.473 1.00 94.94 321 LEU A O 1
ATOM 2460 N N . ALA A 1 322 ? 21.627 -1.065 -12.256 1.00 91.94 322 ALA A N 1
ATOM 2461 C CA . ALA A 1 322 ? 21.291 -2.199 -13.114 1.00 91.94 322 ALA A CA 1
ATOM 2462 C C . ALA A 1 322 ? 20.941 -1.753 -14.545 1.00 91.94 322 ALA A C 1
ATOM 2464 O O . ALA A 1 322 ? 21.396 -2.373 -15.510 1.00 91.94 322 ALA A O 1
ATOM 2465 N N . GLN A 1 323 ? 20.208 -0.643 -14.696 1.00 92.19 323 GLN A N 1
ATOM 2466 C CA . GLN A 1 323 ? 19.880 -0.059 -15.999 1.00 92.19 323 GLN A CA 1
ATOM 2467 C C . GLN A 1 323 ? 21.139 0.397 -16.749 1.00 92.19 323 GLN A C 1
ATOM 2469 O O . GLN A 1 323 ? 21.314 0.037 -17.913 1.00 92.19 323 GLN A O 1
ATOM 2474 N N . ILE A 1 324 ? 22.061 1.118 -16.095 1.00 95.19 324 ILE A N 1
ATOM 2475 C CA . ILE A 1 324 ? 23.333 1.559 -16.701 1.00 95.19 324 ILE A CA 1
ATOM 2476 C C . ILE A 1 324 ? 24.190 0.354 -17.115 1.00 95.19 324 ILE A C 1
ATOM 2478 O O . ILE A 1 324 ? 24.740 0.323 -18.223 1.00 95.19 324 ILE A O 1
ATOM 2482 N N . ILE A 1 325 ? 24.280 -0.670 -16.260 1.00 94.00 325 ILE A N 1
ATOM 2483 C CA . ILE A 1 325 ? 24.980 -1.922 -16.573 1.00 94.00 325 ILE A CA 1
ATOM 2484 C C . ILE A 1 325 ? 24.370 -2.569 -17.823 1.00 94.00 325 ILE A C 1
ATOM 2486 O O . ILE A 1 325 ? 25.114 -2.921 -18.742 1.00 94.00 325 ILE A O 1
ATOM 2490 N N . GLY A 1 326 ? 23.040 -2.658 -17.893 1.00 89.69 326 GLY A N 1
ATOM 2491 C CA . GLY A 1 326 ? 22.295 -3.328 -18.961 1.00 89.69 326 GLY A CA 1
ATOM 2492 C C . GLY A 1 326 ? 22.284 -2.630 -20.322 1.00 89.69 326 GLY A C 1
ATOM 2493 O O . GLY A 1 326 ? 21.959 -3.272 -21.319 1.00 89.69 326 GLY A O 1
ATOM 2494 N N . GLN A 1 327 ? 22.688 -1.359 -20.413 1.00 91.00 327 GLN A N 1
ATOM 2495 C CA . GLN A 1 327 ? 22.676 -0.621 -21.684 1.00 91.00 327 GLN A CA 1
ATOM 2496 C C . GLN A 1 327 ? 23.421 -1.377 -22.801 1.00 91.00 327 GLN A C 1
ATOM 2498 O O . GLN A 1 327 ? 24.590 -1.732 -22.642 1.00 91.00 327 GLN A O 1
ATOM 2503 N N . GLN A 1 328 ? 22.779 -1.554 -23.959 1.00 87.06 328 GLN A N 1
ATOM 2504 C CA . GLN A 1 328 ? 23.378 -2.140 -25.172 1.00 87.06 328 GLN A CA 1
ATOM 2505 C C . GLN A 1 328 ? 23.904 -3.585 -25.023 1.00 87.06 328 GLN A C 1
ATOM 2507 O O . GLN A 1 328 ? 24.697 -4.034 -25.850 1.00 87.06 328 GLN A O 1
ATOM 2512 N N . ILE A 1 329 ? 23.490 -4.325 -23.990 1.00 87.62 329 ILE A N 1
ATOM 2513 C CA . ILE A 1 329 ? 23.861 -5.735 -23.794 1.00 87.62 329 ILE A CA 1
ATOM 2514 C C . ILE A 1 329 ? 22.628 -6.589 -23.488 1.00 87.62 329 ILE A C 1
ATOM 2516 O O . ILE A 1 329 ? 21.558 -6.076 -23.179 1.00 87.62 329 ILE A O 1
ATOM 2520 N N . SER A 1 330 ? 22.772 -7.914 -23.576 1.00 84.00 330 SER A N 1
ATOM 2521 C CA . SER A 1 330 ? 21.687 -8.829 -23.204 1.00 84.00 330 SER A CA 1
ATOM 2522 C C . SER A 1 330 ? 21.414 -8.810 -21.697 1.00 84.00 330 SER A C 1
ATOM 2524 O O . SER A 1 330 ? 22.331 -8.616 -20.894 1.00 84.00 330 SER A O 1
ATOM 2526 N N . LEU A 1 331 ? 20.174 -9.125 -21.303 1.00 80.88 331 LEU A N 1
ATOM 2527 C CA . LEU A 1 331 ? 19.784 -9.264 -19.896 1.00 80.88 331 LEU A CA 1
ATOM 2528 C C . LEU A 1 331 ? 20.664 -10.280 -19.148 1.00 80.88 331 LEU A C 1
ATOM 2530 O O . LEU A 1 331 ? 21.082 -10.028 -18.021 1.00 80.88 331 LEU A O 1
ATOM 2534 N N . LYS A 1 332 ? 21.019 -11.400 -19.795 1.00 83.38 332 LYS A N 1
ATOM 2535 C CA . LYS A 1 332 ? 21.926 -12.414 -19.230 1.00 83.38 332 LYS A CA 1
ATOM 2536 C C . LYS A 1 332 ? 23.318 -11.844 -18.937 1.00 83.38 332 LYS A C 1
ATOM 2538 O O . LYS A 1 332 ? 23.880 -12.119 -17.882 1.00 83.38 332 LYS A O 1
ATOM 2543 N N . ALA A 1 333 ? 23.871 -11.047 -19.852 1.00 90.25 333 ALA A N 1
ATOM 2544 C CA . ALA A 1 333 ? 25.167 -10.402 -19.646 1.00 90.25 333 ALA A CA 1
ATOM 2545 C C . ALA A 1 333 ? 25.101 -9.337 -18.541 1.00 90.25 333 ALA A C 1
ATOM 2547 O O . ALA A 1 333 ? 26.006 -9.266 -17.711 1.00 90.25 333 ALA A O 1
ATOM 2548 N N . ALA A 1 334 ? 24.019 -8.555 -18.500 1.00 91.19 334 ALA A N 1
ATOM 2549 C CA . ALA A 1 334 ? 23.787 -7.548 -17.469 1.00 91.19 334 ALA A CA 1
ATOM 2550 C C . ALA A 1 334 ? 23.703 -8.171 -16.068 1.00 91.19 334 ALA A C 1
ATOM 2552 O O . ALA A 1 334 ? 24.412 -7.730 -15.165 1.00 91.19 334 ALA A O 1
ATOM 2553 N N . ARG A 1 335 ? 22.916 -9.248 -15.912 1.00 88.69 335 ARG A N 1
ATOM 2554 C CA . ARG A 1 335 ? 22.806 -10.017 -14.660 1.00 88.69 335 ARG A CA 1
ATOM 2555 C C . ARG A 1 335 ? 24.164 -10.546 -14.205 1.00 88.69 335 ARG A C 1
ATOM 2557 O O . ARG A 1 335 ? 24.550 -10.300 -13.072 1.00 88.69 335 ARG A O 1
ATOM 2564 N N . ALA A 1 336 ? 24.943 -11.148 -15.105 1.00 92.94 336 ALA A N 1
ATOM 2565 C CA . ALA A 1 336 ? 26.272 -11.660 -14.767 1.00 92.94 336 ALA A CA 1
ATOM 2566 C C . ALA A 1 336 ? 27.261 -10.561 -14.320 1.00 92.94 336 ALA A C 1
ATOM 2568 O O . ALA A 1 336 ? 28.132 -10.815 -13.491 1.00 92.94 336 ALA A O 1
ATOM 2569 N N . ILE A 1 337 ? 27.167 -9.346 -14.876 1.00 94.81 337 ILE A N 1
ATOM 2570 C CA . ILE A 1 337 ? 27.974 -8.199 -14.425 1.00 94.81 337 ILE A CA 1
ATOM 2571 C C . ILE A 1 337 ? 27.521 -7.741 -13.034 1.00 94.81 337 ILE A C 1
ATOM 2573 O O . ILE A 1 337 ? 28.366 -7.547 -12.160 1.00 94.81 337 ILE A O 1
ATOM 2577 N N . LEU A 1 338 ? 26.209 -7.596 -12.823 1.00 93.12 338 LEU A N 1
ATOM 2578 C CA . LEU A 1 338 ? 25.652 -7.188 -11.534 1.00 93.12 338 LEU A CA 1
ATOM 2579 C C . LEU A 1 338 ? 25.991 -8.202 -10.433 1.00 93.12 338 LEU A C 1
ATOM 2581 O O . LEU A 1 338 ? 26.441 -7.796 -9.372 1.00 93.12 338 LEU A O 1
ATOM 2585 N N . GLU A 1 339 ? 25.882 -9.503 -10.703 1.00 92.56 339 GLU A N 1
ATOM 2586 C CA . GLU A 1 339 ? 26.261 -10.576 -9.772 1.00 92.56 339 GLU A CA 1
ATOM 2587 C C . GLU A 1 339 ? 27.740 -10.504 -9.371 1.00 92.56 339 GLU A C 1
ATOM 2589 O O . GLU A 1 339 ? 28.062 -10.603 -8.188 1.00 92.56 339 GLU A O 1
ATOM 2594 N N . ARG A 1 340 ? 28.654 -10.278 -10.330 1.00 95.19 340 ARG A N 1
ATOM 2595 C CA . ARG A 1 340 ? 30.087 -10.101 -10.029 1.00 95.19 340 ARG A CA 1
ATOM 2596 C C . ARG A 1 340 ? 30.356 -8.868 -9.175 1.00 95.19 340 ARG A C 1
ATOM 2598 O O . ARG A 1 340 ? 31.219 -8.924 -8.303 1.00 95.19 340 ARG A O 1
ATOM 2605 N N . LEU A 1 341 ? 29.636 -7.775 -9.419 1.00 94.38 341 LEU A N 1
ATOM 2606 C CA . LEU A 1 341 ? 29.730 -6.571 -8.598 1.00 94.38 341 LEU A CA 1
ATOM 2607 C C . LEU A 1 341 ? 29.184 -6.834 -7.187 1.00 94.38 341 LEU A C 1
ATOM 2609 O O . LEU A 1 341 ? 29.874 -6.576 -6.207 1.00 94.38 341 LEU A O 1
ATOM 2613 N N . SER A 1 342 ? 27.995 -7.427 -7.076 1.00 92.75 342 SER A N 1
ATOM 2614 C CA . SER A 1 342 ? 27.360 -7.787 -5.805 1.00 92.75 342 SER A CA 1
ATOM 2615 C C . SER A 1 342 ? 28.186 -8.763 -4.970 1.00 92.75 342 SER A C 1
ATOM 2617 O O . SER A 1 342 ? 28.207 -8.658 -3.744 1.00 92.75 342 SER A O 1
ATOM 2619 N N . ALA A 1 343 ? 28.923 -9.681 -5.600 1.00 93.81 343 ALA A N 1
ATOM 2620 C CA . ALA A 1 343 ? 29.819 -10.603 -4.903 1.00 93.81 343 ALA A CA 1
ATOM 2621 C C . ALA A 1 343 ? 30.904 -9.882 -4.080 1.00 93.81 343 ALA A C 1
ATOM 2623 O O . ALA A 1 343 ? 31.302 -10.389 -3.033 1.00 93.81 343 ALA A O 1
ATOM 2624 N N . GLN A 1 344 ? 31.331 -8.680 -4.487 1.00 93.25 344 GLN A N 1
ATOM 2625 C CA . GLN A 1 344 ? 32.290 -7.868 -3.723 1.00 93.25 344 GLN A CA 1
ATOM 2626 C C . GLN A 1 344 ? 31.688 -7.281 -2.436 1.00 93.25 344 GLN A C 1
ATOM 2628 O O . GLN A 1 344 ? 32.425 -6.887 -1.537 1.00 93.25 344 GLN A O 1
ATOM 2633 N N . PHE A 1 345 ? 30.357 -7.274 -2.313 1.00 91.62 345 PHE A N 1
ATOM 2634 C CA . PHE A 1 345 ? 29.618 -6.694 -1.189 1.00 91.62 345 PHE A CA 1
ATOM 2635 C C . PHE A 1 345 ? 28.826 -7.739 -0.394 1.00 91.62 345 PHE A C 1
ATOM 2637 O O . PHE A 1 345 ? 27.850 -7.412 0.278 1.00 91.62 345 PHE A O 1
ATOM 2644 N N . GLY A 1 346 ? 29.238 -9.010 -0.448 1.00 87.88 346 GLY A N 1
ATOM 2645 C CA . GLY A 1 346 ? 28.560 -10.095 0.268 1.00 87.88 346 GLY A CA 1
ATOM 2646 C C . GLY A 1 346 ? 27.259 -10.549 -0.399 1.00 87.88 346 GLY A C 1
ATOM 2647 O O . GLY A 1 346 ? 26.353 -11.018 0.279 1.00 87.88 346 GLY A O 1
ATOM 2648 N N . GLY A 1 347 ? 27.149 -10.388 -1.721 1.00 86.50 347 GLY A N 1
ATOM 2649 C CA . GLY A 1 347 ? 26.007 -10.843 -2.519 1.00 86.50 347 GLY A CA 1
ATOM 2650 C C . GLY A 1 347 ? 24.849 -9.847 -2.615 1.00 86.50 347 GLY A C 1
ATOM 2651 O O . GLY A 1 347 ? 23.902 -10.102 -3.352 1.00 86.50 347 GLY A O 1
ATOM 2652 N N . ARG A 1 348 ? 24.923 -8.701 -1.930 1.00 87.69 348 ARG A N 1
ATOM 2653 C CA . ARG A 1 348 ? 23.925 -7.624 -2.041 1.00 87.69 348 ARG A CA 1
ATOM 2654 C C . ARG A 1 348 ? 24.242 -6.680 -3.201 1.00 87.69 348 ARG A C 1
ATOM 2656 O O . ARG A 1 348 ? 25.401 -6.508 -3.577 1.00 87.69 348 ARG A O 1
ATOM 2663 N N . VAL A 1 349 ? 23.225 -6.019 -3.749 1.00 89.00 349 VAL A N 1
ATOM 2664 C CA . VAL A 1 349 ? 23.439 -4.863 -4.637 1.00 89.00 349 VAL A CA 1
ATOM 2665 C C . VAL A 1 349 ? 24.151 -3.764 -3.825 1.00 89.00 349 VAL A C 1
ATOM 2667 O O . VAL A 1 349 ? 23.724 -3.489 -2.698 1.00 89.00 349 VAL A O 1
ATOM 2670 N N . PRO A 1 350 ? 25.267 -3.187 -4.313 1.00 92.38 350 PRO A N 1
ATOM 2671 C CA . PRO A 1 350 ? 25.986 -2.161 -3.562 1.00 92.38 350 PRO A CA 1
ATOM 2672 C C . PRO A 1 350 ? 25.139 -0.898 -3.406 1.00 92.38 350 PRO A C 1
ATOM 2674 O O . PRO A 1 350 ? 24.433 -0.499 -4.332 1.00 92.38 350 PRO A O 1
ATOM 2677 N N . SER A 1 351 ? 25.245 -0.252 -2.246 1.00 92.06 351 SER A N 1
ATOM 2678 C CA . SER A 1 351 ? 24.657 1.070 -2.023 1.00 92.06 351 SER A CA 1
ATOM 2679 C C . SER A 1 351 ? 25.459 2.147 -2.754 1.00 92.06 351 SER A C 1
ATOM 2681 O O . SER A 1 351 ? 26.606 1.924 -3.151 1.00 92.06 351 SER A O 1
ATOM 2683 N N . ALA A 1 352 ? 24.896 3.351 -2.872 1.00 94.12 352 ALA A N 1
ATOM 2684 C CA . ALA A 1 352 ? 25.624 4.493 -3.419 1.00 94.12 352 ALA A CA 1
ATOM 2685 C C . ALA A 1 352 ? 26.957 4.731 -2.687 1.00 94.12 352 ALA A C 1
ATOM 2687 O O . ALA A 1 352 ? 27.984 4.927 -3.332 1.00 94.12 352 ALA A O 1
ATOM 2688 N N . TRP A 1 353 ? 26.963 4.625 -1.353 1.00 92.94 353 TRP A N 1
ATOM 2689 C CA . TRP A 1 353 ? 28.174 4.781 -0.544 1.00 92.94 353 TRP A CA 1
ATOM 2690 C C . TRP A 1 353 ? 29.210 3.684 -0.806 1.00 92.94 353 TRP A C 1
ATOM 2692 O O . TRP A 1 353 ? 30.401 3.955 -0.862 1.00 92.94 353 TRP A O 1
ATOM 2702 N N . ASP A 1 354 ? 28.780 2.440 -1.005 1.00 94.50 354 ASP A N 1
ATOM 2703 C CA . ASP A 1 354 ? 29.709 1.360 -1.346 1.00 94.50 354 ASP A CA 1
ATOM 2704 C C . ASP A 1 354 ? 30.423 1.644 -2.670 1.00 94.50 354 ASP A C 1
ATOM 2706 O O . ASP A 1 354 ? 31.641 1.501 -2.777 1.00 94.50 354 ASP A O 1
ATOM 2710 N N . VAL A 1 355 ? 29.665 2.092 -3.675 1.00 95.00 355 VAL A N 1
ATOM 2711 C CA . VAL A 1 355 ? 30.195 2.376 -5.012 1.00 95.00 355 VAL A CA 1
ATOM 2712 C C . VAL A 1 355 ? 31.179 3.547 -4.996 1.00 95.00 355 VAL A C 1
ATOM 2714 O O . VAL A 1 355 ? 32.163 3.492 -5.730 1.00 95.00 355 VAL A O 1
ATOM 2717 N N . THR A 1 356 ? 30.992 4.567 -4.150 1.00 93.75 356 THR A N 1
ATOM 2718 C CA . THR A 1 356 ? 31.955 5.684 -4.051 1.00 93.75 356 THR A CA 1
ATOM 2719 C C . THR A 1 356 ? 33.309 5.274 -3.472 1.00 93.75 356 THR A C 1
ATOM 2721 O O . THR A 1 356 ? 34.286 5.996 -3.663 1.00 93.75 356 THR A O 1
ATOM 2724 N N . THR A 1 357 ? 33.402 4.118 -2.804 1.00 91.94 357 THR A N 1
ATOM 2725 C CA . THR A 1 357 ? 34.681 3.581 -2.304 1.00 91.94 357 THR A CA 1
ATOM 2726 C C . THR A 1 357 ? 35.476 2.800 -3.355 1.00 91.94 357 THR A C 1
ATOM 2728 O O . THR A 1 357 ? 36.631 2.450 -3.108 1.00 91.94 357 THR A O 1
ATOM 2731 N N . LEU A 1 358 ? 34.885 2.524 -4.524 1.00 92.81 358 LEU A N 1
ATOM 2732 C CA . LEU A 1 358 ? 35.521 1.755 -5.591 1.00 92.81 358 LEU A CA 1
ATOM 2733 C C . LEU A 1 358 ? 36.401 2.632 -6.488 1.00 92.81 358 LEU A C 1
ATOM 2735 O O . LEU A 1 358 ? 36.022 3.730 -6.891 1.00 92.81 358 LEU A O 1
ATOM 2739 N N . ASP A 1 359 ? 37.546 2.085 -6.894 1.00 88.94 359 ASP A N 1
ATOM 2740 C CA . ASP A 1 359 ? 38.329 2.638 -7.998 1.00 88.94 359 ASP A CA 1
ATOM 2741 C C . ASP A 1 359 ? 37.645 2.321 -9.348 1.00 88.94 359 ASP A C 1
ATOM 2743 O O . ASP A 1 359 ? 37.131 1.207 -9.522 1.00 88.94 359 ASP A O 1
ATOM 2747 N N . PRO A 1 360 ? 37.648 3.237 -10.339 1.00 90.12 360 PRO A N 1
ATOM 2748 C CA . PRO A 1 360 ? 37.124 2.959 -11.673 1.00 90.12 360 PRO A CA 1
ATOM 2749 C C . PRO A 1 360 ? 37.616 1.649 -12.307 1.00 90.12 360 PRO A C 1
ATOM 2751 O O . PRO A 1 360 ? 36.854 1.016 -13.045 1.00 90.12 360 PRO A O 1
ATOM 2754 N N . GLN A 1 361 ? 38.851 1.209 -12.028 1.00 93.44 361 GLN A N 1
ATOM 2755 C CA . GLN A 1 361 ? 39.366 -0.057 -12.548 1.00 93.44 361 GLN A CA 1
ATOM 2756 C C . GLN A 1 361 ? 38.621 -1.265 -11.961 1.00 93.44 361 GLN A C 1
ATOM 2758 O O . GLN A 1 361 ? 38.323 -2.199 -12.700 1.00 93.44 361 GLN A O 1
ATOM 2763 N N . ALA A 1 362 ? 38.202 -1.222 -10.694 1.00 92.88 362 ALA A N 1
ATOM 2764 C CA . ALA A 1 362 ? 37.430 -2.304 -10.077 1.00 92.88 362 ALA A CA 1
ATOM 2765 C C . ALA A 1 362 ? 36.070 -2.514 -10.774 1.00 92.88 362 ALA A C 1
ATOM 2767 O O . ALA A 1 362 ? 35.645 -3.648 -11.003 1.00 92.88 362 ALA A O 1
ATOM 2768 N N . LEU A 1 363 ? 35.412 -1.425 -11.196 1.00 94.69 363 LEU A N 1
ATOM 2769 C CA . LEU A 1 363 ? 34.180 -1.491 -11.994 1.00 94.69 363 LEU A CA 1
ATOM 2770 C C . LEU A 1 363 ? 34.434 -2.075 -13.392 1.00 94.69 363 LEU A C 1
ATOM 2772 O O . LEU A 1 363 ? 33.595 -2.785 -13.953 1.00 94.69 363 LEU A O 1
ATOM 2776 N N . ARG A 1 364 ? 35.605 -1.812 -13.971 1.00 95.81 364 ARG A N 1
ATOM 2777 C CA . ARG A 1 364 ? 35.999 -2.414 -15.247 1.00 95.81 364 ARG A CA 1
ATOM 2778 C C . ARG A 1 364 ? 36.276 -3.903 -15.133 1.00 95.81 364 ARG A C 1
ATOM 2780 O O . ARG A 1 364 ? 35.871 -4.649 -16.022 1.00 95.81 364 ARG A O 1
ATOM 2787 N N . ASP A 1 365 ? 36.913 -4.325 -14.051 1.00 94.69 365 ASP A N 1
ATOM 2788 C CA . ASP A 1 365 ? 37.277 -5.722 -13.819 1.00 94.69 365 ASP A CA 1
ATOM 2789 C C . ASP A 1 365 ? 36.034 -6.618 -13.675 1.00 94.69 365 ASP A C 1
ATOM 2791 O O . ASP A 1 365 ? 36.058 -7.784 -14.070 1.00 94.69 365 ASP A O 1
ATOM 2795 N N . VAL A 1 366 ? 34.897 -6.069 -13.223 1.00 94.88 366 VAL A N 1
ATOM 2796 C CA . VAL A 1 366 ? 33.603 -6.784 -13.227 1.00 94.88 366 VAL A CA 1
ATOM 2797 C C . VAL A 1 366 ? 32.884 -6.762 -14.585 1.00 94.88 366 VAL A C 1
ATOM 2799 O O . VAL A 1 366 ? 31.896 -7.481 -14.766 1.00 94.88 366 VAL A O 1
ATOM 2802 N N . GLY A 1 367 ? 33.392 -6.014 -15.569 1.00 93.38 367 GLY A N 1
ATOM 2803 C CA . GLY A 1 367 ? 32.935 -6.029 -16.962 1.00 93.38 367 GLY A CA 1
ATOM 2804 C C . GLY A 1 367 ? 32.294 -4.735 -17.471 1.00 93.38 367 GLY A C 1
ATOM 2805 O O . GLY A 1 367 ? 31.697 -4.757 -18.549 1.00 93.38 367 GLY A O 1
ATOM 2806 N N . LEU A 1 368 ? 32.386 -3.612 -16.744 1.00 95.25 368 LEU A N 1
ATOM 2807 C CA . LEU A 1 368 ? 31.899 -2.324 -17.251 1.00 95.25 368 LEU A CA 1
ATOM 2808 C C . LEU A 1 368 ? 32.893 -1.706 -18.247 1.00 95.25 368 LEU A C 1
ATOM 2810 O O . LEU A 1 368 ? 34.112 -1.865 -18.167 1.00 95.25 368 LEU A O 1
ATOM 2814 N N . THR A 1 369 ? 32.358 -0.927 -19.188 1.00 95.44 369 THR A N 1
ATOM 2815 C CA . THR A 1 369 ? 33.172 -0.023 -20.009 1.00 95.44 369 THR A CA 1
ATOM 2816 C C . THR A 1 369 ? 33.611 1.185 -19.180 1.00 95.44 369 THR A C 1
ATOM 2818 O O . THR A 1 369 ? 32.953 1.535 -18.202 1.00 95.44 369 THR A O 1
ATOM 2821 N N . TRP A 1 370 ? 34.665 1.888 -19.610 1.00 94.75 370 TRP A N 1
ATOM 2822 C CA . TRP A 1 370 ? 35.080 3.155 -18.986 1.00 94.75 370 TRP A CA 1
ATOM 2823 C C . TRP A 1 370 ? 33.929 4.153 -18.848 1.00 94.75 370 TRP A C 1
ATOM 2825 O O . TRP A 1 370 ? 33.747 4.756 -17.796 1.00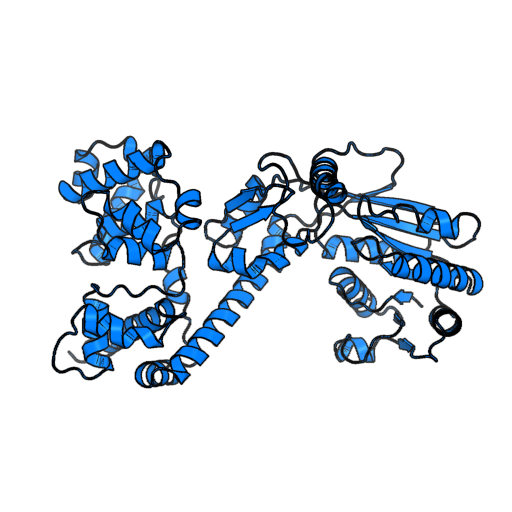 94.75 370 TRP A O 1
ATOM 2835 N N . ARG A 1 371 ? 33.129 4.303 -19.911 1.00 95.25 371 ARG A N 1
ATOM 2836 C CA . ARG A 1 371 ? 31.995 5.228 -19.920 1.00 95.25 371 ARG A CA 1
ATOM 2837 C C . ARG A 1 371 ? 30.983 4.864 -18.836 1.00 95.25 371 ARG A C 1
ATOM 2839 O O . ARG A 1 371 ? 30.621 5.729 -18.054 1.00 95.25 371 ARG A O 1
ATOM 2846 N N . LYS A 1 372 ? 30.587 3.589 -18.756 1.00 95.81 372 LYS A N 1
ATOM 2847 C CA . LYS A 1 372 ? 29.636 3.114 -17.741 1.00 95.81 372 LYS A CA 1
ATOM 2848 C C . LYS A 1 372 ? 30.196 3.224 -16.325 1.00 95.81 372 LYS A C 1
ATOM 2850 O O . LYS A 1 372 ? 29.463 3.639 -15.439 1.00 95.81 372 LYS A O 1
ATOM 2855 N N . ALA A 1 373 ? 31.473 2.895 -16.118 1.00 96.12 373 ALA A N 1
ATOM 2856 C CA . ALA A 1 373 ? 32.121 3.027 -14.813 1.00 96.12 373 ALA A CA 1
ATOM 2857 C C . ALA A 1 373 ? 32.080 4.482 -14.314 1.00 96.12 373 ALA A C 1
ATOM 2859 O O . ALA A 1 373 ? 31.654 4.734 -13.192 1.00 96.12 373 ALA A O 1
ATOM 2860 N N . ASN A 1 374 ? 32.416 5.445 -15.179 1.00 95.75 374 ASN A N 1
ATOM 2861 C CA . ASN A 1 374 ? 32.360 6.868 -14.835 1.00 95.75 374 ASN A CA 1
ATOM 2862 C C . ASN A 1 374 ? 30.926 7.348 -14.553 1.00 95.75 374 ASN A C 1
ATOM 2864 O O . ASN A 1 374 ? 30.713 8.084 -13.594 1.00 95.75 374 ASN A O 1
ATOM 2868 N N . THR A 1 375 ? 29.938 6.914 -15.346 1.00 97.19 375 THR A N 1
ATOM 2869 C CA . THR A 1 375 ? 28.518 7.232 -15.106 1.00 97.19 375 THR A CA 1
ATOM 2870 C C . THR A 1 375 ? 28.037 6.685 -13.760 1.00 97.19 375 THR A C 1
ATOM 2872 O O . THR A 1 375 ? 27.368 7.397 -13.017 1.00 97.19 375 THR A O 1
ATOM 2875 N N . VAL A 1 376 ? 28.393 5.439 -13.429 1.00 97.00 376 VAL A N 1
ATOM 2876 C CA . VAL A 1 376 ? 28.037 4.798 -12.153 1.00 97.00 376 VAL A CA 1
ATOM 2877 C C . VAL A 1 376 ? 28.657 5.539 -10.966 1.00 97.00 376 VAL A C 1
ATOM 2879 O O . VAL A 1 376 ? 27.968 5.754 -9.974 1.00 97.00 376 VAL A O 1
ATOM 2882 N N . LEU A 1 377 ? 29.915 5.975 -11.073 1.00 96.38 377 LEU A N 1
ATOM 2883 C CA . LEU A 1 377 ? 30.585 6.736 -10.015 1.00 96.38 377 LEU A CA 1
ATOM 2884 C C . LEU A 1 377 ? 29.997 8.144 -9.826 1.00 96.38 377 LEU A C 1
ATOM 2886 O O . LEU A 1 377 ? 29.808 8.552 -8.683 1.00 96.38 377 LEU A O 1
ATOM 2890 N N . ASP A 1 378 ? 29.660 8.874 -10.901 1.00 96.75 378 ASP A N 1
ATOM 2891 C CA . ASP A 1 378 ? 28.979 10.184 -10.785 1.00 96.75 378 ASP A CA 1
ATOM 2892 C C . ASP A 1 378 ? 27.592 10.027 -10.143 1.00 96.75 378 ASP A C 1
ATOM 2894 O O . ASP A 1 378 ? 27.245 10.753 -9.209 1.00 96.75 378 ASP A O 1
ATOM 2898 N N . LEU A 1 379 ? 26.820 9.023 -10.577 1.00 97.31 379 LEU A N 1
ATOM 2899 C CA . LEU A 1 379 ? 25.529 8.700 -9.971 1.00 97.31 379 LEU A CA 1
ATOM 2900 C C . LEU A 1 379 ? 25.678 8.386 -8.474 1.00 97.31 379 LEU A C 1
ATOM 2902 O O . LEU A 1 379 ? 24.962 8.953 -7.652 1.00 97.31 379 LEU A O 1
ATOM 2906 N N . ALA A 1 380 ? 26.624 7.515 -8.118 1.00 96.94 380 ALA A N 1
ATOM 2907 C CA . ALA A 1 380 ? 26.881 7.131 -6.734 1.00 96.94 380 ALA A CA 1
ATOM 2908 C C . ALA A 1 380 ? 27.292 8.327 -5.871 1.00 96.94 380 ALA A C 1
ATOM 2910 O O . ALA A 1 380 ? 26.765 8.489 -4.774 1.00 96.94 380 ALA A O 1
ATOM 2911 N N . ALA A 1 381 ? 28.165 9.202 -6.379 1.00 96.12 381 ALA A N 1
ATOM 2912 C CA . ALA A 1 381 ? 28.593 10.400 -5.666 1.00 96.12 381 ALA A CA 1
ATOM 2913 C C . ALA A 1 381 ? 27.411 11.320 -5.333 1.00 96.12 381 ALA A C 1
ATOM 2915 O O . ALA A 1 381 ? 27.292 11.757 -4.193 1.00 96.12 381 ALA A O 1
ATOM 2916 N N . ARG A 1 382 ? 26.503 11.553 -6.291 1.00 96.88 382 ARG A N 1
ATOM 2917 C CA . ARG A 1 382 ? 25.315 12.401 -6.091 1.00 96.88 382 ARG A CA 1
ATOM 2918 C C . ARG A 1 382 ? 24.331 11.831 -5.073 1.00 96.88 382 ARG A C 1
ATOM 2920 O O . ARG A 1 382 ? 23.720 12.592 -4.334 1.00 96.88 382 ARG A O 1
ATOM 2927 N N . PHE A 1 383 ? 24.162 10.510 -5.030 1.00 95.44 383 PHE A N 1
ATOM 2928 C CA . PHE A 1 383 ? 23.344 9.870 -3.994 1.00 95.44 383 PHE A CA 1
ATOM 2929 C C . PHE A 1 383 ? 24.038 9.891 -2.624 1.00 95.44 383 PHE A C 1
ATOM 2931 O O . PHE A 1 383 ? 23.392 10.126 -1.607 1.00 95.44 383 PHE A O 1
ATOM 2938 N N . ALA A 1 384 ? 25.354 9.670 -2.586 1.00 93.94 384 ALA A N 1
ATOM 2939 C CA . ALA A 1 384 ? 26.134 9.626 -1.351 1.00 93.94 384 ALA A CA 1
ATOM 2940 C C . ALA A 1 384 ? 26.277 11.000 -0.673 1.00 93.94 384 ALA A C 1
ATOM 2942 O O . ALA A 1 384 ? 26.292 11.069 0.553 1.00 93.94 384 ALA A O 1
ATOM 2943 N N . ASP A 1 385 ? 26.378 12.084 -1.450 1.00 93.00 385 ASP A N 1
ATOM 2944 C CA . ASP A 1 385 ? 26.485 13.456 -0.934 1.00 93.00 385 ASP A CA 1
ATOM 2945 C C . ASP A 1 385 ? 25.133 14.173 -0.763 1.00 93.00 385 ASP A C 1
ATOM 2947 O O . ASP A 1 385 ? 25.091 15.310 -0.294 1.00 93.00 385 ASP A O 1
ATOM 2951 N N . GLY A 1 386 ? 24.028 13.498 -1.099 1.00 90.50 386 GLY A N 1
ATOM 2952 C CA . GLY A 1 386 ? 22.665 13.986 -0.902 1.00 90.50 386 GLY A CA 1
ATOM 2953 C C . GLY A 1 386 ? 22.148 14.938 -1.981 1.00 90.50 386 GLY A C 1
ATOM 2954 O O . GLY A 1 386 ? 21.019 15.412 -1.854 1.00 90.50 386 GLY A O 1
ATOM 2955 N N . ARG A 1 387 ? 22.909 15.205 -3.056 1.00 93.69 387 ARG A N 1
ATOM 2956 C CA . ARG A 1 387 ? 22.391 15.940 -4.229 1.00 93.69 387 ARG A CA 1
ATOM 2957 C C . ARG A 1 387 ? 21.231 15.215 -4.901 1.00 93.69 387 ARG A C 1
ATOM 2959 O O . ARG A 1 387 ? 20.347 15.869 -5.435 1.00 93.69 387 ARG A O 1
ATOM 2966 N N . LEU A 1 388 ? 21.245 13.885 -4.873 1.00 94.12 388 LEU A N 1
ATOM 2967 C CA . LEU A 1 388 ? 20.127 13.030 -5.247 1.00 94.12 388 LEU A CA 1
ATOM 2968 C C . LEU A 1 388 ? 19.707 12.200 -4.042 1.00 94.12 388 LEU A C 1
ATOM 2970 O O . LEU A 1 388 ? 20.534 11.712 -3.276 1.00 94.12 388 LEU A O 1
ATOM 2974 N N . SER A 1 389 ? 18.407 11.992 -3.896 1.00 90.38 389 SER A N 1
ATOM 2975 C CA . SER A 1 389 ? 17.872 11.029 -2.941 1.00 90.38 389 SER A CA 1
ATOM 2976 C C . SER A 1 389 ? 16.649 10.358 -3.538 1.00 90.38 389 SER A C 1
ATOM 2978 O O . SER A 1 389 ? 15.888 10.983 -4.275 1.00 90.38 389 SER A O 1
ATOM 2980 N N . GLU A 1 390 ? 16.437 9.083 -3.213 1.00 86.81 390 GLU A N 1
ATOM 2981 C CA . GLU A 1 390 ? 15.233 8.380 -3.660 1.00 86.81 390 GLU A CA 1
ATOM 2982 C C . GLU A 1 390 ? 13.962 9.057 -3.146 1.00 86.81 390 GLU A C 1
ATOM 2984 O O . GLU A 1 390 ? 13.006 9.226 -3.898 1.00 86.81 390 GLU A O 1
ATOM 2989 N N . HIS A 1 391 ? 13.981 9.503 -1.888 1.00 81.44 391 HIS A N 1
ATOM 2990 C CA . HIS A 1 391 ? 12.875 10.254 -1.312 1.00 81.44 391 HIS A CA 1
ATOM 2991 C C . HIS A 1 391 ? 12.588 11.537 -2.103 1.00 81.44 391 HIS A C 1
ATOM 2993 O O . HIS A 1 391 ? 11.443 11.768 -2.476 1.00 81.44 391 HIS A O 1
ATOM 2999 N N . GLY A 1 392 ? 13.618 12.331 -2.415 1.00 85.75 392 GLY A N 1
ATOM 3000 C CA . GLY A 1 392 ? 13.470 13.545 -3.218 1.00 85.75 392 GLY A CA 1
ATOM 3001 C C . GLY A 1 392 ? 12.937 13.253 -4.619 1.00 85.75 392 GLY A C 1
ATOM 3002 O O . GLY A 1 392 ? 11.976 13.875 -5.045 1.00 85.75 392 GLY A O 1
ATOM 3003 N N . LEU A 1 393 ? 13.479 12.249 -5.309 1.00 89.06 393 LEU A N 1
ATOM 3004 C CA . LEU A 1 393 ? 13.038 11.902 -6.663 1.00 89.06 393 LEU A CA 1
ATOM 3005 C C . LEU A 1 393 ? 11.586 11.398 -6.700 1.00 89.06 393 LEU A C 1
ATOM 3007 O O . LEU A 1 393 ? 10.875 11.673 -7.660 1.00 89.06 393 LEU A O 1
ATOM 3011 N N . ARG A 1 394 ? 11.102 10.710 -5.656 1.00 85.12 394 ARG A N 1
ATOM 3012 C CA . ARG A 1 394 ? 9.702 10.245 -5.568 1.00 85.12 394 ARG A CA 1
ATOM 3013 C C . ARG A 1 394 ? 8.680 11.386 -5.509 1.00 85.12 394 ARG A C 1
ATOM 3015 O O . ARG A 1 394 ? 7.548 11.182 -5.946 1.00 85.12 394 ARG A O 1
ATOM 3022 N N . THR A 1 395 ? 9.054 12.560 -4.996 1.00 82.81 395 THR A N 1
ATOM 3023 C CA . THR A 1 395 ? 8.143 13.718 -4.889 1.00 82.81 395 THR A CA 1
ATOM 3024 C C . THR A 1 395 ? 8.062 14.545 -6.171 1.00 82.81 395 THR A C 1
ATOM 3026 O O . THR A 1 395 ? 7.145 15.349 -6.325 1.00 82.81 395 THR A O 1
ATOM 3029 N N . LEU A 1 396 ? 8.991 14.339 -7.103 1.00 89.38 396 LEU A N 1
ATOM 3030 C CA . LEU A 1 396 ? 9.036 15.049 -8.374 1.00 89.38 396 LEU A CA 1
ATOM 3031 C C . LEU A 1 396 ? 8.069 14.446 -9.400 1.00 89.38 396 LEU A C 1
ATOM 3033 O O . LEU A 1 396 ? 7.705 13.273 -9.329 1.00 89.38 396 LEU A O 1
ATOM 3037 N N . SER A 1 397 ? 7.671 15.252 -10.381 1.00 91.50 397 SER A N 1
ATOM 3038 C CA . SER A 1 397 ? 6.997 14.771 -11.594 1.00 91.50 397 SER A CA 1
ATOM 3039 C C . SER A 1 397 ? 7.958 13.998 -12.504 1.00 91.50 397 SER A C 1
ATOM 3041 O O . SER A 1 397 ? 9.176 14.165 -12.423 1.00 91.50 397 SER A O 1
ATOM 3043 N N . ASP A 1 398 ? 7.418 13.183 -13.410 1.00 92.38 398 ASP A N 1
ATOM 3044 C CA . ASP A 1 398 ? 8.224 12.375 -14.334 1.00 92.38 398 ASP A CA 1
ATOM 3045 C C . ASP A 1 398 ? 9.139 13.243 -15.218 1.00 92.38 398 ASP A C 1
ATOM 3047 O O . ASP A 1 398 ? 10.307 12.902 -15.411 1.00 92.38 398 ASP A O 1
ATOM 3051 N N . ASP A 1 399 ? 8.664 14.417 -15.651 1.00 92.56 399 ASP A N 1
ATOM 3052 C CA . ASP A 1 399 ? 9.453 15.394 -16.414 1.00 92.56 399 ASP A CA 1
ATOM 3053 C C . ASP A 1 399 ? 10.599 15.998 -15.590 1.00 92.56 399 ASP A C 1
ATOM 3055 O O . ASP A 1 399 ? 11.704 16.198 -16.098 1.00 92.56 399 ASP A O 1
ATOM 3059 N N . GLN A 1 400 ? 10.367 16.270 -14.302 1.00 95.38 400 GLN A N 1
ATOM 3060 C CA . GLN A 1 400 ? 11.408 16.764 -13.397 1.00 95.38 400 GLN A CA 1
ATOM 3061 C C . GLN A 1 400 ? 12.472 15.692 -13.138 1.00 95.38 400 GLN A C 1
ATOM 3063 O O . GLN A 1 400 ? 13.662 15.991 -13.225 1.00 95.38 400 GLN A O 1
ATOM 3068 N N . ILE A 1 401 ? 12.063 14.439 -12.908 1.00 94.62 401 ILE A N 1
ATOM 3069 C CA . ILE A 1 401 ? 12.986 13.302 -12.753 1.00 94.62 401 ILE A CA 1
ATOM 3070 C C . ILE A 1 401 ? 13.807 13.111 -14.032 1.00 94.62 401 ILE A C 1
ATOM 3072 O O . ILE A 1 401 ? 15.021 12.910 -13.970 1.00 94.62 401 ILE A O 1
ATOM 3076 N N . MET A 1 402 ? 13.162 13.210 -15.199 1.00 94.94 402 MET A N 1
ATOM 3077 C CA . MET A 1 402 ? 13.828 13.165 -16.499 1.00 94.94 402 MET A CA 1
ATOM 3078 C C . MET A 1 402 ? 14.877 14.267 -16.624 1.00 94.94 402 MET A C 1
ATOM 3080 O O . MET A 1 402 ? 16.035 13.976 -16.932 1.00 94.94 402 MET A O 1
ATOM 3084 N N . ALA A 1 403 ? 14.507 15.517 -16.348 1.00 95.56 403 ALA A N 1
ATOM 3085 C CA . ALA A 1 403 ? 15.413 16.656 -16.437 1.00 95.56 403 ALA A CA 1
ATOM 3086 C C . ALA A 1 403 ? 16.607 16.535 -15.480 1.00 95.56 403 ALA A C 1
ATOM 3088 O O . ALA A 1 403 ? 17.721 16.903 -15.853 1.00 95.56 403 ALA A O 1
ATOM 3089 N N . GLU A 1 404 ? 16.390 16.008 -14.275 1.00 95.56 404 GLU A N 1
ATOM 3090 C CA . GLU A 1 404 ? 17.411 15.881 -13.237 1.00 95.56 404 GLU A CA 1
ATOM 3091 C C . GLU A 1 404 ? 18.384 14.727 -13.508 1.00 95.56 404 GLU A C 1
ATOM 3093 O O . GLU A 1 404 ? 19.603 14.925 -13.514 1.00 95.56 404 GLU A O 1
ATOM 3098 N N . LEU A 1 405 ? 17.873 13.528 -13.800 1.00 96.06 405 LEU A N 1
ATOM 3099 C CA . LEU A 1 405 ? 18.713 12.347 -14.017 1.00 96.06 405 LEU A CA 1
ATOM 3100 C C . LEU A 1 405 ? 19.502 12.419 -15.330 1.00 96.06 405 LEU A C 1
ATOM 3102 O O . LEU A 1 405 ? 20.627 11.923 -15.393 1.00 96.06 405 LEU A O 1
ATOM 3106 N N . THR A 1 406 ? 18.967 13.074 -16.366 1.00 96.19 406 THR A N 1
ATOM 3107 C CA . THR A 1 406 ? 19.678 13.244 -17.648 1.00 96.19 406 THR A CA 1
ATOM 3108 C C . THR A 1 406 ? 20.826 14.259 -17.592 1.00 96.19 406 THR A C 1
ATOM 3110 O O . THR A 1 406 ? 21.630 14.313 -18.523 1.00 96.19 406 THR A O 1
ATOM 3113 N N . GLN A 1 407 ? 20.999 14.997 -16.483 1.00 94.88 407 GLN A N 1
ATOM 3114 C CA . GLN A 1 407 ? 22.217 15.792 -16.242 1.00 94.88 407 GLN A CA 1
ATOM 3115 C C . GLN A 1 407 ? 23.462 14.924 -16.000 1.00 94.88 407 GLN A C 1
ATOM 3117 O O . GLN A 1 407 ? 24.587 15.432 -15.996 1.00 94.88 407 GLN A O 1
ATOM 3122 N N . ILE A 1 408 ? 23.290 13.625 -15.745 1.00 96.06 408 ILE A N 1
ATOM 3123 C CA . ILE A 1 408 ? 24.390 12.682 -15.542 1.00 96.06 408 ILE A CA 1
ATOM 3124 C C . ILE A 1 408 ? 24.801 12.116 -16.901 1.00 96.06 408 ILE A C 1
ATOM 3126 O O . ILE A 1 408 ? 24.038 11.417 -17.570 1.00 96.06 408 ILE A O 1
ATOM 3130 N N . SER A 1 409 ? 26.045 12.375 -17.308 1.00 95.25 409 SER A N 1
ATOM 3131 C CA . SER A 1 409 ? 26.558 11.896 -18.595 1.00 95.25 409 SER A CA 1
ATOM 3132 C C . SER A 1 409 ? 26.499 10.367 -18.678 1.00 95.25 409 SER A C 1
ATOM 3134 O O . SER A 1 409 ? 27.128 9.664 -17.890 1.00 95.25 409 SER A O 1
ATOM 3136 N N . GLY A 1 410 ? 25.753 9.847 -19.658 1.00 92.56 410 GLY A N 1
ATOM 3137 C CA . GLY A 1 410 ? 25.511 8.408 -19.837 1.00 92.56 410 GLY A CA 1
ATOM 3138 C C . GLY A 1 410 ? 24.140 7.922 -19.356 1.00 92.56 410 GLY A C 1
ATOM 3139 O O . GLY A 1 410 ? 23.766 6.790 -19.669 1.00 92.56 410 GLY A O 1
ATOM 3140 N N . ILE A 1 411 ? 23.362 8.772 -18.682 1.00 95.81 411 ILE A N 1
ATOM 3141 C CA . ILE A 1 411 ? 21.946 8.534 -18.390 1.00 95.81 411 ILE A CA 1
ATOM 3142 C C . ILE A 1 411 ? 21.108 9.278 -19.431 1.00 95.81 411 ILE A C 1
ATOM 3144 O O . ILE A 1 411 ? 21.193 10.494 -19.564 1.00 95.81 411 ILE A O 1
ATOM 3148 N N . GLY A 1 412 ? 20.328 8.527 -20.207 1.00 93.06 412 GLY A N 1
ATOM 3149 C CA . GLY A 1 412 ? 19.404 9.071 -21.203 1.00 93.06 412 GLY A CA 1
ATOM 3150 C C . GLY A 1 412 ? 17.949 8.705 -20.897 1.00 93.06 412 GLY A C 1
ATOM 3151 O O . GLY A 1 412 ? 17.705 7.958 -19.943 1.00 93.06 412 GLY A O 1
ATOM 3152 N N . PRO A 1 413 ? 16.993 9.153 -21.733 1.00 92.06 413 PRO A N 1
ATOM 3153 C CA . PRO A 1 413 ? 15.564 8.957 -21.488 1.00 92.06 413 PRO A CA 1
ATOM 3154 C C . PRO A 1 413 ? 15.155 7.503 -21.259 1.00 92.06 413 PRO A C 1
ATOM 3156 O O . PRO A 1 413 ? 14.365 7.212 -20.369 1.00 92.06 413 PRO A O 1
ATOM 3159 N N . TRP A 1 414 ? 15.752 6.567 -22.001 1.00 90.38 414 TRP A N 1
ATOM 3160 C CA . TRP A 1 414 ? 15.491 5.136 -21.832 1.00 90.38 414 TRP A CA 1
ATOM 3161 C C . TRP A 1 414 ? 15.830 4.631 -20.417 1.00 90.38 414 TRP A C 1
ATOM 3163 O O . TRP A 1 414 ? 15.013 3.953 -19.799 1.00 90.38 414 TRP A O 1
ATOM 3173 N N . THR A 1 415 ? 16.988 5.022 -19.866 1.00 92.69 415 THR A N 1
ATOM 3174 C CA . THR A 1 415 ? 17.400 4.651 -18.498 1.00 92.69 415 THR A CA 1
ATOM 3175 C C . THR A 1 415 ? 16.416 5.202 -17.464 1.00 92.69 415 THR A C 1
ATOM 3177 O O . THR A 1 415 ? 16.062 4.506 -16.513 1.00 92.69 415 THR A O 1
ATOM 3180 N N . VAL A 1 416 ? 15.969 6.449 -17.649 1.00 94.19 416 VAL A N 1
ATOM 3181 C CA . VAL A 1 416 ? 15.030 7.100 -16.728 1.00 94.19 416 VAL A CA 1
ATOM 3182 C C . VAL A 1 416 ? 13.658 6.435 -16.785 1.00 94.19 416 VAL A C 1
ATOM 3184 O O . VAL A 1 416 ? 13.127 6.086 -15.737 1.00 94.19 416 VAL A O 1
ATOM 3187 N N . HIS A 1 417 ? 13.111 6.176 -17.977 1.00 92.56 417 HIS A N 1
ATOM 3188 C CA . HIS A 1 417 ? 11.849 5.442 -18.115 1.00 92.56 417 HIS A CA 1
ATOM 3189 C C . HIS A 1 417 ? 11.919 4.053 -17.472 1.00 92.56 417 HIS A C 1
ATOM 3191 O O . HIS A 1 417 ? 10.982 3.654 -16.783 1.00 92.56 417 HIS A O 1
ATOM 3197 N N . GLY A 1 418 ? 13.045 3.345 -17.623 1.00 89.38 418 GLY A N 1
ATOM 3198 C CA . GLY A 1 418 ? 13.283 2.079 -16.930 1.00 89.38 418 GLY A CA 1
ATOM 3199 C C . GLY A 1 418 ? 13.194 2.222 -15.408 1.00 89.38 418 GLY A C 1
ATOM 3200 O O . GLY A 1 418 ? 12.502 1.443 -14.756 1.00 89.38 418 GLY A O 1
ATOM 3201 N N . ALA A 1 419 ? 13.819 3.253 -14.833 1.00 91.00 419 ALA A N 1
ATOM 3202 C CA . ALA A 1 419 ? 13.722 3.527 -13.399 1.00 91.00 419 ALA A CA 1
ATOM 3203 C C . ALA A 1 419 ? 12.298 3.908 -12.958 1.00 91.00 419 ALA A C 1
ATOM 3205 O O . ALA A 1 419 ? 11.836 3.416 -11.922 1.00 91.00 419 ALA A O 1
ATOM 3206 N N . LEU A 1 420 ? 11.588 4.719 -13.751 1.00 90.94 420 LEU A N 1
ATOM 3207 C CA . LEU A 1 420 ? 10.204 5.113 -13.482 1.00 90.94 420 LEU A CA 1
ATOM 3208 C C . LEU A 1 420 ? 9.262 3.897 -13.454 1.00 90.94 420 LEU A C 1
ATOM 3210 O O . LEU A 1 420 ? 8.431 3.790 -12.553 1.00 90.94 420 LEU A O 1
ATOM 3214 N N . LEU A 1 421 ? 9.437 2.952 -14.384 1.00 87.69 421 LEU A N 1
ATOM 3215 C CA . LEU A 1 421 ? 8.660 1.710 -14.463 1.00 87.69 421 LEU A CA 1
ATOM 3216 C C . LEU A 1 421 ? 8.987 0.726 -13.332 1.00 87.69 421 LEU A C 1
ATOM 3218 O O . LEU A 1 421 ? 8.081 0.165 -12.715 1.00 87.69 421 LEU A O 1
ATOM 3222 N N . ILE A 1 422 ? 10.278 0.492 -13.084 1.00 84.38 422 ILE A N 1
ATOM 3223 C CA . ILE A 1 422 ? 10.747 -0.612 -12.235 1.00 84.38 422 ILE A CA 1
ATOM 3224 C C . ILE A 1 422 ? 10.775 -0.225 -10.756 1.00 84.38 422 ILE A C 1
ATOM 3226 O O . ILE A 1 422 ? 10.288 -0.972 -9.916 1.00 84.38 422 ILE A O 1
ATOM 3230 N N . SER A 1 423 ? 11.352 0.932 -10.426 1.00 83.62 423 SER A N 1
ATOM 3231 C CA . SER A 1 423 ? 11.607 1.318 -9.029 1.00 83.62 423 SER A CA 1
ATOM 3232 C C . SER A 1 423 ? 10.568 2.294 -8.481 1.00 83.62 423 SER A C 1
ATOM 3234 O O . SER A 1 423 ? 10.118 2.165 -7.337 1.00 83.62 423 SER A O 1
ATOM 3236 N N . LEU A 1 424 ? 10.119 3.242 -9.308 1.00 84.19 424 LEU A N 1
ATOM 3237 C CA . LEU A 1 424 ? 9.141 4.255 -8.906 1.00 84.19 424 LEU A CA 1
ATOM 3238 C C . LEU A 1 424 ? 7.696 3.845 -9.195 1.00 84.19 424 LEU A C 1
ATOM 3240 O O . LEU A 1 424 ? 6.791 4.504 -8.700 1.00 84.19 424 LEU A O 1
ATOM 3244 N N . HIS A 1 425 ? 7.487 2.743 -9.923 1.00 83.19 425 HIS A N 1
ATOM 3245 C CA . HIS A 1 425 ? 6.170 2.166 -10.206 1.00 83.19 425 HIS A CA 1
ATOM 3246 C C . HIS A 1 425 ? 5.177 3.174 -10.811 1.00 83.19 425 HIS A C 1
ATOM 3248 O O . HIS A 1 425 ? 3.979 3.117 -10.537 1.00 83.19 425 HIS A O 1
ATOM 3254 N N . ARG A 1 426 ? 5.662 4.105 -11.639 1.00 88.12 426 ARG A N 1
ATOM 3255 C CA . ARG A 1 426 ? 4.809 5.091 -12.312 1.00 88.12 426 ARG A CA 1
ATOM 3256 C C . ARG A 1 426 ? 3.841 4.386 -13.265 1.00 88.12 426 ARG A C 1
ATOM 3258 O O . ARG A 1 426 ? 4.258 3.533 -14.049 1.00 88.12 426 ARG A O 1
ATOM 3265 N N . GLY A 1 427 ? 2.557 4.741 -13.191 1.00 89.69 427 GLY A N 1
ATOM 3266 C CA . GLY A 1 427 ? 1.476 4.097 -13.952 1.00 89.69 427 GLY A CA 1
ATOM 3267 C C . GLY A 1 427 ? 1.405 4.480 -15.436 1.00 89.69 427 GLY A C 1
ATOM 3268 O O . GLY A 1 427 ? 0.882 3.703 -16.235 1.00 89.69 427 GLY A O 1
ATOM 3269 N N . ASP A 1 428 ? 1.990 5.621 -15.818 1.00 93.62 428 ASP A N 1
ATOM 3270 C CA . ASP A 1 428 ? 1.845 6.210 -17.157 1.00 93.62 428 ASP A CA 1
ATOM 3271 C C . ASP A 1 428 ? 3.183 6.455 -17.877 1.00 93.62 428 ASP A C 1
ATOM 3273 O O . ASP A 1 428 ? 3.473 7.558 -18.336 1.00 93.62 428 ASP A O 1
ATOM 3277 N N . VAL A 1 429 ? 4.033 5.430 -17.967 1.00 93.88 429 VAL A N 1
ATOM 3278 C CA . VAL A 1 429 ? 5.354 5.535 -18.605 1.00 93.88 429 VAL A CA 1
ATOM 3279 C C . VAL A 1 429 ? 5.415 4.696 -19.868 1.00 93.88 429 VAL A C 1
ATOM 3281 O O . VAL A 1 429 ? 5.198 3.485 -19.849 1.00 93.88 429 VAL A O 1
ATOM 3284 N N . VAL A 1 430 ? 5.804 5.342 -20.967 1.00 94.88 430 VAL A N 1
ATOM 3285 C CA . VAL A 1 430 ? 5.982 4.705 -22.273 1.00 94.88 430 VAL A CA 1
ATOM 3286 C C . VAL A 1 430 ? 7.409 4.960 -22.757 1.00 94.88 430 VAL A C 1
ATOM 3288 O O . VAL A 1 430 ? 7.733 6.084 -23.142 1.00 94.88 430 VAL A O 1
ATOM 3291 N N . PRO A 1 431 ? 8.303 3.953 -22.748 1.00 92.88 431 PRO A N 1
ATOM 3292 C CA . PRO A 1 431 ? 9.681 4.128 -23.183 1.00 92.88 431 PRO A CA 1
ATOM 3293 C C . PRO A 1 431 ? 9.753 4.163 -24.716 1.00 92.88 431 PRO A C 1
ATOM 3295 O O . PRO A 1 431 ? 10.151 3.195 -25.352 1.00 92.88 431 PRO A O 1
ATOM 3298 N N . VAL A 1 432 ? 9.383 5.294 -25.323 1.00 92.38 432 VAL A N 1
ATOM 3299 C CA . VAL A 1 432 ? 9.219 5.459 -26.786 1.00 92.38 432 VAL A CA 1
ATOM 3300 C C . VAL A 1 432 ? 10.457 5.099 -27.621 1.00 92.38 432 VAL A C 1
ATOM 3302 O O . VAL A 1 432 ? 10.331 4.703 -28.778 1.00 92.38 432 VAL A O 1
ATOM 3305 N N . GLY A 1 433 ? 11.653 5.199 -27.033 1.00 88.56 433 GLY A N 1
ATOM 3306 C CA . GLY A 1 433 ? 12.925 4.822 -27.658 1.00 88.56 433 GLY A CA 1
ATOM 3307 C C . GLY A 1 433 ? 13.303 3.340 -27.515 1.00 88.56 433 GLY A C 1
ATOM 3308 O O . GLY A 1 433 ? 14.345 2.929 -28.028 1.00 88.56 433 GLY A O 1
ATOM 3309 N N . ASP A 1 434 ? 12.508 2.529 -26.810 1.00 90.62 434 ASP A N 1
ATOM 3310 C CA . ASP A 1 434 ? 12.810 1.117 -26.574 1.00 90.62 434 ASP A CA 1
ATOM 3311 C C . ASP A 1 434 ? 12.633 0.276 -27.847 1.00 90.62 434 ASP A C 1
ATOM 3313 O O . ASP A 1 434 ? 11.569 0.228 -28.462 1.00 90.62 434 ASP A O 1
ATOM 3317 N N . ILE A 1 435 ? 13.704 -0.405 -28.256 1.00 89.44 435 ILE A N 1
ATOM 3318 C CA . ILE A 1 435 ? 13.738 -1.163 -29.512 1.00 89.44 435 ILE A CA 1
ATOM 3319 C C . ILE A 1 435 ? 12.783 -2.360 -29.469 1.00 89.44 435 ILE A C 1
ATOM 3321 O O . ILE A 1 435 ? 12.147 -2.662 -30.481 1.00 89.44 435 ILE A O 1
ATOM 3325 N N . LEU A 1 436 ? 12.682 -3.045 -28.326 1.00 90.06 436 LEU A N 1
ATOM 3326 C CA . LEU A 1 436 ? 11.780 -4.182 -28.182 1.00 90.06 436 LEU A CA 1
ATOM 3327 C C . LEU A 1 436 ? 10.334 -3.696 -28.287 1.00 90.06 436 LEU A C 1
ATOM 3329 O O . LEU A 1 436 ? 9.596 -4.224 -29.110 1.00 90.06 436 LEU A O 1
ATOM 3333 N N . LEU A 1 437 ? 9.968 -2.632 -27.568 1.00 93.69 437 LEU A N 1
ATOM 3334 C CA . LEU A 1 437 ? 8.633 -2.035 -27.624 1.00 93.69 437 LEU A CA 1
ATOM 3335 C C . LEU A 1 437 ? 8.257 -1.632 -29.052 1.00 93.69 437 LEU A C 1
ATOM 3337 O O . LEU A 1 437 ? 7.188 -2.000 -29.529 1.00 93.69 437 LEU A O 1
ATOM 3341 N N . LYS A 1 438 ? 9.145 -0.930 -29.765 1.00 95.62 438 LYS A N 1
ATOM 3342 C CA . LYS A 1 438 ? 8.903 -0.498 -31.152 1.00 95.62 438 LYS A CA 1
ATOM 3343 C C . LYS A 1 438 ? 8.669 -1.682 -32.091 1.00 95.62 438 LYS A C 1
ATOM 3345 O O . LYS A 1 438 ? 7.759 -1.644 -32.917 1.00 95.62 438 LYS A O 1
ATOM 3350 N N . ASN A 1 439 ? 9.461 -2.747 -31.961 1.00 94.81 439 ASN A N 1
ATOM 3351 C CA . ASN A 1 439 ? 9.296 -3.961 -32.767 1.00 94.81 439 ASN A CA 1
ATOM 3352 C C . ASN A 1 439 ? 8.016 -4.730 -32.412 1.00 94.81 439 ASN A C 1
ATOM 3354 O O . ASN A 1 439 ? 7.349 -5.261 -33.304 1.00 94.81 439 ASN A O 1
ATOM 3358 N N . THR A 1 440 ? 7.644 -4.762 -31.135 1.00 95.88 440 THR A N 1
ATOM 3359 C CA . THR A 1 440 ? 6.381 -5.351 -30.691 1.00 95.88 440 THR A CA 1
ATOM 3360 C C . THR A 1 440 ? 5.195 -4.561 -31.228 1.00 95.88 440 THR A C 1
ATOM 3362 O O . THR A 1 440 ? 4.296 -5.159 -31.807 1.00 95.88 440 THR A O 1
ATOM 3365 N N . ILE A 1 441 ? 5.212 -3.227 -31.134 1.00 96.62 441 ILE A N 1
ATOM 3366 C CA . ILE A 1 441 ? 4.164 -2.367 -31.702 1.00 96.62 441 ILE A CA 1
ATOM 3367 C C . ILE A 1 441 ? 4.054 -2.605 -33.206 1.00 96.62 441 ILE A C 1
ATOM 3369 O O . ILE A 1 441 ? 2.961 -2.864 -33.694 1.00 96.62 441 ILE A O 1
ATOM 3373 N N . LYS A 1 442 ? 5.174 -2.623 -33.939 1.00 96.69 442 LYS A N 1
ATOM 3374 C CA . LYS A 1 442 ? 5.160 -2.969 -35.366 1.00 96.69 442 LYS A CA 1
ATOM 3375 C C . LYS A 1 442 ? 4.404 -4.277 -35.629 1.00 96.69 442 LYS A C 1
ATOM 3377 O O . LYS A 1 442 ? 3.584 -4.343 -36.539 1.00 96.69 442 LYS A O 1
ATOM 3382 N N . THR A 1 443 ? 4.685 -5.305 -34.833 1.00 95.75 443 THR A N 1
ATOM 3383 C CA . THR A 1 443 ? 4.110 -6.644 -35.005 1.00 95.75 443 THR A CA 1
ATOM 3384 C C . THR A 1 443 ? 2.624 -6.677 -34.641 1.00 95.75 443 THR A C 1
ATOM 3386 O O . THR A 1 443 ? 1.813 -7.115 -35.455 1.00 95.75 443 THR A O 1
ATOM 3389 N N . CYS A 1 444 ? 2.253 -6.179 -33.459 1.00 95.25 444 CYS A N 1
ATOM 3390 C CA . CYS A 1 444 ? 0.884 -6.211 -32.940 1.00 95.25 444 CYS A CA 1
ATOM 3391 C C . CYS A 1 444 ? -0.067 -5.260 -33.681 1.00 95.25 444 CYS A C 1
ATOM 3393 O O . CYS A 1 444 ? -1.235 -5.592 -33.849 1.00 95.25 444 CYS A O 1
ATOM 3395 N N . TYR A 1 445 ? 0.428 -4.106 -34.139 1.00 96.19 445 TYR A N 1
ATOM 3396 C CA . TYR A 1 445 ? -0.348 -3.104 -34.883 1.00 96.19 445 TYR A CA 1
ATOM 3397 C C . TYR A 1 445 ? -0.220 -3.269 -36.404 1.00 96.19 445 TYR A C 1
ATOM 3399 O O . TYR A 1 445 ? -0.761 -2.465 -37.157 1.00 96.19 445 TYR A O 1
ATOM 3407 N N . HIS A 1 446 ? 0.484 -4.309 -36.866 1.00 95.50 446 HIS A N 1
ATOM 3408 C CA . HIS A 1 446 ? 0.672 -4.626 -38.284 1.00 95.50 446 HIS A CA 1
ATOM 3409 C C . HIS A 1 446 ? 1.245 -3.465 -39.117 1.00 95.50 446 HIS A C 1
ATOM 3411 O O . HIS A 1 446 ? 0.840 -3.246 -40.260 1.00 95.50 446 HIS A O 1
ATOM 3417 N N . LEU A 1 447 ? 2.209 -2.732 -38.554 1.00 96.38 447 LEU A N 1
ATOM 3418 C CA . LEU A 1 447 ? 2.895 -1.647 -39.253 1.00 96.38 447 LEU A CA 1
ATOM 3419 C C . LEU A 1 447 ? 3.920 -2.215 -40.248 1.00 96.38 447 LEU A C 1
ATOM 3421 O O . LEU A 1 447 ? 4.613 -3.203 -39.984 1.00 96.38 447 LEU A O 1
ATOM 3425 N N . ASP A 1 448 ? 4.059 -1.572 -41.402 1.00 95.81 448 ASP A N 1
ATOM 3426 C CA . ASP A 1 448 ? 5.018 -1.957 -42.445 1.00 95.81 448 ASP A CA 1
ATOM 3427 C C . ASP A 1 448 ? 6.468 -1.566 -42.093 1.00 95.81 448 ASP A C 1
ATOM 3429 O O . ASP A 1 448 ? 7.429 -2.227 -42.505 1.00 95.81 448 ASP A O 1
ATOM 3433 N N . HIS A 1 449 ? 6.642 -0.569 -41.229 1.00 96.06 449 HIS A N 1
ATOM 3434 C CA . HIS A 1 449 ? 7.926 -0.074 -40.743 1.00 96.06 449 HIS A CA 1
ATOM 3435 C C . HIS A 1 449 ? 8.022 -0.132 -39.210 1.00 96.06 449 HIS A C 1
ATOM 3437 O O . HIS A 1 449 ? 7.050 -0.390 -38.507 1.00 96.06 449 HIS A O 1
ATOM 3443 N N . VAL A 1 450 ? 9.238 0.031 -38.677 1.00 96.50 450 VAL A N 1
ATOM 3444 C CA . VAL A 1 450 ? 9.426 0.189 -37.226 1.00 96.50 450 VAL A CA 1
ATOM 3445 C C . VAL A 1 450 ? 8.981 1.611 -36.873 1.00 96.50 450 VAL A C 1
ATOM 3447 O O . VAL A 1 450 ? 9.581 2.535 -37.429 1.00 96.50 450 VAL A O 1
ATOM 3450 N N . PRO A 1 451 ? 7.985 1.800 -35.987 1.00 97.12 451 PRO A N 1
ATOM 3451 C CA . PRO A 1 451 ? 7.432 3.120 -35.706 1.00 97.12 451 PRO A CA 1
ATOM 3452 C C . PRO A 1 451 ? 8.508 4.062 -35.167 1.00 97.12 451 PRO A C 1
ATOM 3454 O O . PRO A 1 451 ? 9.451 3.650 -34.486 1.00 97.12 451 PRO A O 1
ATOM 3457 N N . THR A 1 452 ? 8.382 5.341 -35.475 1.00 97.25 452 THR A N 1
ATOM 3458 C CA . THR A 1 452 ? 9.161 6.433 -34.889 1.00 97.25 452 THR A CA 1
ATOM 3459 C C . THR A 1 452 ? 8.761 6.668 -33.428 1.00 97.25 452 THR A C 1
ATOM 3461 O O . THR A 1 452 ? 7.728 6.194 -32.966 1.00 97.25 452 THR A O 1
ATOM 3464 N N . GLU A 1 453 ? 9.578 7.405 -32.666 1.00 94.75 453 GLU A N 1
ATOM 3465 C CA . GLU A 1 453 ? 9.239 7.745 -31.270 1.00 94.75 453 GLU A CA 1
ATOM 3466 C C . GLU A 1 453 ? 7.942 8.569 -31.178 1.00 94.75 453 GLU A C 1
ATOM 3468 O O . GLU A 1 453 ? 7.166 8.400 -30.237 1.00 94.75 453 GLU A O 1
ATOM 3473 N N . GLN A 1 454 ? 7.674 9.405 -32.189 1.00 96.62 454 GLN A N 1
ATOM 3474 C CA . GLN A 1 454 ? 6.430 10.164 -32.285 1.00 96.62 454 GLN A CA 1
ATOM 3475 C C . GLN A 1 454 ? 5.230 9.243 -32.524 1.00 96.62 454 GLN A C 1
ATOM 3477 O O . GLN A 1 454 ? 4.244 9.348 -31.809 1.00 96.62 454 GLN A O 1
ATOM 3482 N N . GLU A 1 455 ? 5.329 8.284 -33.446 1.00 97.00 455 GLU A N 1
ATOM 3483 C CA . GLU A 1 455 ? 4.234 7.335 -33.694 1.00 97.00 455 GLU A CA 1
ATOM 3484 C C . GLU A 1 455 ? 3.943 6.461 -32.471 1.00 97.00 455 GLU A C 1
ATOM 3486 O O . GLU A 1 455 ? 2.781 6.214 -32.161 1.00 97.00 455 GLU A O 1
ATOM 3491 N N . VAL A 1 456 ? 4.972 6.036 -31.725 1.00 97.00 456 VAL A N 1
ATOM 3492 C CA . VAL A 1 456 ? 4.759 5.334 -30.447 1.00 97.00 456 VAL A CA 1
ATOM 3493 C C . VAL A 1 456 ? 4.032 6.234 -29.445 1.00 97.00 456 VAL A C 1
ATOM 3495 O O . VAL A 1 456 ? 3.137 5.762 -28.749 1.00 97.00 456 VAL A O 1
ATOM 3498 N N . THR A 1 457 ? 4.385 7.521 -29.386 1.00 95.75 457 THR A N 1
ATOM 3499 C CA . THR A 1 457 ? 3.706 8.503 -28.525 1.00 95.75 457 THR A CA 1
ATOM 3500 C C . THR A 1 457 ? 2.234 8.654 -28.906 1.00 95.75 457 THR A C 1
ATOM 3502 O O . THR A 1 457 ? 1.373 8.637 -28.028 1.00 95.75 457 THR A O 1
ATOM 3505 N N . ASP A 1 458 ? 1.940 8.766 -30.200 1.00 96.88 458 ASP A N 1
ATOM 3506 C CA . ASP A 1 458 ? 0.586 8.973 -30.713 1.00 96.88 458 ASP A CA 1
ATOM 3507 C C . ASP A 1 458 ? -0.299 7.741 -30.478 1.00 96.88 458 ASP A C 1
ATOM 3509 O O . ASP A 1 458 ? -1.437 7.878 -30.031 1.00 96.88 458 ASP A O 1
ATOM 3513 N N . ILE A 1 459 ? 0.241 6.536 -30.702 1.00 96.12 459 ILE A N 1
ATOM 3514 C CA . ILE A 1 459 ? -0.440 5.270 -30.388 1.00 96.12 459 ILE A CA 1
ATOM 3515 C C . ILE A 1 459 ? -0.737 5.196 -28.886 1.00 96.12 459 ILE A C 1
ATOM 3517 O O . ILE A 1 459 ? -1.866 4.925 -28.479 1.00 96.12 459 ILE A O 1
ATOM 3521 N N . ALA A 1 460 ? 0.264 5.476 -28.050 1.00 96.56 460 ALA A N 1
ATOM 3522 C CA . ALA A 1 460 ? 0.136 5.328 -26.608 1.00 96.56 460 ALA A CA 1
ATOM 3523 C C . ALA A 1 460 ? -0.672 6.446 -25.927 1.00 96.56 460 ALA A C 1
ATOM 3525 O O . ALA A 1 460 ? -1.007 6.328 -24.747 1.00 96.56 460 ALA A O 1
ATOM 3526 N N . ALA A 1 461 ? -1.026 7.519 -26.642 1.00 96.38 461 ALA A N 1
ATOM 3527 C CA . ALA A 1 461 ? -1.780 8.642 -26.087 1.00 96.38 461 ALA A CA 1
ATOM 3528 C C . ALA A 1 461 ? -3.135 8.212 -25.497 1.00 96.38 461 ALA A C 1
ATOM 3530 O O . ALA A 1 461 ? -3.552 8.750 -24.471 1.00 96.38 461 ALA A O 1
ATOM 3531 N N . ALA A 1 462 ? -3.794 7.222 -26.108 1.00 95.25 462 ALA A N 1
ATOM 3532 C CA . ALA A 1 462 ? -5.070 6.683 -25.637 1.00 95.25 462 ALA A CA 1
ATOM 3533 C C . ALA A 1 462 ? -4.934 5.831 -24.361 1.00 95.25 462 ALA A C 1
ATOM 3535 O O . ALA A 1 462 ? -5.896 5.681 -23.606 1.00 95.25 462 ALA A O 1
ATOM 3536 N N . TRP A 1 463 ? -3.743 5.286 -24.092 1.00 97.44 463 TRP A N 1
ATOM 3537 C CA . TRP A 1 463 ? -3.512 4.374 -22.968 1.00 97.44 463 TRP A CA 1
ATOM 3538 C C . TRP A 1 463 ? -3.508 5.087 -21.619 1.00 97.44 463 TRP A C 1
ATOM 3540 O O . TRP A 1 463 ? -3.693 4.440 -20.590 1.00 97.44 463 TRP A O 1
ATOM 3550 N N . ARG A 1 464 ? -3.311 6.411 -21.610 1.00 95.44 464 ARG A N 1
ATOM 3551 C CA . ARG A 1 464 ? -3.259 7.218 -20.389 1.00 95.44 464 ARG A CA 1
ATOM 3552 C C . ARG A 1 464 ? -4.526 7.056 -19.541 1.00 95.44 464 ARG A C 1
ATOM 3554 O O . ARG A 1 464 ? -5.621 7.093 -20.101 1.00 95.44 464 ARG A O 1
ATOM 3561 N N . PRO A 1 465 ? -4.406 6.948 -18.203 1.00 94.75 465 PRO A N 1
ATOM 3562 C CA . PRO A 1 465 ? -3.182 7.064 -17.394 1.00 94.75 465 PRO A CA 1
ATOM 3563 C C . PRO A 1 465 ? -2.451 5.722 -17.158 1.00 94.75 465 PRO A C 1
ATOM 3565 O O . PRO A 1 465 ? -1.698 5.593 -16.196 1.00 94.75 465 PRO A O 1
ATOM 3568 N N . TYR A 1 466 ? -2.701 4.703 -17.984 1.00 96.06 466 TYR A N 1
ATOM 3569 C CA . TYR A 1 466 ? -2.216 3.330 -17.810 1.00 96.06 466 TYR A CA 1
ATOM 3570 C C . TYR A 1 466 ? -1.153 2.931 -18.847 1.00 96.06 466 TYR A C 1
ATOM 3572 O O . TYR A 1 466 ? -1.041 1.752 -19.203 1.00 96.06 466 TYR A O 1
ATOM 3580 N N . GLY A 1 467 ? -0.354 3.888 -19.335 1.00 95.50 467 GLY A N 1
ATOM 3581 C CA . GLY A 1 467 ? 0.689 3.640 -20.334 1.00 95.50 467 GLY A CA 1
ATOM 3582 C C . GLY A 1 467 ? 1.653 2.514 -19.946 1.00 95.50 467 GLY A C 1
ATOM 3583 O O . GLY A 1 467 ? 1.950 1.647 -20.771 1.00 95.50 467 GLY A O 1
ATOM 3584 N N . SER A 1 468 ? 2.054 2.440 -18.673 1.00 94.38 468 SER A N 1
ATOM 3585 C CA . SER A 1 468 ? 2.951 1.387 -18.171 1.00 94.38 468 SER A CA 1
ATOM 3586 C C . SER A 1 468 ? 2.335 -0.008 -18.275 1.00 94.38 468 SER A C 1
ATOM 3588 O O . SER A 1 468 ? 3.040 -0.981 -18.547 1.00 94.38 468 SER A O 1
ATOM 3590 N N . LEU A 1 469 ? 1.018 -0.121 -18.078 1.00 94.44 469 LEU A N 1
ATOM 3591 C CA . LEU A 1 469 ? 0.295 -1.388 -18.176 1.00 94.44 469 LEU A CA 1
ATOM 3592 C C . LEU A 1 469 ? 0.157 -1.837 -19.640 1.00 94.44 469 LEU A C 1
ATOM 3594 O O . LEU A 1 469 ? 0.334 -3.018 -19.936 1.00 94.44 469 LEU A O 1
ATOM 3598 N N . GLY A 1 470 ? -0.065 -0.896 -20.564 1.00 95.38 470 GLY A N 1
ATOM 3599 C CA . GLY A 1 470 ? -0.052 -1.165 -22.007 1.00 95.38 470 GLY A CA 1
ATOM 3600 C C . GLY A 1 470 ? 1.316 -1.654 -22.493 1.00 95.38 470 GLY A C 1
ATOM 3601 O O . GLY A 1 470 ? 1.415 -2.680 -23.166 1.00 95.38 470 GLY A O 1
ATOM 3602 N N . VAL A 1 471 ? 2.392 -0.984 -22.069 1.00 94.38 471 VAL A N 1
ATOM 3603 C CA . VAL A 1 471 ? 3.779 -1.402 -22.345 1.00 94.38 471 VAL A CA 1
ATOM 3604 C C . VAL A 1 471 ? 4.059 -2.799 -21.796 1.00 94.38 471 VAL A C 1
ATOM 3606 O O . VAL A 1 471 ? 4.650 -3.632 -22.483 1.00 94.38 471 VAL A O 1
ATOM 3609 N N . ASN A 1 472 ? 3.613 -3.079 -20.572 1.00 92.81 472 ASN A N 1
ATOM 3610 C CA . ASN A 1 472 ? 3.783 -4.378 -19.939 1.00 92.81 472 ASN A CA 1
ATOM 3611 C C . ASN A 1 472 ? 3.088 -5.511 -20.721 1.00 92.81 472 ASN A C 1
ATOM 3613 O O . ASN A 1 472 ? 3.717 -6.536 -20.984 1.00 92.81 472 ASN A O 1
ATOM 3617 N N . LEU A 1 473 ? 1.841 -5.306 -21.164 1.00 93.00 473 LEU A N 1
ATOM 3618 C CA . LEU A 1 473 ? 1.119 -6.258 -22.020 1.00 93.00 473 LEU A CA 1
ATOM 3619 C C . LEU A 1 473 ? 1.863 -6.529 -23.333 1.00 93.00 473 LEU A C 1
ATOM 3621 O O . LEU A 1 473 ? 1.988 -7.685 -23.749 1.00 93.00 473 LEU A O 1
ATOM 3625 N N . LEU A 1 474 ? 2.385 -5.475 -23.965 1.00 94.06 474 LEU A N 1
ATOM 3626 C CA . LEU A 1 474 ? 3.160 -5.587 -25.198 1.00 94.06 474 LEU A CA 1
ATOM 3627 C C . LEU A 1 474 ? 4.443 -6.393 -24.971 1.00 94.06 474 LEU A C 1
ATOM 3629 O O . LEU A 1 474 ? 4.682 -7.361 -25.693 1.00 94.06 474 LEU A O 1
ATOM 3633 N N . PHE A 1 475 ? 5.241 -6.089 -23.947 1.00 90.75 475 PHE A N 1
ATOM 3634 C CA . PHE A 1 475 ? 6.441 -6.885 -23.658 1.00 90.75 475 PHE A CA 1
ATOM 3635 C C . PHE A 1 475 ? 6.121 -8.355 -23.414 1.00 90.75 475 PHE A C 1
ATOM 3637 O O . PHE A 1 475 ? 6.726 -9.224 -24.043 1.00 90.75 475 PHE A O 1
AT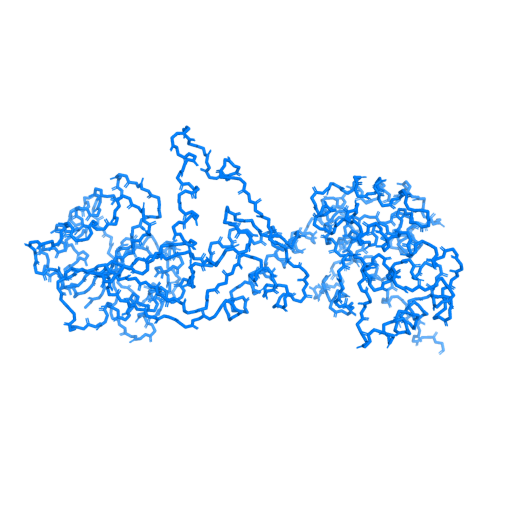OM 3644 N N . ALA A 1 476 ? 5.105 -8.638 -22.602 1.00 88.19 476 ALA A N 1
ATOM 3645 C CA . ALA A 1 476 ? 4.692 -10.008 -22.356 1.00 88.19 476 ALA A CA 1
ATOM 3646 C C . ALA A 1 476 ? 4.207 -10.701 -23.647 1.00 88.19 476 ALA A C 1
ATOM 3648 O O . ALA A 1 476 ? 4.337 -11.917 -23.778 1.00 88.19 476 ALA A O 1
ATOM 3649 N N . SER A 1 477 ? 3.621 -9.977 -24.612 1.00 87.62 477 SER A N 1
ATOM 3650 C CA . SER A 1 477 ? 3.237 -10.530 -25.928 1.00 87.62 477 SER A CA 1
ATOM 3651 C C . SER A 1 477 ? 4.436 -11.005 -26.752 1.00 87.62 477 SER A C 1
ATOM 3653 O O . SER A 1 477 ? 4.401 -12.113 -27.285 1.00 87.62 477 SER A O 1
ATOM 3655 N N . ALA A 1 478 ? 5.533 -10.245 -26.747 1.00 82.88 478 ALA A N 1
ATOM 3656 C CA . ALA A 1 478 ? 6.744 -10.582 -27.490 1.00 82.88 478 ALA A CA 1
ATOM 3657 C C . ALA A 1 478 ? 7.444 -11.849 -26.963 1.00 82.88 478 ALA A C 1
ATOM 3659 O O . ALA A 1 478 ? 8.001 -12.626 -27.742 1.00 82.88 478 ALA A O 1
ATOM 3660 N N . GLU A 1 479 ? 7.401 -12.088 -25.649 1.00 74.56 479 GLU A N 1
ATOM 3661 C CA . GLU A 1 479 ? 8.003 -13.281 -25.039 1.00 74.56 479 GLU A CA 1
ATOM 3662 C C . GLU A 1 479 ? 7.318 -14.578 -25.497 1.00 74.56 479 GLU A C 1
ATOM 3664 O O . GLU A 1 479 ? 8.007 -15.549 -25.825 1.00 74.56 479 GLU A O 1
ATOM 3669 N N . LEU A 1 480 ? 5.985 -14.592 -25.619 1.00 65.00 480 LEU A N 1
ATOM 3670 C CA . LEU A 1 480 ? 5.252 -15.763 -26.120 1.00 65.00 480 LEU A CA 1
ATOM 3671 C C . LEU A 1 480 ? 5.578 -16.077 -27.578 1.00 65.00 480 LEU A C 1
ATOM 3673 O O . LEU A 1 480 ? 5.770 -17.245 -27.917 1.00 65.00 480 LEU A O 1
ATOM 3677 N N . ASP A 1 481 ? 5.675 -15.059 -28.430 1.00 64.81 481 ASP A N 1
ATOM 3678 C CA . ASP A 1 481 ? 6.002 -15.263 -29.843 1.00 64.81 481 ASP A CA 1
ATOM 3679 C C . ASP A 1 481 ? 7.419 -15.843 -30.001 1.00 64.81 481 ASP A C 1
ATOM 3681 O O . ASP A 1 481 ? 7.654 -16.727 -30.832 1.00 64.81 481 ASP A O 1
ATOM 3685 N N . SER A 1 482 ? 8.354 -15.437 -29.133 1.00 59.94 482 SER A N 1
ATOM 3686 C CA . SER A 1 482 ? 9.704 -16.012 -29.080 1.00 59.94 482 SER A CA 1
ATOM 3687 C C . SER A 1 482 ? 9.722 -17.475 -28.595 1.00 59.94 482 SER A C 1
ATOM 3689 O O . SER A 1 482 ? 10.459 -18.309 -29.137 1.00 59.94 482 SER A O 1
ATOM 3691 N N . ALA A 1 483 ? 8.864 -17.829 -27.631 1.00 56.03 483 ALA A N 1
ATOM 3692 C CA . ALA A 1 483 ? 8.707 -19.197 -27.134 1.00 56.03 483 ALA A CA 1
ATOM 3693 C C . ALA A 1 483 ? 8.005 -20.113 -28.157 1.00 56.03 483 ALA A C 1
ATOM 3695 O O . ALA A 1 483 ? 8.389 -21.268 -28.333 1.00 56.03 483 ALA A O 1
ATOM 3696 N N . ALA A 1 484 ? 7.019 -19.597 -28.894 1.00 51.53 484 ALA A N 1
ATOM 3697 C CA . ALA A 1 484 ? 6.321 -20.333 -29.948 1.00 51.53 484 ALA A CA 1
ATOM 3698 C C . ALA A 1 484 ? 7.195 -20.554 -31.199 1.00 51.53 484 ALA A C 1
ATOM 3700 O O . ALA A 1 484 ? 7.074 -21.585 -31.866 1.00 51.53 484 ALA A O 1
ATOM 3701 N N . GLY A 1 485 ? 8.097 -19.615 -31.512 1.00 42.03 485 GLY A N 1
ATOM 3702 C CA . GLY A 1 485 ? 9.043 -19.718 -32.629 1.00 42.03 485 GLY A CA 1
ATOM 3703 C C . GLY A 1 485 ? 10.209 -20.684 -32.386 1.00 42.03 485 GLY A C 1
ATOM 3704 O O . GLY A 1 485 ? 10.682 -21.320 -33.325 1.00 42.03 485 GLY A O 1
ATOM 3705 N N . SER A 1 486 ? 10.643 -20.856 -31.134 1.00 40.56 486 SER A N 1
ATOM 3706 C CA . SER A 1 486 ? 11.756 -21.749 -30.761 1.00 40.56 486 SER A CA 1
ATOM 3707 C C . SER A 1 486 ? 11.381 -23.238 -30.693 1.00 40.56 486 SER A C 1
ATOM 3709 O O . SER A 1 486 ? 12.268 -24.087 -30.683 1.00 40.56 486 SER A O 1
ATOM 3711 N N . GLY A 1 487 ? 10.086 -23.577 -30.734 1.00 34.38 487 GLY A N 1
ATOM 3712 C CA . GLY A 1 487 ? 9.584 -24.956 -30.856 1.00 34.38 487 GLY A CA 1
ATOM 3713 C C . GLY A 1 487 ? 9.514 -25.502 -32.292 1.00 34.38 487 GLY A C 1
ATOM 3714 O O . GLY A 1 487 ? 9.064 -26.630 -32.497 1.00 34.38 487 GLY A O 1
ATOM 3715 N N . LYS A 1 488 ? 9.926 -24.714 -33.294 1.00 32.62 488 LYS A N 1
ATOM 3716 C CA . LYS A 1 488 ? 10.018 -25.110 -34.708 1.00 32.62 488 LYS A CA 1
ATOM 3717 C C . LYS A 1 488 ? 11.411 -24.792 -35.258 1.00 32.62 488 LYS A C 1
ATOM 3719 O O . LYS A 1 488 ? 11.571 -23.875 -36.062 1.00 32.62 488 LYS A O 1
ATOM 3724 N N . SER A 1 489 ? 12.433 -25.520 -34.828 1.00 29.38 489 SER A N 1
ATOM 3725 C CA . SER A 1 489 ? 13.727 -25.595 -35.525 1.00 29.38 489 SER A CA 1
ATOM 3726 C C . SER A 1 489 ? 14.402 -26.923 -35.254 1.00 29.38 489 SER A C 1
ATOM 3728 O O . SER A 1 489 ? 14.351 -27.368 -34.086 1.00 29.38 489 SER A O 1
#

pLDDT: mean 84.62, std 14.97, range [29.38, 98.0]

Radius of gyration: 28.79 Å; chains: 1; bounding box: 80×54×83 Å